Protein AF-0000000086684083 (afdb_homodimer)

Secondary structure (DSSP, 8-state):
---------HHHHHHHHHHHHHHHHHHHHHHHHHHHTTEETTEE-SHHHHHHHH-TTHHHHHHHHHHHHHHHHHHHHHHHHHHHHHHHT--TTHHHHHHHHHGGGGS-HHHHHHHHHHHHSTTSHHHHHHHHTTPPP--TT-TT-HHHHHHHHHHHHHHHHHHHHHHHHHHHHHTS-HHHHHHHHHTT--HHHHIIIIIHHHHHHHHHHHHHHHHHHHTT--HHHHHHTGGGS--HHHHHHHHHHTS--HHHHHHHHHHHHHHHHHHHHHHHHHHS---------/---------HHHHHHHHHHHHHHHHHHHHHHHHHHHTTEETTEE-SHHHHHHHH-TTHHHHHHHHHHHHHHHHHHHHHHHHHHHHHHHT--TTHHHHHHHHHGGGGS-HHHHHHHHHHHHSTTSHHHHHHHHTTPPP--TT-TT-HHHHHHHHHHHHHHHHHHHHHHHHHHHHHTS-HHHHHHHHHTT--HHHHIIIIIHHHHHHHHHHHHHHHHHHHTT--HHHHHHTGGGS--HHHHHHHHHHTS--HHHHHHHHHHHHHHHHHHHHHHHHHHS---------

pLDDT: mean 85.86, std 14.65, range [25.95, 97.94]

Structure (mmCIF, N/CA/C/O backbone):
data_AF-0000000086684083-model_v1
#
loop_
_entity.id
_entity.type
_entity.pdbx_description
1 polymer 'Sugar ABC transporter permease'
#
loop_
_atom_site.group_PDB
_atom_site.id
_atom_site.type_symbol
_atom_site.label_atom_id
_atom_site.label_alt_id
_atom_site.label_comp_id
_atom_site.label_asym_id
_atom_site.label_entity_id
_atom_site.label_seq_id
_atom_site.pdbx_PDB_ins_code
_atom_site.Cartn_x
_atom_site.Cartn_y
_atom_site.Cartn_z
_atom_site.occupancy
_atom_site.B_iso_or_equiv
_atom_site.auth_seq_id
_atom_site.auth_comp_id
_atom_site.auth_asym_id
_atom_site.auth_atom_id
_atom_site.pdbx_PDB_model_num
ATOM 1 N N . MET A 1 1 ? 36.375 44.656 -1.122 1 36 1 MET A N 1
ATOM 2 C CA . MET A 1 1 ? 35.219 44 -0.476 1 36 1 MET A CA 1
ATOM 3 C C . MET A 1 1 ? 35.062 42.562 -0.995 1 36 1 MET A C 1
ATOM 5 O O . MET A 1 1 ? 34.656 42.344 -2.141 1 36 1 MET A O 1
ATOM 9 N N . ALA A 1 2 ? 35.938 41.656 -0.588 1 40.41 2 ALA A N 1
ATOM 10 C CA . ALA A 1 2 ? 36.188 40.312 -1.109 1 40.41 2 ALA A CA 1
ATOM 11 C C . ALA A 1 2 ? 34.938 39.438 -1.075 1 40.41 2 ALA A C 1
ATOM 13 O O . ALA A 1 2 ? 34.25 39.375 -0.052 1 40.41 2 ALA A O 1
ATOM 14 N N . ARG A 1 3 ? 34.281 39.344 -2.137 1 38.94 3 ARG A N 1
ATOM 15 C CA . ARG A 1 3 ? 33.094 38.531 -2.334 1 38.94 3 ARG A CA 1
ATOM 16 C C . ARG A 1 3 ? 33.25 37.156 -1.682 1 38.94 3 ARG A C 1
ATOM 18 O O . ARG A 1 3 ? 34.094 36.344 -2.084 1 38.94 3 ARG A O 1
ATOM 25 N N . ARG A 1 4 ? 33.125 37.125 -0.327 1 39.16 4 ARG A N 1
ATOM 26 C CA . ARG A 1 4 ? 33.188 35.875 0.422 1 39.16 4 ARG A CA 1
ATOM 27 C C . ARG A 1 4 ? 32.5 34.719 -0.342 1 39.16 4 ARG A C 1
ATOM 29 O O . ARG A 1 4 ? 31.344 34.875 -0.767 1 39.16 4 ARG A O 1
ATOM 36 N N . ARG A 1 5 ? 33.188 34.062 -1.086 1 40.78 5 ARG A N 1
ATOM 37 C CA . ARG A 1 5 ? 32.75 32.875 -1.79 1 40.78 5 ARG A CA 1
ATOM 38 C C . ARG A 1 5 ? 31.75 32.062 -0.965 1 40.78 5 ARG A C 1
ATOM 40 O O . ARG A 1 5 ? 31.906 31.922 0.246 1 40.78 5 ARG A O 1
ATOM 47 N N . PRO A 1 6 ? 30.578 32.125 -1.355 1 43.84 6 PRO A N 1
ATOM 48 C CA . PRO A 1 6 ? 29.609 31.359 -0.551 1 43.84 6 PRO A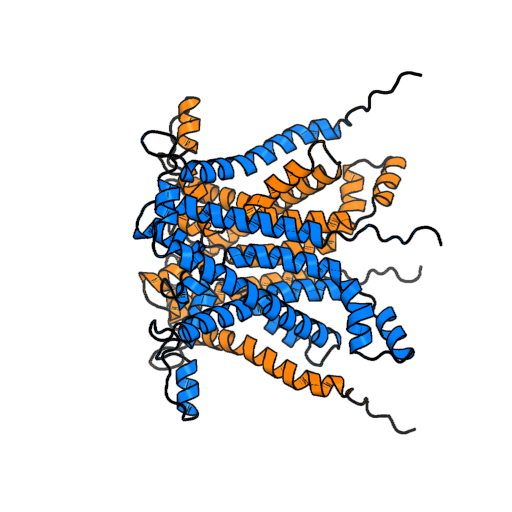 CA 1
ATOM 49 C C . PRO A 1 6 ? 30.172 30.016 -0.09 1 43.84 6 PRO A C 1
ATOM 51 O O . PRO A 1 6 ? 30.641 29.219 -0.911 1 43.84 6 PRO A O 1
ATOM 54 N N . ARG A 1 7 ? 31.078 29.938 0.909 1 41.53 7 ARG A N 1
ATOM 55 C CA . ARG A 1 7 ? 31.547 28.703 1.532 1 41.53 7 ARG A CA 1
ATOM 56 C C . ARG A 1 7 ? 30.469 27.625 1.49 1 41.53 7 ARG A C 1
ATOM 58 O O . ARG A 1 7 ? 29.359 27.844 1.959 1 41.53 7 ARG A O 1
ATOM 65 N N . LEU A 1 8 ? 30.406 26.938 0.487 1 44.34 8 LEU A N 1
ATOM 66 C CA . LEU A 1 8 ? 29.656 25.703 0.634 1 44.34 8 LEU A CA 1
ATOM 67 C C . LEU A 1 8 ? 29.75 25.172 2.061 1 44.34 8 LEU A C 1
ATOM 69 O O . LEU A 1 8 ? 30.844 24.953 2.576 1 44.34 8 LEU A O 1
ATOM 73 N N . SER A 1 9 ? 28.938 25.453 2.951 1 46.66 9 SER A N 1
ATOM 74 C CA . SER A 1 9 ? 29.016 25.078 4.355 1 46.66 9 SER A CA 1
ATOM 75 C C . SER A 1 9 ? 29.531 23.641 4.504 1 46.66 9 SER A C 1
ATOM 77 O O . SER A 1 9 ? 29.281 22.797 3.641 1 46.66 9 SER A O 1
ATOM 79 N N . PRO A 1 10 ? 30.625 23.312 5.086 1 49.97 10 PRO A N 1
ATOM 80 C CA . PRO A 1 10 ? 31.109 21.969 5.434 1 49.97 10 PRO A CA 1
ATOM 81 C C . PRO A 1 10 ? 29.969 20.953 5.543 1 49.97 10 PRO A C 1
ATOM 83 O O . PRO A 1 10 ? 30.156 19.781 5.238 1 49.97 10 PRO A O 1
ATOM 86 N N . ALA A 1 11 ? 28.875 21.391 5.91 1 51.22 11 ALA A N 1
ATOM 87 C CA . ALA A 1 11 ? 27.703 20.516 6.012 1 51.22 11 ALA A CA 1
ATOM 88 C C . ALA A 1 11 ? 27.297 19.969 4.645 1 51.22 11 ALA A C 1
ATOM 90 O O . ALA A 1 11 ? 26.906 18.812 4.523 1 51.22 11 ALA A O 1
ATOM 91 N N . LEU A 1 12 ? 27.547 20.844 3.678 1 53.66 12 LEU A N 1
ATOM 92 C CA . LEU A 1 12 ? 27.219 20.406 2.326 1 53.66 12 LEU A CA 1
ATOM 93 C C . LEU A 1 12 ? 28.188 19.328 1.85 1 53.66 12 LEU A C 1
ATOM 95 O O . LEU A 1 12 ? 27.781 18.406 1.149 1 53.66 12 LEU A O 1
ATOM 99 N N . LEU A 1 13 ? 29.422 19.547 2.105 1 54.28 13 LEU A N 1
ATOM 100 C CA . LEU A 1 13 ? 30.406 18.547 1.683 1 54.28 13 LEU A CA 1
ATOM 101 C C . LEU A 1 13 ? 30.094 17.188 2.301 1 54.28 13 LEU A C 1
ATOM 103 O O . LEU A 1 13 ? 30.312 16.156 1.674 1 54.28 13 LEU A O 1
ATOM 107 N N . LEU A 1 14 ? 29.672 17.234 3.537 1 56.12 14 LEU A N 1
ATOM 108 C CA . LEU A 1 14 ? 29.328 15.984 4.191 1 56.12 14 LEU A CA 1
ATOM 109 C C . LEU A 1 14 ? 28.016 15.43 3.637 1 56.12 14 LEU A C 1
ATOM 111 O O . LEU A 1 14 ? 27.812 14.211 3.602 1 56.12 14 LEU A O 1
ATOM 115 N N . ILE A 1 15 ? 27.328 16.375 2.986 1 65.12 15 ILE A N 1
ATOM 116 C CA . ILE A 1 15 ? 25.984 16 2.551 1 65.12 15 ILE A CA 1
ATOM 117 C C . ILE A 1 15 ? 26.031 15.5 1.111 1 65.12 15 ILE A C 1
ATOM 119 O O . ILE A 1 15 ? 25.297 14.586 0.746 1 65.12 15 ILE A O 1
ATOM 123 N N . ALA A 1 16 ? 27.094 15.906 0.345 1 71.06 16 ALA A N 1
ATOM 124 C CA . ALA A 1 16 ? 27.109 15.617 -1.086 1 71.06 16 ALA A CA 1
ATOM 125 C C . ALA A 1 16 ? 27.297 14.125 -1.342 1 71.06 16 ALA A C 1
ATOM 127 O O . ALA A 1 16 ? 26.547 13.516 -2.119 1 71.06 16 ALA A O 1
ATOM 128 N N . PRO A 1 17 ? 28.234 13.531 -0.652 1 70.06 17 PRO A N 1
ATOM 129 C CA . PRO A 1 17 ? 28.391 12.094 -0.888 1 70.06 17 PRO A CA 1
ATOM 130 C C . PRO A 1 17 ? 27.141 11.297 -0.525 1 70.06 17 PRO A C 1
ATOM 132 O O . PRO A 1 17 ? 26.797 10.336 -1.212 1 70.06 17 PRO A O 1
ATOM 135 N N . SER A 1 18 ? 26.578 11.828 0.453 1 72.62 18 SER A N 1
ATOM 136 C CA . SER A 1 18 ? 25.375 11.125 0.882 1 72.62 18 SER A CA 1
ATOM 137 C C . SER A 1 18 ? 24.25 11.297 -0.124 1 72.62 18 SER A C 1
ATOM 139 O O . SER A 1 18 ? 23.5 10.352 -0.405 1 72.62 18 SER A O 1
ATOM 141 N N . LEU A 1 19 ? 24.25 12.43 -0.7 1 78.31 19 LEU A N 1
ATOM 142 C CA . LEU A 1 19 ? 23.219 12.727 -1.695 1 78.31 19 LEU A CA 1
ATOM 143 C C . LEU A 1 19 ? 23.422 11.875 -2.947 1 78.31 19 LEU A C 1
ATOM 145 O O . LEU A 1 19 ? 22.469 11.273 -3.451 1 78.31 19 LEU A O 1
ATOM 149 N N . VAL A 1 20 ? 24.609 11.828 -3.361 1 78.12 20 VAL A N 1
ATOM 150 C CA . VAL A 1 20 ? 24.922 11.078 -4.574 1 78.12 20 VAL A CA 1
ATOM 151 C C . VAL A 1 20 ? 24.688 9.594 -4.336 1 78.12 20 VAL A C 1
ATOM 153 O O . VAL A 1 20 ? 24.094 8.906 -5.164 1 78.12 20 VAL A O 1
ATOM 156 N N . PHE A 1 21 ? 25.094 9.164 -3.25 1 76 21 PHE A N 1
ATOM 157 C CA . PHE A 1 21 ? 24.969 7.754 -2.916 1 76 21 PHE A CA 1
ATOM 158 C C . PHE A 1 21 ? 23.5 7.352 -2.805 1 76 21 PHE A C 1
ATOM 160 O O . PHE A 1 21 ? 23.078 6.359 -3.396 1 76 21 PHE A O 1
ATOM 167 N N . MET A 1 22 ? 22.844 8.227 -2.191 1 78.38 22 MET A N 1
ATOM 168 C CA . MET A 1 22 ? 21.438 7.918 -2.006 1 78.38 22 MET A CA 1
ATOM 169 C C . MET A 1 22 ? 20.688 7.965 -3.336 1 78.38 22 MET A C 1
ATOM 171 O O . MET A 1 22 ? 19.844 7.109 -3.611 1 78.38 22 MET A O 1
ATOM 175 N N . THR A 1 23 ? 21.078 8.875 -4.109 1 84.75 23 THR A N 1
ATOM 176 C CA . THR A 1 23 ? 20.422 9.016 -5.398 1 84.75 23 THR A CA 1
ATOM 177 C C . THR A 1 23 ? 20.75 7.844 -6.312 1 84.75 23 THR A C 1
ATOM 179 O O . THR A 1 23 ? 19.875 7.32 -7.004 1 84.75 23 THR A O 1
ATOM 182 N N . LEU A 1 24 ? 21.938 7.422 -6.234 1 83.19 24 LEU A N 1
ATOM 183 C CA . LEU A 1 24 ? 22.344 6.277 -7.055 1 83.19 24 LEU A CA 1
ATOM 184 C C . LEU A 1 24 ? 21.641 5.008 -6.582 1 83.19 24 LEU A C 1
ATOM 186 O O . LEU A 1 24 ? 21.203 4.199 -7.398 1 83.19 24 LEU A O 1
ATOM 190 N N . LEU A 1 25 ? 21.516 4.918 -5.375 1 82.81 25 LEU A N 1
ATOM 191 C CA . LEU A 1 25 ? 20.875 3.744 -4.789 1 82.81 25 LEU A CA 1
ATOM 192 C C . LEU A 1 25 ? 19.406 3.682 -5.18 1 82.81 25 LEU A C 1
ATOM 194 O O . LEU A 1 25 ? 18.859 2.596 -5.398 1 82.81 25 LEU A O 1
ATOM 198 N N . PHE A 1 26 ? 18.844 4.766 -5.375 1 89.12 26 PHE A N 1
ATOM 199 C CA . PHE A 1 26 ? 17.422 4.816 -5.715 1 89.12 26 PHE A CA 1
ATOM 200 C C . PHE A 1 26 ? 17.219 4.781 -7.223 1 89.12 26 PHE A C 1
ATOM 202 O O . PHE A 1 26 ? 16.234 4.219 -7.715 1 89.12 26 PHE A O 1
ATOM 209 N N . ALA A 1 27 ? 18.234 5.27 -7.902 1 90.69 27 ALA A N 1
ATOM 210 C CA . ALA A 1 27 ? 18.109 5.387 -9.352 1 90.69 27 ALA A CA 1
ATOM 211 C C . ALA A 1 27 ? 18.453 4.07 -10.039 1 90.69 27 ALA A C 1
ATOM 213 O O . ALA A 1 27 ? 17.859 3.73 -11.07 1 90.69 27 ALA A O 1
ATOM 214 N N . TRP A 1 28 ? 19.312 3.355 -9.477 1 90.88 28 TRP A N 1
ATOM 215 C CA . TRP A 1 28 ? 19.859 2.189 -10.156 1 90.88 28 TRP A CA 1
ATOM 216 C C . TRP A 1 28 ? 18.766 1.155 -10.43 1 90.88 28 TRP A C 1
ATOM 218 O O . TRP A 1 28 ? 18.609 0.703 -11.562 1 90.88 28 TRP A O 1
ATOM 228 N N . PRO A 1 29 ? 17.984 0.709 -9.453 1 92 29 PRO A N 1
ATOM 229 C CA . PRO A 1 29 ? 16.922 -0.269 -9.742 1 92 29 PRO A CA 1
ATOM 230 C C . PRO A 1 29 ? 15.93 0.232 -10.781 1 92 29 PRO A C 1
ATOM 232 O O . PRO A 1 29 ? 15.406 -0.558 -11.578 1 92 29 PRO A O 1
ATOM 235 N N . MET A 1 30 ? 15.742 1.449 -10.734 1 91.31 30 MET A N 1
ATOM 236 C CA . MET A 1 30 ? 14.836 2.037 -11.711 1 91.31 30 MET A CA 1
ATOM 237 C C . MET A 1 30 ? 15.375 1.877 -13.125 1 91.31 30 MET A C 1
ATOM 239 O O . MET A 1 30 ? 14.633 1.544 -14.047 1 91.31 30 MET A O 1
ATOM 243 N N . LEU A 1 31 ? 16.641 2.133 -13.25 1 92.31 31 LEU A N 1
ATOM 244 C CA . LEU A 1 31 ? 17.281 2.008 -14.555 1 92.31 31 LEU A CA 1
ATOM 245 C C . LEU A 1 31 ? 17.266 0.561 -15.031 1 92.31 31 LEU A C 1
ATOM 247 O O . LEU A 1 31 ? 17.094 0.3 -16.219 1 92.31 31 LEU A O 1
ATOM 251 N N . VAL A 1 32 ? 17.453 -0.318 -14.148 1 91.5 32 VAL A N 1
ATOM 252 C CA . VAL A 1 32 ? 17.375 -1.737 -14.477 1 91.5 32 VAL A CA 1
ATOM 253 C C . VAL A 1 32 ? 15.977 -2.09 -14.977 1 91.5 32 VAL A C 1
ATOM 255 O O . VAL A 1 32 ? 15.828 -2.752 -16 1 91.5 32 VAL A O 1
ATOM 258 N N . GLY A 1 33 ? 14.961 -1.662 -14.219 1 91.44 33 GLY A N 1
ATOM 259 C CA . GLY A 1 33 ? 13.586 -1.918 -14.617 1 91.44 33 GLY A CA 1
ATOM 260 C C . GLY A 1 33 ? 13.242 -1.343 -15.984 1 91.44 33 GLY A C 1
ATOM 261 O O . GLY A 1 33 ? 12.664 -2.031 -16.828 1 91.44 33 GLY A O 1
ATOM 262 N N . ILE A 1 34 ? 13.664 -0.137 -16.188 1 92.56 34 ILE A N 1
ATOM 263 C CA . ILE A 1 34 ? 13.414 0.528 -17.469 1 92.56 34 ILE A CA 1
ATOM 264 C C . ILE A 1 34 ? 14.18 -0.191 -18.578 1 92.56 34 ILE A C 1
ATOM 266 O O . ILE A 1 34 ? 13.633 -0.417 -19.656 1 92.56 34 ILE A O 1
ATOM 270 N N . GLY A 1 35 ? 15.375 -0.553 -18.312 1 92.44 35 GLY A N 1
ATOM 271 C CA . GLY A 1 35 ? 16.203 -1.251 -19.297 1 92.44 35 GLY A CA 1
ATOM 272 C C . GLY A 1 35 ? 15.617 -2.588 -19.719 1 92.44 35 GLY A C 1
ATOM 273 O O . GLY A 1 35 ? 15.734 -2.984 -20.875 1 92.44 35 GLY A O 1
ATOM 274 N N . GLN A 1 36 ? 14.992 -3.271 -18.812 1 92.25 36 GLN A N 1
ATOM 275 C CA . GLN A 1 36 ? 14.398 -4.57 -19.109 1 92.25 36 GLN A CA 1
ATOM 276 C C . GLN A 1 36 ? 13.328 -4.457 -20.203 1 92.25 36 GLN A C 1
ATOM 278 O O . GLN A 1 36 ? 13.141 -5.379 -21 1 92.25 36 GLN A O 1
ATOM 283 N N . ALA A 1 37 ? 12.641 -3.357 -20.203 1 94.94 37 ALA A N 1
ATOM 284 C CA . ALA A 1 37 ? 11.57 -3.158 -21.172 1 94.94 37 ALA A CA 1
ATOM 285 C C . ALA A 1 37 ? 12.125 -2.922 -22.562 1 94.94 37 ALA A C 1
ATOM 287 O O . ALA A 1 37 ? 11.406 -3.033 -23.562 1 94.94 37 ALA A O 1
ATOM 288 N N . PHE A 1 38 ? 13.461 -2.617 -22.609 1 96.12 38 PHE A N 1
ATOM 289 C CA . PHE A 1 38 ? 14.023 -2.205 -23.891 1 96.12 38 PHE A CA 1
ATOM 290 C C . PHE A 1 38 ? 15.219 -3.074 -24.266 1 96.12 38 PHE A C 1
ATOM 292 O O . PHE A 1 38 ? 15.914 -2.793 -25.25 1 96.12 38 PHE A O 1
ATOM 299 N N . SER A 1 39 ? 15.5 -4.098 -23.516 1 91.69 39 SER A N 1
ATOM 300 C CA . SER A 1 39 ? 16.688 -4.914 -23.781 1 91.69 39 SER A CA 1
ATOM 301 C C . SER A 1 39 ? 16.297 -6.344 -24.125 1 91.69 39 SER A C 1
ATOM 303 O O . SER A 1 39 ? 15.641 -7.027 -23.344 1 91.69 39 SER A O 1
ATOM 305 N N . GLY A 1 40 ? 16.703 -6.75 -25.266 1 90.06 40 GLY A N 1
ATOM 306 C CA . GLY A 1 40 ? 16.531 -8.133 -25.688 1 90.06 40 GLY A CA 1
ATOM 307 C C . GLY A 1 40 ? 17.828 -8.898 -25.812 1 90.06 40 GLY A C 1
ATOM 308 O O . GLY A 1 40 ? 18.875 -8.398 -25.406 1 90.06 40 GLY A O 1
ATOM 309 N N . ASP A 1 41 ? 17.781 -10.094 -26.203 1 86.62 41 ASP A N 1
ATOM 310 C CA . ASP A 1 41 ? 18.938 -10.961 -26.344 1 86.62 41 ASP A CA 1
ATOM 311 C C . ASP A 1 41 ? 19.969 -10.352 -27.297 1 86.62 41 ASP A C 1
ATOM 313 O O . ASP A 1 41 ? 21.172 -10.516 -27.109 1 86.62 41 ASP A O 1
ATOM 317 N N . ASP A 1 42 ? 19.531 -9.648 -28.312 1 90.75 42 ASP A N 1
ATOM 318 C CA . ASP A 1 42 ? 20.406 -9.117 -29.359 1 90.75 42 ASP A CA 1
ATOM 319 C C . ASP A 1 42 ? 20.719 -7.641 -29.125 1 90.75 42 ASP A C 1
ATOM 321 O O . ASP A 1 42 ? 21.266 -6.969 -30 1 90.75 42 ASP A O 1
ATOM 325 N N . GLY A 1 43 ? 20.297 -7.125 -27.969 1 91.06 43 GLY A N 1
ATOM 326 C CA . GLY A 1 43 ? 20.547 -5.719 -27.703 1 91.06 43 GLY A CA 1
ATOM 327 C C . GLY A 1 43 ? 19.281 -4.922 -27.469 1 91.06 43 GLY A C 1
ATOM 328 O O . GLY A 1 43 ? 18.219 -5.488 -27.172 1 91.06 43 GLY A O 1
ATOM 329 N N . PRO A 1 44 ? 19.438 -3.559 -27.625 1 94.44 44 PRO A N 1
ATOM 330 C CA . PRO A 1 44 ? 18.266 -2.701 -27.438 1 94.44 44 PRO A CA 1
ATOM 331 C C . PRO A 1 44 ? 17.188 -2.953 -28.469 1 94.44 44 PRO A C 1
ATOM 333 O O . PRO A 1 44 ? 17.484 -3.211 -29.641 1 94.44 44 PRO A O 1
ATOM 336 N N . THR A 1 45 ? 15.922 -2.984 -28.062 1 96.12 45 THR A N 1
ATOM 337 C CA . THR A 1 45 ? 14.797 -3.281 -28.953 1 96.12 45 THR A CA 1
ATOM 338 C C . THR A 1 45 ? 13.516 -2.643 -28.438 1 96.12 45 THR A C 1
ATOM 340 O O . THR A 1 45 ? 13.43 -2.277 -27.25 1 96.12 45 THR A O 1
ATOM 343 N N . VAL A 1 46 ? 12.562 -2.445 -29.312 1 96.06 46 VAL A N 1
ATOM 344 C CA . VAL A 1 46 ? 11.242 -1.952 -28.938 1 96.06 46 VAL A CA 1
ATOM 345 C C . VAL A 1 46 ? 10.203 -3.051 -29.141 1 96.06 46 VAL A C 1
ATOM 347 O O . VAL A 1 46 ? 9 -2.791 -29.078 1 96.06 46 VAL A O 1
ATOM 350 N N . GLU A 1 47 ? 10.672 -4.203 -29.297 1 96.38 47 GLU A N 1
ATOM 351 C CA . GLU A 1 47 ? 9.812 -5.348 -29.594 1 96.38 47 GLU A CA 1
ATOM 352 C C . GLU A 1 47 ? 8.844 -5.617 -28.438 1 96.38 47 GLU A C 1
ATOM 354 O O . GLU A 1 47 ? 7.68 -5.961 -28.672 1 96.38 47 GLU A O 1
ATOM 359 N N . TYR A 1 48 ? 9.273 -5.484 -27.25 1 97.12 48 TYR A N 1
ATOM 360 C CA . TYR A 1 48 ? 8.445 -5.797 -26.078 1 97.12 48 TYR A CA 1
ATOM 361 C C . TYR A 1 48 ? 7.336 -4.77 -25.922 1 97.12 48 TYR A C 1
ATOM 363 O O . TYR A 1 48 ? 6.234 -5.102 -25.484 1 97.12 48 TYR A O 1
ATOM 371 N N . LEU A 1 49 ? 7.66 -3.568 -26.328 1 97.06 49 LEU A N 1
ATOM 372 C CA . LEU A 1 49 ? 6.617 -2.549 -26.344 1 97.06 49 LEU A CA 1
ATOM 373 C C . LEU A 1 49 ? 5.566 -2.854 -27.406 1 97.06 49 LEU A C 1
ATOM 375 O O . LEU A 1 49 ? 4.371 -2.664 -27.188 1 97.06 49 LEU A O 1
ATOM 379 N N . ARG A 1 50 ? 6.043 -3.33 -28.484 1 97.19 50 ARG A N 1
ATOM 380 C CA . ARG A 1 50 ? 5.125 -3.693 -29.562 1 97.19 50 ARG A CA 1
ATOM 381 C C . ARG A 1 50 ? 4.25 -4.875 -29.156 1 97.19 50 ARG A C 1
ATOM 383 O O . ARG A 1 50 ? 3.039 -4.863 -29.391 1 97.19 50 ARG A O 1
ATOM 390 N N . ARG A 1 51 ? 4.824 -5.824 -28.547 1 97.25 51 ARG A N 1
ATOM 391 C CA . ARG A 1 51 ? 4.078 -6.988 -28.078 1 97.25 51 ARG A CA 1
ATOM 392 C C . ARG A 1 51 ? 3.047 -6.586 -27.031 1 97.25 51 ARG A C 1
ATOM 394 O O . ARG A 1 51 ? 1.94 -7.129 -27 1 97.25 51 ARG A O 1
ATOM 401 N N . MET A 1 52 ? 3.449 -5.688 -26.234 1 97.81 52 MET A N 1
ATOM 402 C CA . MET A 1 52 ? 2.543 -5.172 -25.203 1 97.81 52 MET A CA 1
ATOM 403 C C . MET A 1 52 ? 1.314 -4.531 -25.844 1 97.81 52 MET A C 1
ATOM 405 O O . MET A 1 52 ? 0.182 -4.879 -25.5 1 97.81 52 MET A O 1
ATOM 409 N N . VAL A 1 53 ? 1.561 -3.629 -26.812 1 97.81 53 VAL A N 1
ATOM 410 C CA . VAL A 1 53 ? 0.477 -2.85 -27.406 1 97.81 53 VAL A CA 1
ATOM 411 C C . VAL A 1 53 ? -0.404 -3.754 -28.266 1 97.81 53 VAL A C 1
ATOM 413 O O . VAL A 1 53 ? -1.604 -3.51 -28.406 1 97.81 53 VAL A O 1
ATOM 416 N N . ASP A 1 54 ? 0.179 -4.82 -28.766 1 97.38 54 ASP A N 1
ATOM 417 C CA . ASP A 1 54 ? -0.539 -5.723 -29.656 1 97.38 54 ASP A CA 1
ATOM 418 C C . ASP A 1 54 ? -1.313 -6.777 -28.859 1 97.38 54 ASP A C 1
ATOM 420 O O . ASP A 1 54 ? -2.156 -7.484 -29.422 1 97.38 54 ASP A O 1
ATOM 424 N N . ASP A 1 55 ? -1.055 -6.871 -27.578 1 97.38 55 ASP A N 1
ATOM 425 C CA . ASP A 1 55 ? -1.752 -7.844 -26.734 1 97.38 55 ASP A CA 1
ATOM 426 C C . ASP A 1 55 ? -3.223 -7.469 -26.578 1 97.38 55 ASP A C 1
ATOM 428 O O . ASP A 1 55 ? -3.543 -6.316 -26.266 1 97.38 55 ASP A O 1
ATOM 432 N N . PRO A 1 56 ? -4.062 -8.383 -26.781 1 96.81 56 PRO A N 1
ATOM 433 C CA . PRO A 1 56 ? -5.496 -8.109 -26.719 1 96.81 56 PRO A CA 1
ATOM 434 C C . PRO A 1 56 ? -5.961 -7.691 -25.328 1 96.81 56 PRO A C 1
ATOM 436 O O . PRO A 1 56 ? -7.035 -7.105 -25.188 1 96.81 56 PRO A O 1
ATOM 439 N N . TYR A 1 57 ? -5.188 -7.957 -24.344 1 97.06 57 TYR A N 1
ATOM 440 C CA . TYR A 1 57 ? -5.617 -7.664 -22.984 1 97.06 57 TYR A CA 1
ATOM 441 C C . TYR A 1 57 ? -5.031 -6.34 -22.5 1 97.06 57 TYR A C 1
ATOM 443 O O . TYR A 1 57 ? -5.434 -5.82 -21.453 1 97.06 57 TYR A O 1
ATOM 451 N N . PHE A 1 58 ? -4.105 -5.727 -23.297 1 97.88 58 PHE A N 1
ATOM 452 C CA . PHE A 1 58 ? -3.406 -4.535 -22.844 1 97.88 58 PHE A CA 1
ATOM 453 C C . PHE A 1 58 ? -4.352 -3.342 -22.766 1 97.88 58 PHE A C 1
ATOM 455 O O . PHE A 1 58 ? -4.484 -2.707 -21.719 1 97.88 58 PHE A O 1
ATOM 462 N N . TRP A 1 59 ? -5.027 -3.053 -23.797 1 97.62 59 TRP A N 1
ATOM 463 C CA . TRP A 1 59 ? -5.844 -1.845 -23.859 1 97.62 59 TRP A CA 1
ATOM 464 C C . TRP A 1 59 ? -7.066 -1.968 -22.953 1 97.62 59 TRP A C 1
ATOM 466 O O . TRP A 1 59 ? -7.438 -1.014 -22.266 1 97.62 59 TRP A O 1
ATOM 476 N N . PRO A 1 60 ? -7.711 -3.146 -22.922 1 96.88 60 PRO A N 1
ATOM 477 C CA . PRO A 1 60 ? -8.758 -3.314 -21.906 1 96.88 60 PRO A CA 1
ATOM 478 C C . PRO A 1 60 ? -8.234 -3.111 -20.484 1 96.88 60 PRO A C 1
ATOM 480 O O . PRO A 1 60 ? -8.938 -2.541 -19.641 1 96.88 60 PRO A O 1
ATOM 483 N N . ALA A 1 61 ? -7.02 -3.568 -20.188 1 97.62 61 ALA A N 1
ATOM 484 C CA . ALA A 1 61 ? -6.426 -3.373 -18.875 1 97.62 61 ALA A CA 1
ATOM 485 C C . ALA A 1 61 ? -6.227 -1.891 -18.578 1 97.62 61 ALA A C 1
ATOM 487 O O . ALA A 1 61 ? -6.449 -1.44 -17.438 1 97.62 61 ALA A O 1
ATOM 488 N N . VAL A 1 62 ? -5.824 -1.144 -19.625 1 97.31 62 VAL A N 1
ATOM 489 C CA . VAL A 1 62 ? -5.66 0.299 -19.484 1 97.31 62 VAL A CA 1
ATOM 490 C C . VAL A 1 62 ? -7.008 0.944 -19.172 1 97.31 62 VAL A C 1
ATOM 492 O O . VAL A 1 62 ? -7.129 1.705 -18.203 1 97.31 62 VAL A O 1
ATOM 495 N N . ARG A 1 63 ? -7.953 0.622 -19.891 1 96.5 63 ARG A N 1
ATOM 496 C CA . ARG A 1 63 ? -9.289 1.189 -19.734 1 96.5 63 ARG A CA 1
ATOM 497 C C . ARG A 1 63 ? -9.883 0.826 -18.375 1 96.5 63 ARG A C 1
ATOM 499 O O . ARG A 1 63 ? -10.445 1.681 -17.688 1 96.5 63 ARG A O 1
ATOM 506 N N . ASN A 1 64 ? -9.773 -0.439 -18.031 1 96.69 64 ASN A N 1
ATOM 507 C CA . ASN A 1 64 ? -10.312 -0.902 -16.75 1 96.69 64 ASN A CA 1
ATOM 508 C C . ASN A 1 64 ? -9.625 -0.228 -15.57 1 96.69 64 ASN A C 1
ATOM 510 O O . ASN A 1 64 ? -10.273 0.111 -14.578 1 96.69 64 ASN A O 1
ATOM 514 N N . THR A 1 65 ? -8.32 -0.051 -15.688 1 96.75 65 THR A N 1
ATOM 515 C CA . THR A 1 65 ? -7.574 0.608 -14.625 1 96.75 65 THR A CA 1
ATOM 516 C C . THR A 1 65 ? -8.031 2.055 -14.453 1 96.75 65 THR A C 1
ATOM 518 O O . THR A 1 65 ? -8.312 2.5 -13.344 1 96.75 65 THR A O 1
ATOM 521 N N . VAL A 1 66 ? -8.18 2.736 -15.547 1 95.12 66 VAL A N 1
ATOM 522 C CA . VAL A 1 66 ? -8.609 4.129 -15.516 1 95.12 66 VAL A CA 1
ATOM 523 C C . VAL A 1 66 ? -10.039 4.219 -14.992 1 95.12 66 VAL A C 1
ATOM 525 O O . VAL A 1 66 ? -10.352 5.059 -14.141 1 95.12 66 VAL A O 1
ATOM 528 N N . LEU A 1 67 ? -10.867 3.359 -15.461 1 95.69 67 LEU A N 1
ATOM 529 C CA . LEU A 1 67 ? -12.258 3.336 -15.031 1 95.69 67 LEU A CA 1
ATOM 530 C C . LEU A 1 67 ? -12.352 3.102 -13.523 1 95.69 67 LEU A C 1
ATOM 532 O O . LEU A 1 67 ? -13.102 3.791 -12.828 1 95.69 67 LEU A O 1
ATOM 536 N N . LEU A 1 68 ? -11.648 2.129 -13.086 1 95.88 68 LEU A N 1
ATOM 537 C CA . LEU A 1 68 ? -11.672 1.808 -11.664 1 95.88 68 LEU A CA 1
ATOM 538 C C . LEU A 1 68 ? -11.234 3.006 -10.836 1 95.88 68 LEU A C 1
ATOM 540 O O . LEU A 1 68 ? -11.898 3.371 -9.859 1 95.88 68 LEU A O 1
ATOM 544 N N . ILE A 1 69 ? -10.227 3.682 -11.242 1 94.81 69 ILE A N 1
ATOM 545 C CA . ILE A 1 69 ? -9.617 4.75 -10.453 1 94.81 69 ILE A CA 1
ATOM 546 C C . ILE A 1 69 ? -10.523 5.977 -10.469 1 94.81 69 ILE A C 1
ATOM 548 O O . ILE A 1 69 ? -10.727 6.621 -9.438 1 94.81 69 ILE A O 1
ATOM 552 N N . VAL A 1 70 ? -11.055 6.324 -11.594 1 94.75 70 VAL A N 1
ATOM 553 C CA . VAL A 1 70 ? -11.867 7.527 -11.758 1 94.75 70 VAL A CA 1
ATOM 554 C C . VAL A 1 70 ? -13.133 7.418 -10.906 1 94.75 70 VAL A C 1
ATOM 556 O O . VAL A 1 70 ? -13.602 8.422 -10.359 1 94.75 70 VAL A O 1
ATOM 559 N N . VAL A 1 71 ? -13.617 6.227 -10.758 1 96.38 71 VAL A N 1
ATOM 560 C CA . VAL A 1 71 ? -14.82 6.027 -9.953 1 96.38 71 VAL A CA 1
ATOM 561 C C . VAL A 1 71 ? -14.445 5.832 -8.492 1 96.38 71 VAL A C 1
ATOM 563 O O . VAL A 1 71 ? -15.094 6.379 -7.598 1 96.38 71 VAL A O 1
ATOM 566 N N . LEU A 1 72 ? -13.391 5.133 -8.266 1 96.5 72 LEU A N 1
ATOM 567 C CA . LEU A 1 72 ? -12.953 4.727 -6.938 1 96.5 72 LEU A CA 1
ATOM 568 C C . LEU A 1 72 ? -12.555 5.938 -6.105 1 96.5 72 LEU A C 1
ATOM 570 O O . LEU A 1 72 ? -12.961 6.062 -4.949 1 96.5 72 LEU A O 1
ATOM 574 N N . ILE A 1 73 ? -11.805 6.84 -6.648 1 94.94 73 ILE A N 1
ATOM 575 C CA . ILE A 1 73 ? -11.18 7.918 -5.887 1 94.94 73 ILE A CA 1
ATOM 576 C C . ILE A 1 73 ? -12.258 8.867 -5.363 1 94.94 73 ILE A C 1
ATOM 578 O O . ILE A 1 73 ? -12.32 9.133 -4.16 1 94.94 73 ILE A O 1
ATOM 582 N N . PRO A 1 74 ? -13.141 9.391 -6.223 1 95.12 74 PRO A N 1
ATOM 583 C CA . PRO A 1 74 ? -14.18 10.281 -5.691 1 95.12 74 PRO A CA 1
ATOM 584 C C . PRO A 1 74 ? -15.07 9.594 -4.66 1 95.12 74 PRO A C 1
ATOM 586 O O . PRO A 1 74 ? -15.469 10.211 -3.668 1 95.12 74 PRO A O 1
ATOM 589 N N . LEU A 1 75 ? -15.383 8.367 -4.898 1 94.38 75 LEU A N 1
ATOM 590 C CA . LEU A 1 75 ? -16.234 7.629 -3.973 1 94.38 75 LEU A CA 1
ATOM 591 C C . LEU A 1 75 ? -15.555 7.469 -2.617 1 94.38 75 LEU A C 1
ATOM 593 O O . LEU A 1 75 ? -16.172 7.695 -1.576 1 94.38 75 LEU A O 1
ATOM 597 N N . GLN A 1 76 ? -14.344 7.102 -2.609 1 94.56 76 GLN A N 1
ATOM 598 C CA . GLN A 1 76 ? -13.586 6.91 -1.377 1 94.56 76 GLN A CA 1
ATOM 599 C C . GLN A 1 76 ? -13.438 8.227 -0.613 1 94.56 76 GLN A C 1
ATOM 601 O O . GLN A 1 76 ? -13.531 8.242 0.616 1 94.56 76 GLN A O 1
ATOM 606 N N . PHE A 1 77 ? -13.172 9.258 -1.355 1 93.81 77 PHE A N 1
ATOM 607 C CA . PHE A 1 77 ? -13.008 10.555 -0.707 1 93.81 77 PHE A CA 1
ATOM 608 C C . PHE A 1 77 ? -14.328 11.023 -0.099 1 93.81 77 PHE A C 1
ATOM 610 O O . PHE A 1 77 ? -14.344 11.57 1.007 1 93.81 77 PHE A O 1
ATOM 617 N N . ALA A 1 78 ? -15.383 10.828 -0.845 1 92.38 78 ALA A N 1
ATOM 618 C CA . ALA A 1 78 ? -16.688 11.188 -0.317 1 92.38 78 ALA A CA 1
ATOM 619 C C . ALA A 1 78 ? -17 10.422 0.963 1 92.38 78 ALA A C 1
ATOM 621 O O . ALA A 1 78 ? -17.438 11 1.956 1 92.38 78 ALA A O 1
ATOM 622 N N . LEU A 1 79 ? -16.734 9.188 0.959 1 92.69 79 LEU A N 1
ATOM 623 C CA . LEU A 1 79 ? -17 8.344 2.121 1 92.69 79 LEU A CA 1
ATOM 624 C C . LEU A 1 79 ? -16.078 8.719 3.283 1 92.69 79 LEU A C 1
ATOM 626 O O . LEU A 1 79 ? -16.547 8.875 4.414 1 92.69 79 LEU A O 1
ATOM 630 N N . ALA A 1 80 ? -14.82 8.852 2.988 1 93.62 80 ALA A N 1
ATOM 631 C CA . ALA A 1 80 ? -13.844 9.188 4.023 1 93.62 80 ALA A CA 1
ATOM 632 C C . ALA A 1 80 ? -14.148 10.547 4.645 1 93.62 80 ALA A C 1
ATOM 634 O O . ALA A 1 80 ? -14.062 10.719 5.863 1 93.62 80 ALA A O 1
ATOM 635 N N . LEU A 1 81 ? -14.461 11.508 3.791 1 90.88 81 LEU A N 1
ATOM 636 C CA . LEU A 1 81 ? -14.805 12.836 4.289 1 90.88 81 LEU A CA 1
ATOM 637 C C . LEU A 1 81 ? -16.062 12.773 5.148 1 90.88 81 LEU A C 1
ATOM 639 O O . LEU A 1 81 ? -16.125 13.391 6.219 1 90.88 81 LEU A O 1
ATOM 643 N N . GLY A 1 82 ? -17.062 12.07 4.625 1 89.75 82 GLY A N 1
ATOM 644 C CA . GLY A 1 82 ? -18.266 11.891 5.418 1 89.75 82 GLY A CA 1
ATOM 645 C C . GLY A 1 82 ? -18 11.266 6.773 1 89.75 82 GLY A C 1
ATOM 646 O O . GLY A 1 82 ? -18.5 11.742 7.793 1 89.75 82 GLY A O 1
ATOM 647 N N . MET A 1 83 ? -17.219 10.242 6.812 1 90.5 83 MET A N 1
ATOM 648 C CA . MET A 1 83 ? -16.859 9.562 8.055 1 90.5 83 MET A CA 1
ATOM 649 C C . MET A 1 83 ? -16.094 10.492 8.984 1 90.5 83 MET A C 1
ATOM 651 O O . MET A 1 83 ? -16.375 10.539 10.188 1 90.5 83 MET A O 1
ATOM 655 N N . ALA A 1 84 ? -15.148 11.211 8.406 1 89.44 84 ALA A N 1
ATOM 656 C CA . ALA A 1 84 ? -14.344 12.125 9.211 1 89.44 84 ALA A CA 1
ATOM 657 C C . ALA A 1 84 ? -15.203 13.227 9.82 1 89.44 84 ALA A C 1
ATOM 659 O O . ALA A 1 84 ? -15.023 13.594 10.984 1 89.44 84 ALA A O 1
ATOM 660 N N . LEU A 1 85 ? -16.094 13.758 9.062 1 87 85 LEU A N 1
ATOM 661 C CA . LEU A 1 85 ? -16.969 14.82 9.539 1 87 85 LEU A CA 1
ATOM 662 C C . LEU A 1 85 ? -17.938 14.297 10.602 1 87 85 LEU A C 1
ATOM 664 O O . LEU A 1 85 ? -18.281 15.023 11.539 1 87 85 LEU A O 1
ATOM 668 N N . LEU A 1 86 ? -18.344 13.078 10.422 1 86 86 LEU A N 1
ATOM 669 C CA . LEU A 1 86 ? -19.188 12.469 11.438 1 86 86 LEU A CA 1
ATOM 670 C C . LEU A 1 86 ? -18.453 12.328 12.758 1 86 86 LEU A C 1
ATOM 672 O O . LEU A 1 86 ? -19.031 12.562 13.828 1 86 86 LEU A O 1
ATOM 676 N N . LEU A 1 87 ? -17.281 12.008 12.711 1 85.94 87 LEU A N 1
ATOM 677 C CA . LEU A 1 87 ? -16.484 11.852 13.93 1 85.94 87 LEU A CA 1
ATOM 678 C C . LEU A 1 87 ? -16.219 13.203 14.578 1 85.94 87 LEU A C 1
ATOM 680 O O . LEU A 1 87 ? -16.047 13.297 15.797 1 85.94 87 LEU A O 1
ATOM 684 N N . ARG A 1 88 ? -16.188 14.164 13.719 1 82.38 88 ARG A N 1
ATOM 685 C CA . ARG A 1 88 ? -15.93 15.508 14.219 1 82.38 88 ARG A CA 1
ATOM 686 C C . ARG A 1 88 ? -17.062 15.977 15.133 1 82.38 88 ARG A C 1
ATOM 688 O O . ARG A 1 88 ? -16.859 16.844 15.984 1 82.38 88 ARG A O 1
ATOM 695 N N . THR A 1 89 ? -18.219 15.438 14.969 1 79.75 89 THR A N 1
ATOM 696 C CA . THR A 1 89 ? -19.359 15.805 15.812 1 79.75 89 THR A CA 1
ATOM 697 C C . THR A 1 89 ? -19.234 15.172 17.188 1 79.75 89 THR A C 1
ATOM 699 O O . THR A 1 89 ? -20.031 15.453 18.094 1 79.75 89 THR A O 1
ATOM 702 N N . ARG A 1 90 ? -18.312 14.273 17.328 1 81.5 90 ARG A N 1
ATOM 703 C CA . ARG A 1 90 ? -18.031 13.602 18.594 1 81.5 90 ARG A CA 1
ATOM 704 C C . ARG A 1 90 ? -19.219 12.766 19.047 1 81.5 90 ARG A C 1
ATOM 706 O O . ARG A 1 90 ? -19.719 12.938 20.156 1 81.5 90 ARG A O 1
ATOM 713 N N . PRO A 1 91 ? -19.609 11.875 18.219 1 81.69 91 PRO A N 1
ATOM 714 C CA . PRO A 1 91 ? -20.719 11 18.625 1 81.69 91 PRO A CA 1
ATOM 715 C C . PRO A 1 91 ? -20.344 10.094 19.797 1 81.69 91 PRO A C 1
ATOM 717 O O . PRO A 1 91 ? -19.172 9.977 20.156 1 81.69 91 PRO A O 1
ATOM 720 N N . ARG A 1 92 ? -21.5 9.539 20.297 1 82.75 92 ARG A N 1
ATOM 721 C CA . ARG A 1 92 ? -21.25 8.523 21.328 1 82.75 92 ARG A CA 1
ATOM 722 C C . ARG A 1 92 ? -20.484 7.344 20.734 1 82.75 92 ARG A C 1
ATOM 724 O O . ARG A 1 92 ? -20.734 6.922 19.609 1 82.75 92 ARG A O 1
ATOM 731 N N . PHE A 1 93 ? -19.484 6.812 21.312 1 85.25 93 PHE A N 1
ATOM 732 C CA . PHE A 1 93 ? -18.672 5.664 20.922 1 85.25 93 PHE A CA 1
ATOM 733 C C . PHE A 1 93 ? -17.75 6.027 19.781 1 85.25 93 PHE A C 1
ATOM 735 O O . PHE A 1 93 ? -17.531 5.219 18.859 1 85.25 93 PHE A O 1
ATOM 742 N N . GLN A 1 94 ? -17.391 7.246 19.688 1 83.94 94 GLN A N 1
ATOM 743 C CA . GLN A 1 94 ? -16.531 7.742 18.609 1 83.94 94 GLN A CA 1
ATOM 744 C C . GLN A 1 94 ? -15.289 6.871 18.453 1 83.94 94 GLN A C 1
ATOM 746 O O . GLN A 1 94 ? -14.82 6.652 17.328 1 83.94 94 GLN A O 1
ATOM 751 N N . GLY A 1 95 ? -14.836 6.363 19.516 1 84.81 95 GLY A N 1
ATOM 752 C CA . GLY A 1 95 ? -13.695 5.461 19.438 1 84.81 95 GLY A CA 1
ATOM 753 C C . GLY A 1 95 ? -13.984 4.191 18.672 1 84.81 95 GLY A C 1
ATOM 754 O O . GLY A 1 95 ? -13.172 3.764 17.844 1 84.81 95 GLY A O 1
ATOM 755 N N . LEU A 1 96 ? -15.094 3.672 18.906 1 85.75 96 LEU A N 1
ATOM 756 C CA . LEU A 1 96 ? -15.484 2.436 18.234 1 85.75 96 LEU A CA 1
ATOM 757 C C . LEU A 1 96 ? -15.633 2.656 16.734 1 85.75 96 LEU A C 1
ATOM 759 O O . LEU A 1 96 ? -15.188 1.833 15.938 1 85.75 96 LEU A O 1
ATOM 763 N N . TYR A 1 97 ? -16.297 3.76 16.406 1 87.06 97 TYR A N 1
ATOM 764 C CA . TYR A 1 97 ? -16.453 4.074 14.984 1 87.06 97 TYR A CA 1
ATOM 765 C C . TYR A 1 97 ? -15.102 4.238 14.312 1 87.06 97 TYR A C 1
ATOM 767 O O . TYR A 1 97 ? -14.859 3.674 13.242 1 87.06 97 TYR A O 1
ATOM 775 N N . PHE A 1 98 ? -14.242 4.918 14.961 1 85.88 98 PHE A N 1
ATOM 776 C CA . PHE A 1 98 ? -12.922 5.168 14.414 1 85.88 98 PHE A CA 1
ATOM 777 C C . PHE A 1 98 ? -12.172 3.861 14.164 1 85.88 98 PHE A C 1
ATOM 779 O O . PHE A 1 98 ? -11.633 3.643 13.078 1 85.88 98 PHE A O 1
ATOM 786 N N . TYR A 1 99 ? -12.25 2.967 15.07 1 85 99 TYR A N 1
ATOM 787 C CA . TYR A 1 99 ? -11.508 1.715 14.961 1 85 99 TYR A CA 1
ATOM 788 C C . TYR A 1 99 ? -12.078 0.841 13.852 1 85 99 TYR A C 1
ATOM 790 O O . TYR A 1 99 ? -11.336 0.267 13.055 1 85 99 TYR A O 1
ATOM 798 N N . ILE A 1 100 ? -13.336 0.78 13.773 1 90.06 100 ILE A N 1
ATOM 799 C CA . ILE A 1 100 ? -13.984 -0.042 12.758 1 90.06 100 ILE A CA 1
ATOM 800 C C . ILE A 1 100 ? -13.617 0.475 11.367 1 90.06 100 ILE A C 1
ATOM 802 O O . ILE A 1 100 ? -13.359 -0.313 10.453 1 90.06 100 ILE A O 1
ATOM 806 N N . TRP A 1 101 ? -13.555 1.794 11.258 1 91.81 101 TRP A N 1
ATOM 807 C CA . TRP A 1 101 ? -13.32 2.4 9.953 1 91.81 101 TRP A CA 1
ATOM 808 C C . TRP A 1 101 ? -11.836 2.359 9.602 1 91.81 101 TRP A C 1
ATOM 810 O O . TRP A 1 101 ? -11.469 2.461 8.422 1 91.81 101 TRP A O 1
ATOM 820 N N . VAL A 1 102 ? -10.977 2.086 10.602 1 88.44 102 VAL A N 1
ATOM 821 C CA . VAL A 1 102 ? -9.531 2.068 10.375 1 88.44 102 VAL A CA 1
ATOM 822 C C . VAL A 1 102 ? -9.07 0.633 10.141 1 88.44 102 VAL A C 1
ATOM 824 O O . VAL A 1 102 ? -8.047 0.406 9.492 1 88.44 102 VAL A O 1
ATOM 827 N N . ILE A 1 103 ? -9.766 -0.357 10.461 1 90 103 ILE A N 1
ATOM 828 C CA . ILE A 1 103 ? -9.367 -1.76 10.5 1 90 103 ILE A CA 1
ATOM 829 C C . ILE A 1 103 ? -9.008 -2.229 9.094 1 90 103 ILE A C 1
ATOM 831 O O . ILE A 1 103 ? -8.055 -2.988 8.906 1 90 103 ILE A O 1
ATOM 835 N N . PRO A 1 104 ? -9.719 -1.862 8.07 1 91.69 104 PRO A N 1
ATOM 836 C CA . PRO A 1 104 ? -9.359 -2.33 6.727 1 91.69 104 PRO A CA 1
ATOM 837 C C . PRO A 1 104 ? -7.922 -1.987 6.348 1 91.69 104 PRO A C 1
ATOM 839 O O . PRO A 1 104 ? -7.293 -2.713 5.574 1 91.69 104 PRO A O 1
ATOM 842 N N . LEU A 1 105 ? -7.434 -0.942 6.965 1 88.88 105 LEU A N 1
ATOM 843 C CA . LEU A 1 105 ? -6.055 -0.539 6.707 1 88.88 105 LEU A CA 1
ATOM 844 C C . LEU A 1 105 ? -5.078 -1.579 7.238 1 88.88 105 LEU A C 1
ATOM 846 O O . LEU A 1 105 ? -3.947 -1.68 6.75 1 88.88 105 LEU A O 1
ATOM 850 N N . ALA A 1 106 ? -5.523 -2.334 8.188 1 89.25 106 ALA A N 1
ATOM 851 C CA . ALA A 1 106 ? -4.672 -3.316 8.852 1 89.25 106 ALA A CA 1
ATOM 852 C C . ALA A 1 106 ? -4.773 -4.68 8.172 1 89.25 106 ALA A C 1
ATOM 854 O O . ALA A 1 106 ? -4.102 -5.633 8.578 1 89.25 106 ALA A O 1
ATOM 855 N N . ILE A 1 107 ? -5.57 -4.742 7.203 1 90.75 107 ILE A N 1
ATOM 856 C CA . ILE A 1 107 ? -5.727 -5.969 6.43 1 90.75 107 ILE A CA 1
ATOM 857 C C . ILE A 1 107 ? -4.898 -5.883 5.148 1 90.75 107 ILE A C 1
ATOM 859 O O . ILE A 1 107 ? -4.938 -4.871 4.445 1 90.75 107 ILE A O 1
ATOM 863 N N . SER A 1 108 ? -4.105 -6.941 4.938 1 89.69 108 SER A N 1
ATOM 864 C CA . SER A 1 108 ? -3.314 -6.949 3.713 1 89.69 108 SER A CA 1
ATOM 865 C C . SER A 1 108 ? -4.207 -6.98 2.477 1 89.69 108 SER A C 1
ATOM 867 O O . SER A 1 108 ? -5.359 -7.414 2.547 1 89.69 108 SER A O 1
ATOM 869 N N . ASP A 1 109 ? -3.648 -6.473 1.397 1 88.88 109 ASP A N 1
ATOM 870 C CA . ASP A 1 109 ? -4.391 -6.488 0.142 1 88.88 109 ASP A CA 1
ATOM 871 C C . ASP A 1 109 ? -4.828 -7.91 -0.218 1 88.88 109 ASP A C 1
ATOM 873 O O . ASP A 1 109 ? -5.945 -8.117 -0.696 1 88.88 109 ASP A O 1
ATOM 877 N N . LEU A 1 110 ? -3.934 -8.828 -0.002 1 89 110 LEU A N 1
ATOM 878 C CA . LEU A 1 110 ? -4.246 -10.219 -0.292 1 89 110 LEU A CA 1
ATOM 879 C C . LEU A 1 110 ? -5.402 -10.711 0.573 1 89 110 LEU A C 1
ATOM 881 O O . LEU A 1 110 ? -6.355 -11.312 0.065 1 89 110 LEU A O 1
ATOM 885 N N . ALA A 1 111 ? -5.289 -10.461 1.839 1 92.06 111 ALA A N 1
ATOM 886 C CA . ALA A 1 111 ? -6.332 -10.898 2.762 1 92.06 111 ALA A CA 1
ATOM 887 C C . ALA A 1 111 ? -7.672 -10.25 2.422 1 92.06 111 ALA A C 1
ATOM 889 O O . ALA A 1 111 ? -8.719 -10.891 2.506 1 92.06 111 ALA A O 1
ATOM 890 N N . ALA A 1 112 ? -7.617 -9.023 2.082 1 93.62 112 ALA A N 1
ATOM 891 C CA . ALA A 1 112 ? -8.836 -8.328 1.675 1 93.62 112 ALA A CA 1
ATOM 892 C C . ALA A 1 112 ? -9.469 -9.008 0.459 1 93.62 112 ALA A C 1
ATOM 894 O O . ALA A 1 112 ? -10.68 -9.211 0.415 1 93.62 112 ALA A O 1
ATOM 895 N N . GLY A 1 113 ? -8.648 -9.336 -0.477 1 93.56 113 GLY A N 1
ATOM 896 C CA . GLY A 1 113 ? -9.141 -10.055 -1.641 1 93.56 113 GLY A CA 1
ATOM 897 C C . GLY A 1 113 ? -9.805 -11.375 -1.291 1 93.56 113 GLY A C 1
ATOM 898 O O . GLY A 1 113 ? -10.867 -11.703 -1.825 1 93.56 113 GLY A O 1
ATOM 899 N N . LEU A 1 114 ? -9.258 -12.055 -0.413 1 92.12 114 LEU A N 1
ATOM 900 C CA . LEU A 1 114 ? -9.773 -13.359 -0.017 1 92.12 114 LEU A CA 1
ATOM 901 C C . LEU A 1 114 ? -11.102 -13.219 0.727 1 92.12 114 LEU A C 1
ATOM 903 O O . LEU A 1 114 ? -12.016 -14.023 0.537 1 92.12 114 LEU A O 1
ATOM 907 N N . VAL A 1 115 ? -11.141 -12.234 1.56 1 93.81 115 VAL A N 1
ATOM 908 C CA . VAL A 1 115 ? -12.375 -11.984 2.307 1 93.81 115 VAL A CA 1
ATOM 909 C C . VAL A 1 115 ? -13.516 -11.688 1.338 1 93.81 115 VAL A C 1
ATOM 911 O O . VAL A 1 115 ? -14.594 -12.273 1.439 1 93.81 115 VAL A O 1
ATOM 914 N N . TRP A 1 116 ? -13.281 -10.867 0.435 1 95.69 116 TRP A N 1
ATOM 915 C CA . TRP A 1 116 ? -14.344 -10.469 -0.483 1 95.69 116 TRP A CA 1
ATOM 916 C C . TRP A 1 116 ? -14.641 -11.578 -1.487 1 95.69 116 TRP A C 1
ATOM 918 O O . TRP A 1 116 ? -15.758 -11.68 -1.996 1 95.69 116 TRP A O 1
ATOM 928 N N . LEU A 1 117 ? -13.625 -12.383 -1.786 1 94.56 117 LEU A N 1
ATOM 929 C CA . LEU A 1 117 ? -13.898 -13.578 -2.576 1 94.56 117 LEU A CA 1
ATOM 930 C C . LEU A 1 117 ? -14.891 -14.492 -1.862 1 94.56 117 LEU A C 1
ATOM 932 O O . LEU A 1 117 ? -15.828 -14.992 -2.479 1 94.56 117 LEU A O 1
ATOM 936 N N . ALA A 1 118 ? -14.688 -14.656 -0.598 1 92.81 118 ALA A N 1
ATOM 937 C CA . ALA A 1 118 ? -15.586 -15.484 0.204 1 92.81 118 ALA A CA 1
ATOM 938 C C . ALA A 1 118 ? -17 -14.898 0.227 1 92.81 118 ALA A C 1
ATOM 940 O O . ALA A 1 118 ? -17.984 -15.633 0.348 1 92.81 118 ALA A O 1
ATOM 941 N N . ILE A 1 119 ? -17.078 -13.68 0.067 1 94.81 119 ILE A N 1
ATOM 942 C CA . ILE A 1 119 ? -18.375 -13 0.108 1 94.81 119 ILE A CA 1
ATOM 943 C C . ILE A 1 119 ? -19.062 -13.133 -1.243 1 94.81 119 ILE A C 1
ATOM 945 O O . ILE A 1 119 ? -20.266 -13.438 -1.306 1 94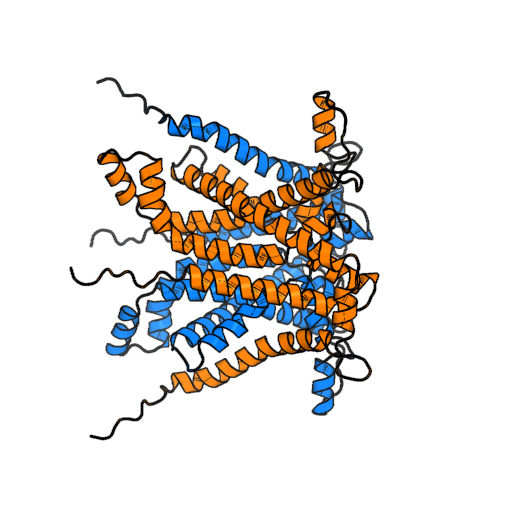.81 119 ILE A O 1
ATOM 949 N N . PHE A 1 120 ? -18.344 -13.07 -2.346 1 96 120 PHE A N 1
ATOM 950 C CA . PHE A 1 120 ? -18.969 -12.867 -3.646 1 96 120 PHE A CA 1
ATOM 951 C C . PHE A 1 120 ? -19.047 -14.188 -4.414 1 96 120 PHE A C 1
ATOM 953 O O . PHE A 1 120 ? -19.75 -14.273 -5.426 1 96 120 PHE A O 1
ATOM 960 N N . THR A 1 121 ? -18.312 -15.188 -4.012 1 93.94 121 THR A N 1
ATOM 961 C CA . THR A 1 121 ? -18.391 -16.469 -4.715 1 93.94 121 THR A CA 1
ATOM 962 C C . THR A 1 121 ? -19.812 -17 -4.688 1 93.94 121 THR A C 1
ATOM 964 O O . THR A 1 121 ? -20.656 -16.531 -3.91 1 93.94 121 THR A O 1
ATOM 967 N N . ASP A 1 122 ? -20.094 -17.906 -5.582 1 92.88 122 ASP A N 1
ATOM 968 C CA . ASP A 1 122 ? -21.453 -18.406 -5.762 1 92.88 122 ASP A CA 1
ATOM 969 C C . ASP A 1 122 ? -22 -19 -4.461 1 92.88 122 ASP A C 1
ATOM 971 O O . ASP A 1 122 ? -23.188 -18.828 -4.145 1 92.88 122 ASP A O 1
ATOM 975 N N . ARG A 1 123 ? -21.266 -19.672 -3.725 1 89.38 123 ARG A N 1
ATOM 976 C CA . ARG A 1 123 ? -21.672 -20.219 -2.432 1 89.38 123 ARG A CA 1
ATOM 977 C C . ARG A 1 123 ? -21.188 -19.328 -1.291 1 89.38 123 ARG A C 1
ATOM 979 O O . ARG A 1 123 ? -20.906 -19.828 -0.195 1 89.38 123 ARG A O 1
ATOM 986 N N . GLY A 1 124 ? -21.078 -18.062 -1.586 1 92.25 124 GLY A N 1
ATOM 987 C CA . GLY A 1 124 ? -20.484 -17.141 -0.626 1 92.25 124 GLY A CA 1
ATOM 988 C C . GLY A 1 124 ? -21.516 -16.562 0.331 1 92.25 124 GLY A C 1
ATOM 989 O O . GLY A 1 124 ? -22.688 -16.891 0.271 1 92.25 124 GLY A O 1
ATOM 990 N N . TYR A 1 125 ? -21.047 -15.703 1.201 1 90.81 125 TYR A N 1
ATOM 991 C CA . TYR A 1 125 ? -21.828 -15.172 2.305 1 90.81 125 TYR A CA 1
ATOM 992 C C . TYR A 1 125 ? -22.922 -14.242 1.791 1 90.81 125 TYR A C 1
ATOM 994 O O . TYR A 1 125 ? -24.016 -14.172 2.369 1 90.81 125 TYR A O 1
ATOM 1002 N N . LEU A 1 126 ? -22.641 -13.555 0.707 1 92.56 126 LEU A N 1
ATOM 1003 C CA . LEU A 1 126 ? -23.641 -12.641 0.175 1 92.56 126 LEU A CA 1
ATOM 1004 C C . LEU A 1 126 ? -24.844 -13.406 -0.367 1 92.56 126 LEU A C 1
ATOM 1006 O O . LEU A 1 126 ? -26 -13.062 -0.068 1 92.56 126 LEU A O 1
ATOM 1010 N N . ASN A 1 127 ? -24.562 -14.398 -1.155 1 93.88 127 ASN A N 1
ATOM 1011 C CA . ASN A 1 127 ? -25.641 -15.219 -1.679 1 93.88 127 ASN A CA 1
ATOM 1012 C C . ASN A 1 127 ? -26.391 -15.945 -0.56 1 93.88 127 ASN A C 1
ATOM 1014 O O . ASN A 1 127 ? -27.609 -16.156 -0.648 1 93.88 127 ASN A O 1
ATOM 1018 N N . SER A 1 128 ? -25.734 -16.312 0.482 1 90.44 128 SER A N 1
ATOM 1019 C CA . SER A 1 128 ? -26.375 -16.938 1.631 1 90.44 128 SER A CA 1
ATOM 1020 C C . SER A 1 128 ? -27.375 -15.984 2.279 1 90.44 128 SER A C 1
ATOM 1022 O O . SER A 1 128 ? -28.484 -16.391 2.631 1 90.44 128 SER A O 1
ATOM 1024 N N . VAL A 1 129 ? -26.969 -14.766 2.449 1 90.31 129 VAL A N 1
ATOM 1025 C CA . VAL A 1 129 ? -27.859 -13.758 3.027 1 90.31 129 VAL A CA 1
ATOM 1026 C C . VAL A 1 129 ? -29.047 -13.516 2.1 1 90.31 129 VAL A C 1
ATOM 1028 O O . VAL A 1 129 ? -30.172 -13.398 2.557 1 90.31 129 VAL A O 1
ATOM 1031 N N . LEU A 1 130 ? -28.75 -13.406 0.832 1 92.25 130 LEU A N 1
ATOM 1032 C CA . LEU A 1 130 ? -29.812 -13.18 -0.142 1 92.25 130 LEU A CA 1
ATOM 1033 C C . LEU A 1 130 ? -30.812 -14.32 -0.13 1 92.25 130 LEU A C 1
ATOM 1035 O O . LEU A 1 130 ? -32.031 -14.094 -0.232 1 92.25 130 LEU A O 1
ATOM 1039 N N . GLU A 1 131 ? -30.359 -15.5 -0.082 1 92.25 131 GLU A N 1
ATOM 1040 C CA . GLU A 1 131 ? -31.234 -16.672 -0.021 1 92.25 131 GLU A CA 1
ATOM 1041 C C . GLU A 1 131 ? -32.125 -16.625 1.223 1 92.25 131 GLU A C 1
ATOM 1043 O O . GLU A 1 131 ? -33.281 -17.016 1.171 1 92.25 131 GLU A O 1
ATOM 1048 N N . THR A 1 132 ? -31.578 -16.203 2.314 1 90.94 132 THR A N 1
ATOM 1049 C CA . THR A 1 132 ? -32.344 -16.141 3.564 1 90.94 132 THR A CA 1
ATOM 1050 C C . THR A 1 132 ? -33.5 -15.156 3.457 1 90.94 132 THR A C 1
ATOM 1052 O O . THR A 1 132 ? -34.531 -15.344 4.09 1 90.94 132 THR A O 1
ATOM 1055 N N . VAL A 1 133 ? -33.281 -14.156 2.633 1 92.12 133 VAL A N 1
ATOM 1056 C CA . VAL A 1 133 ? -34.344 -13.156 2.52 1 92.12 133 VAL A CA 1
ATOM 1057 C C . VAL A 1 133 ? -35.219 -13.453 1.295 1 92.12 133 VAL A C 1
ATOM 1059 O O . VAL A 1 133 ? -36.062 -12.641 0.917 1 92.12 133 VAL A O 1
ATOM 1062 N N . GLY A 1 134 ? -34.938 -14.484 0.624 1 91.31 134 GLY A N 1
ATOM 1063 C CA . GLY A 1 134 ? -35.812 -14.961 -0.439 1 91.31 134 GLY A CA 1
ATOM 1064 C C . GLY A 1 134 ? -35.344 -14.523 -1.82 1 91.31 134 GLY A C 1
ATOM 1065 O O . GLY A 1 134 ? -36.094 -14.688 -2.797 1 91.31 134 GLY A O 1
ATOM 1066 N N . VAL A 1 135 ? -34.25 -13.914 -1.842 1 89 135 VAL A N 1
ATOM 1067 C CA . VAL A 1 135 ? -33.688 -13.5 -3.129 1 89 135 VAL A CA 1
ATOM 1068 C C . VAL A 1 135 ? -32.719 -14.562 -3.652 1 89 135 VAL A C 1
ATOM 1070 O O . VAL A 1 135 ? -31.953 -15.125 -2.887 1 89 135 VAL A O 1
ATOM 1073 N N . GLY A 1 136 ? -32.875 -15.188 -4.773 1 87.44 136 GLY A N 1
ATOM 1074 C CA . GLY A 1 136 ? -32 -16.203 -5.348 1 87.44 136 GLY A CA 1
ATOM 1075 C C . GLY A 1 136 ? -30.562 -15.734 -5.461 1 87.44 136 GLY A C 1
ATOM 1076 O O . GLY A 1 136 ? -30.297 -14.531 -5.441 1 87.44 136 GLY A O 1
ATOM 1077 N N . GLY A 1 137 ? -29.688 -16.719 -5.461 1 87 137 GLY A N 1
ATOM 1078 C CA . GLY A 1 137 ? -28.266 -16.438 -5.617 1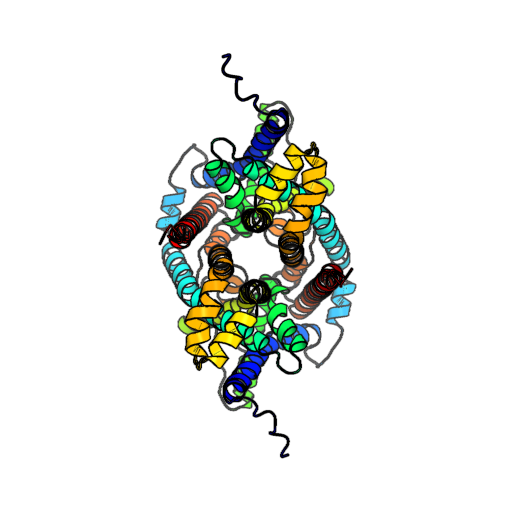 87 137 GLY A CA 1
ATOM 1079 C C . GLY A 1 137 ? -27.938 -15.805 -6.949 1 87 137 GLY A C 1
ATOM 1080 O O . GLY A 1 137 ? -28.734 -15.867 -7.895 1 87 137 GLY A O 1
ATOM 1081 N N . TYR A 1 138 ? -26.922 -15.039 -6.941 1 91.06 138 TYR A N 1
ATOM 1082 C CA . TYR A 1 138 ? -26.406 -14.391 -8.133 1 91.06 138 TYR A CA 1
ATOM 1083 C C . TYR A 1 138 ? -24.922 -14.711 -8.328 1 91.06 138 TYR A C 1
ATOM 1085 O O . TYR A 1 138 ? -24.203 -14.938 -7.363 1 91.06 138 TYR A O 1
ATOM 1093 N N . SER A 1 139 ? -24.547 -14.93 -9.602 1 94.06 139 SER A N 1
ATOM 1094 C CA . SER A 1 139 ? -23.125 -15.156 -9.891 1 94.06 139 SER A CA 1
ATOM 1095 C C . SER A 1 139 ? -22.375 -13.836 -10.031 1 94.06 139 SER A C 1
ATOM 1097 O O . SER A 1 139 ? -22.078 -13.398 -11.141 1 94.06 139 SER A O 1
ATOM 1099 N N . TRP A 1 140 ? -21.922 -13.344 -8.961 1 94 140 TRP A N 1
ATOM 1100 C CA . TRP A 1 140 ? -21.375 -11.992 -8.852 1 94 140 TRP A CA 1
ATOM 1101 C C . TRP A 1 140 ? -20.047 -11.891 -9.594 1 94 140 TRP A C 1
ATOM 1103 O O . TRP A 1 140 ? -19.672 -10.812 -10.047 1 94 140 TRP A O 1
ATOM 1113 N N . LEU A 1 141 ? -19.344 -13.031 -9.719 1 95 141 LEU A N 1
ATOM 1114 C CA . LEU A 1 141 ? -17.984 -12.992 -10.266 1 95 141 LEU A CA 1
ATOM 1115 C C . LEU A 1 141 ? -17.922 -13.727 -11.602 1 95 141 LEU A C 1
ATOM 1117 O O . LEU A 1 141 ? -16.844 -14.117 -12.047 1 95 141 LEU A O 1
ATOM 1121 N N . SER A 1 142 ? -19.078 -13.867 -12.195 1 92.81 142 SER A N 1
ATOM 1122 C CA . SER A 1 142 ? -19.141 -14.578 -13.469 1 92.81 142 SER A CA 1
ATOM 1123 C C . SER A 1 142 ? -18.703 -13.68 -14.617 1 92.81 142 SER A C 1
ATOM 1125 O O . SER A 1 142 ? -19.062 -12.5 -14.672 1 92.81 142 SER A O 1
ATOM 1127 N N . TYR A 1 143 ? -17.922 -14.258 -15.484 1 88.75 143 TYR A N 1
ATOM 1128 C CA . TYR A 1 143 ? -17.469 -13.531 -16.672 1 88.75 143 TYR A CA 1
ATOM 1129 C C . TYR A 1 143 ? -18.672 -13.094 -17.516 1 88.75 143 TYR A C 1
ATOM 1131 O O . TYR A 1 143 ? -18.547 -12.18 -18.328 1 88.75 143 TYR A O 1
ATOM 1139 N N . GLU A 1 144 ? -19.734 -13.766 -17.328 1 90.88 144 GLU A N 1
ATOM 1140 C CA . GLU A 1 144 ? -20.953 -13.438 -18.062 1 90.88 144 GLU A CA 1
ATOM 1141 C C . GLU A 1 144 ? -21.562 -12.125 -17.578 1 90.88 144 GLU A C 1
ATOM 1143 O O . GLU A 1 144 ? -22.391 -11.531 -18.266 1 90.88 144 GLU A O 1
ATOM 1148 N N . ASN A 1 145 ? -21.156 -11.688 -16.422 1 91.75 145 ASN A N 1
ATOM 1149 C CA . ASN A 1 145 ? -21.656 -10.445 -15.844 1 91.75 145 ASN A CA 1
ATOM 1150 C C . ASN A 1 145 ? -20.516 -9.469 -15.539 1 91.75 145 ASN A C 1
ATOM 1152 O O . ASN A 1 145 ? -20.219 -9.203 -14.375 1 91.75 145 ASN A O 1
ATOM 1156 N N . PRO A 1 146 ? -20 -8.875 -16.578 1 92.06 146 PRO A N 1
ATOM 1157 C CA . PRO A 1 146 ? -18.812 -8.023 -16.391 1 92.06 146 PRO A CA 1
ATOM 1158 C C . PRO A 1 146 ? -19.094 -6.832 -15.477 1 92.06 146 PRO A C 1
ATOM 1160 O O . PRO A 1 146 ? -18.188 -6.387 -14.758 1 92.06 146 PRO A O 1
ATOM 1163 N N . THR A 1 147 ? -20.312 -6.387 -15.484 1 94.56 147 THR A N 1
ATOM 1164 C CA . THR A 1 147 ? -20.656 -5.242 -14.648 1 94.56 147 THR A CA 1
ATOM 1165 C C . THR A 1 147 ? -20.562 -5.609 -13.164 1 94.56 147 THR A C 1
ATOM 1167 O O . THR A 1 147 ? -20.062 -4.828 -12.359 1 94.56 147 THR A O 1
ATOM 1170 N N . THR A 1 148 ? -21.016 -6.785 -12.836 1 95 148 THR A N 1
ATOM 1171 C CA . THR A 1 148 ? -20.984 -7.176 -11.438 1 95 148 THR A CA 1
ATOM 1172 C C . THR A 1 148 ? -19.562 -7.5 -10.992 1 95 148 THR A C 1
ATOM 1174 O O . THR A 1 148 ? -19.203 -7.285 -9.828 1 95 148 THR A O 1
ATOM 1177 N N . VAL A 1 149 ? -18.766 -8.016 -11.938 1 96 149 VAL A N 1
ATOM 1178 C CA . VAL A 1 149 ? -17.359 -8.25 -11.625 1 96 149 VAL A CA 1
ATOM 1179 C C . VAL A 1 149 ? -16.672 -6.93 -11.297 1 96 149 VAL A C 1
ATOM 1181 O O . VAL A 1 149 ? -15.977 -6.824 -10.281 1 96 149 VAL A O 1
ATOM 1184 N N . TYR A 1 150 ? -16.953 -5.941 -12.109 1 96.44 150 TYR A N 1
ATOM 1185 C CA . TYR A 1 150 ? -16.406 -4.605 -11.883 1 96.44 150 TYR A CA 1
ATOM 1186 C C . TYR A 1 150 ? -16.875 -4.059 -10.531 1 96.44 150 TYR A C 1
ATOM 1188 O O . TYR A 1 150 ? -16.078 -3.531 -9.758 1 96.44 150 TYR A O 1
ATOM 1196 N N . LEU A 1 151 ? -18.094 -4.215 -10.227 1 96.44 151 LEU A N 1
ATOM 1197 C CA . LEU A 1 151 ? -18.672 -3.68 -8.992 1 96.44 151 LEU A CA 1
ATOM 1198 C C . LEU A 1 151 ? -18.094 -4.391 -7.773 1 96.44 151 LEU A C 1
ATOM 1200 O O . LEU A 1 151 ? -17.875 -3.77 -6.727 1 96.44 151 LEU A O 1
ATOM 1204 N N . ALA A 1 152 ? -17.891 -5.684 -7.91 1 96.5 152 ALA A N 1
ATOM 1205 C CA . ALA A 1 152 ? -17.281 -6.445 -6.816 1 96.5 152 ALA A CA 1
ATOM 1206 C C . ALA A 1 152 ? -15.891 -5.926 -6.488 1 96.5 152 ALA A C 1
ATOM 1208 O O . ALA A 1 152 ? -15.555 -5.711 -5.32 1 96.5 152 ALA A O 1
ATOM 1209 N N . VAL A 1 153 ? -15.125 -5.688 -7.566 1 96.44 153 VAL A N 1
ATOM 1210 C CA . VAL A 1 153 ? -13.773 -5.168 -7.387 1 96.44 153 VAL A CA 1
ATOM 1211 C C . VAL A 1 153 ? -13.828 -3.76 -6.797 1 96.44 153 VAL A C 1
ATOM 1213 O O . VAL A 1 153 ? -13.094 -3.438 -5.863 1 96.44 153 VAL A O 1
ATOM 1216 N N . LEU A 1 154 ? -14.75 -2.969 -7.285 1 96.88 154 LEU A N 1
ATOM 1217 C CA . LEU A 1 154 ? -14.906 -1.588 -6.84 1 96.88 154 LEU A CA 1
ATOM 1218 C C . LEU A 1 154 ? -15.266 -1.531 -5.359 1 96.88 154 LEU A C 1
ATOM 1220 O O . LEU A 1 154 ? -14.625 -0.804 -4.59 1 96.88 154 LEU A O 1
ATOM 1224 N N . VAL A 1 155 ? -16.188 -2.309 -4.965 1 95.75 155 VAL A N 1
ATOM 1225 C CA . VAL A 1 155 ? -16.672 -2.307 -3.584 1 95.75 155 VAL A CA 1
ATOM 1226 C C . VAL A 1 155 ? -15.547 -2.754 -2.65 1 95.75 155 VAL A C 1
ATOM 1228 O O . VAL A 1 155 ? -15.344 -2.166 -1.584 1 95.75 155 VAL A O 1
ATOM 1231 N N . ALA A 1 156 ? -14.859 -3.785 -3.055 1 95.06 156 ALA A N 1
ATOM 1232 C CA . ALA A 1 156 ? -13.758 -4.305 -2.238 1 95.06 156 ALA A CA 1
ATOM 1233 C C . ALA A 1 156 ? -12.656 -3.266 -2.082 1 95.06 156 ALA A C 1
ATOM 1235 O O . ALA A 1 156 ? -12.133 -3.068 -0.984 1 95.06 156 ALA A O 1
ATOM 1236 N N . GLU A 1 157 ? -12.344 -2.598 -3.162 1 94.94 157 GLU A N 1
ATOM 1237 C CA . GLU A 1 157 ? -11.297 -1.577 -3.131 1 94.94 157 GLU A CA 1
ATOM 1238 C C . GLU A 1 157 ? -11.734 -0.365 -2.312 1 94.94 157 GLU A C 1
ATOM 1240 O O . GLU A 1 157 ? -10.93 0.232 -1.598 1 94.94 157 GLU A O 1
ATOM 1245 N N . VAL A 1 158 ? -12.961 -0 -2.459 1 94.88 158 VAL A N 1
ATOM 1246 C CA . VAL A 1 158 ? -13.492 1.107 -1.67 1 94.88 158 VAL A CA 1
ATOM 1247 C C . VAL A 1 158 ? -13.391 0.777 -0.182 1 94.88 158 VAL A C 1
ATOM 1249 O O . VAL A 1 158 ? -12.938 1.603 0.613 1 94.88 158 VAL A O 1
ATOM 1252 N N . TRP A 1 159 ? -13.789 -0.372 0.133 1 94.12 159 TRP A N 1
ATOM 1253 C CA . TRP A 1 159 ? -13.75 -0.818 1.522 1 94.12 159 TRP A CA 1
ATOM 1254 C C . TRP A 1 159 ? -12.336 -0.767 2.074 1 94.12 159 TRP A C 1
ATOM 1256 O O . TRP A 1 159 ? -12.094 -0.189 3.139 1 94.12 159 TRP A O 1
ATOM 1266 N N . ARG A 1 160 ? -11.469 -1.275 1.391 1 90.88 160 ARG A N 1
ATOM 1267 C CA . ARG A 1 160 ? -10.102 -1.438 1.883 1 90.88 160 ARG A CA 1
ATOM 1268 C C . ARG A 1 160 ? -9.375 -0.1 1.92 1 90.88 160 ARG A C 1
ATOM 1270 O O . ARG A 1 160 ? -8.758 0.248 2.93 1 90.88 160 ARG A O 1
ATOM 1277 N N . ALA A 1 161 ? -9.5 0.671 0.917 1 92.25 161 ALA A N 1
ATOM 1278 C CA . ALA A 1 161 ? -8.594 1.8 0.716 1 92.25 161 ALA A CA 1
ATOM 1279 C C . ALA A 1 161 ? -9.18 3.084 1.296 1 92.25 161 ALA A C 1
ATOM 1281 O O . ALA A 1 161 ? -8.469 4.074 1.469 1 92.25 161 ALA A O 1
ATOM 1282 N N . THR A 1 162 ? -10.469 3.088 1.601 1 94.19 162 THR A N 1
ATOM 1283 C CA . THR A 1 162 ? -11.094 4.27 2.197 1 94.19 162 THR A CA 1
ATOM 1284 C C . THR A 1 162 ? -10.445 4.594 3.543 1 94.19 162 THR A C 1
ATOM 1286 O O . THR A 1 162 ? -10.352 5.762 3.924 1 94.19 162 THR A O 1
ATOM 1289 N N . SER A 1 163 ? -9.977 3.598 4.191 1 91.75 163 SER A N 1
ATOM 1290 C CA . SER A 1 163 ? -9.414 3.754 5.527 1 91.75 163 SER A CA 1
ATOM 1291 C C . SER A 1 163 ? -8.18 4.641 5.508 1 91.75 163 SER A C 1
ATOM 1293 O O . SER A 1 163 ? -7.961 5.438 6.422 1 91.75 163 SER A O 1
ATOM 1295 N N . LEU A 1 164 ? -7.379 4.531 4.508 1 90 164 LEU A N 1
ATOM 1296 C CA . LEU A 1 164 ? -6.188 5.363 4.387 1 90 164 LEU A CA 1
ATOM 1297 C C . LEU A 1 164 ? -6.559 6.836 4.25 1 90 164 LEU A C 1
ATOM 1299 O O . LEU A 1 164 ? -6.016 7.684 4.961 1 90 164 LEU A O 1
ATOM 1303 N N . VAL A 1 165 ? -7.461 7.117 3.369 1 92.25 165 VAL A N 1
ATOM 1304 C CA . VAL A 1 165 ? -7.918 8.484 3.152 1 92.25 165 VAL A CA 1
ATOM 1305 C C . VAL A 1 165 ? -8.562 9.023 4.43 1 92.25 165 VAL A C 1
ATOM 1307 O O . VAL A 1 165 ? -8.328 10.172 4.812 1 92.25 165 VAL A O 1
ATOM 1310 N N . PHE A 1 166 ? -9.258 8.18 5.062 1 92.38 166 PHE A N 1
ATOM 1311 C CA . PHE A 1 166 ? -9.961 8.523 6.297 1 92.38 166 PHE A CA 1
ATOM 1312 C C . PHE A 1 166 ? -8.977 8.953 7.379 1 92.38 166 PHE A C 1
ATOM 1314 O O . PHE A 1 166 ? -9.156 10 8.008 1 92.38 166 PHE A O 1
ATOM 1321 N N . VAL A 1 167 ? -7.926 8.188 7.555 1 86.5 167 VAL A N 1
ATOM 1322 C CA . VAL A 1 167 ? -6.941 8.469 8.594 1 86.5 167 VAL A CA 1
ATOM 1323 C C . VAL A 1 167 ? -6.238 9.789 8.297 1 86.5 167 VAL A C 1
ATOM 1325 O O . VAL A 1 167 ? -6.016 10.594 9.203 1 86.5 167 VAL A O 1
ATOM 1328 N N . ILE A 1 168 ? -5.934 10.078 7.062 1 84.62 168 ILE A N 1
ATOM 1329 C CA . ILE A 1 168 ? -5.254 11.305 6.672 1 84.62 168 ILE A CA 1
ATOM 1330 C C . ILE A 1 168 ? -6.168 12.5 6.922 1 84.62 168 ILE A C 1
ATOM 1332 O O . ILE A 1 168 ? -5.738 13.523 7.465 1 84.62 168 ILE A O 1
ATOM 1336 N N . LEU A 1 169 ? -7.434 12.383 6.609 1 89.06 169 LEU A N 1
ATOM 1337 C CA . LEU A 1 169 ? -8.375 13.484 6.766 1 89.06 169 LEU A CA 1
ATOM 1338 C C . LEU A 1 169 ? -8.664 13.75 8.242 1 89.06 169 LEU A C 1
ATOM 1340 O O . LEU A 1 169 ? -8.797 14.906 8.648 1 89.06 169 LEU A O 1
ATOM 1344 N N . VAL A 1 170 ? -8.781 12.695 9 1 86.88 170 VAL A N 1
ATOM 1345 C CA . VAL A 1 170 ? -9 12.859 10.43 1 86.88 170 VAL A CA 1
ATOM 1346 C C . VAL A 1 170 ? -7.812 13.586 11.055 1 86.88 170 VAL A C 1
ATOM 1348 O O . VAL A 1 170 ? -7.996 14.5 11.867 1 86.88 170 VAL A O 1
ATOM 1351 N N . ALA A 1 171 ? -6.641 13.156 10.672 1 79.81 171 ALA A N 1
ATOM 1352 C CA . ALA A 1 171 ? -5.445 13.836 11.164 1 79.81 171 ALA A CA 1
ATOM 1353 C C . ALA A 1 171 ? -5.438 15.305 10.758 1 79.81 171 ALA A C 1
ATOM 1355 O O . ALA A 1 171 ? -5.055 16.172 11.547 1 79.81 171 ALA A O 1
ATOM 1356 N N . GLY A 1 172 ? -5.852 15.625 9.594 1 82.06 172 GLY A N 1
ATOM 1357 C CA . GLY A 1 172 ? -5.953 17 9.125 1 82.06 172 GLY A CA 1
ATOM 1358 C C . GLY A 1 172 ? -6.988 17.812 9.891 1 82.06 172 GLY A C 1
ATOM 1359 O O . GLY A 1 172 ? -6.766 18.984 10.188 1 82.06 172 GLY A O 1
ATOM 1360 N N . LEU A 1 173 ? -8.07 17.266 10.211 1 83.81 173 LEU A N 1
ATOM 1361 C CA . LEU A 1 173 ? -9.156 17.938 10.914 1 83.81 173 LEU A CA 1
ATOM 1362 C C . LEU A 1 173 ? -8.758 18.25 12.352 1 83.81 173 LEU A C 1
ATOM 1364 O O . LEU A 1 173 ? -9.234 19.234 12.93 1 83.81 173 LEU A O 1
ATOM 1368 N N . GLN A 1 174 ? -7.977 17.359 12.836 1 77 174 GLN A N 1
ATOM 1369 C CA . GLN A 1 174 ? -7.531 17.578 14.211 1 77 174 GLN A CA 1
ATOM 1370 C C . GLN A 1 174 ? -6.703 18.859 14.32 1 77 174 GLN A C 1
ATOM 1372 O O . GLN A 1 174 ? -6.648 19.484 15.391 1 77 174 GLN A O 1
ATOM 1377 N N . GLY A 1 175 ? -6.188 19.312 13.266 1 74.81 175 GLY A N 1
ATOM 1378 C CA . GLY A 1 175 ? -5.383 20.516 13.273 1 74.81 175 GLY A CA 1
ATOM 1379 C C . GLY A 1 175 ? -6.195 21.781 13.039 1 74.81 175 GLY A C 1
ATOM 1380 O O . GLY A 1 175 ? -5.68 22.891 13.164 1 74.81 175 GLY A O 1
ATOM 1381 N N . ILE A 1 176 ? -7.441 21.578 12.812 1 78.69 176 ILE A N 1
ATOM 1382 C CA . ILE A 1 176 ? -8.289 22.734 12.523 1 78.69 176 ILE A CA 1
ATOM 1383 C C . ILE A 1 176 ? -9.023 23.156 13.789 1 78.69 176 ILE A C 1
ATOM 1385 O O . ILE A 1 176 ? -9.844 22.422 14.328 1 78.69 176 ILE A O 1
ATOM 1389 N N . PRO A 1 177 ? -8.648 24.391 14.195 1 80 177 PRO A N 1
ATOM 1390 C CA . PRO A 1 177 ? -9.352 24.875 15.383 1 80 177 PRO A CA 1
ATOM 1391 C C . PRO A 1 177 ? -10.867 24.953 15.172 1 80 177 PRO A C 1
ATOM 1393 O O . PRO A 1 177 ? -11.328 25.297 14.086 1 80 177 PRO A O 1
ATOM 1396 N N . LYS A 1 178 ? -11.547 24.641 16.219 1 79.69 178 LYS A N 1
ATOM 1397 C CA . LYS A 1 178 ? -13 24.625 16.156 1 79.69 178 LYS A CA 1
ATOM 1398 C C . LYS A 1 178 ? -13.578 26.031 16.25 1 79.69 178 LYS A C 1
ATOM 1400 O O . LYS A 1 178 ? -14.742 26.25 15.93 1 79.69 178 LYS A O 1
ATOM 1405 N N . ASP A 1 179 ? -12.711 26.875 16.609 1 80.38 179 ASP A N 1
ATOM 1406 C CA . ASP A 1 179 ? -13.156 28.25 16.875 1 80.38 179 ASP A CA 1
ATOM 1407 C C . ASP A 1 179 ? -13.773 28.875 15.641 1 80.38 179 ASP A C 1
ATOM 1409 O O . ASP A 1 179 ? -14.82 29.531 15.719 1 80.38 179 ASP A O 1
ATOM 1413 N N . TYR A 1 180 ? -13.172 28.656 14.539 1 75.88 180 TYR A N 1
ATOM 1414 C CA . TYR A 1 180 ? -13.672 29.266 13.32 1 75.88 180 TYR A CA 1
ATOM 1415 C C . TYR A 1 180 ? -15.031 28.688 12.93 1 75.88 180 TYR A C 1
ATOM 1417 O O . TYR A 1 180 ? -15.914 29.422 12.477 1 75.88 180 TYR A O 1
ATOM 1425 N N . ASP A 1 181 ? -15.109 27.484 13.18 1 76.19 181 ASP A N 1
ATOM 1426 C CA . ASP A 1 181 ? -16.359 26.797 12.867 1 76.19 181 ASP A CA 1
ATOM 1427 C C . ASP A 1 181 ? -17.484 27.234 13.805 1 76.19 181 ASP A C 1
ATOM 1429 O O . ASP A 1 181 ? -18.609 27.484 13.359 1 76.19 181 ASP A O 1
ATOM 1433 N N . GLU A 1 182 ? -17.203 27.422 14.953 1 80.44 182 GLU A N 1
ATOM 1434 C CA . GLU A 1 182 ? -18.172 27.875 15.953 1 80.44 182 GLU A CA 1
ATOM 1435 C C . GLU A 1 182 ? -18.578 29.312 15.711 1 80.44 182 GLU A C 1
ATOM 1437 O O . GLU A 1 182 ? -19.75 29.672 15.852 1 80.44 182 GLU A O 1
ATOM 1442 N N . ALA A 1 183 ? -17.594 30.047 15.383 1 82.5 183 ALA A N 1
ATOM 1443 C CA . ALA A 1 183 ? -17.875 31.453 15.094 1 82.5 183 ALA A CA 1
ATOM 1444 C C . AL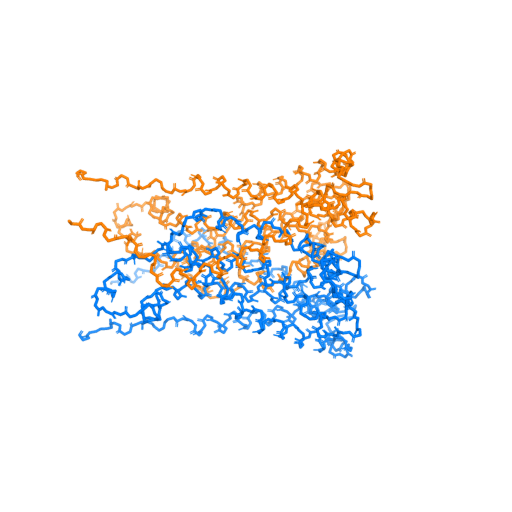A A 1 183 ? -18.828 31.594 13.906 1 82.5 183 ALA A C 1
ATOM 1446 O O . ALA A 1 183 ? -19.766 32.375 13.953 1 82.5 183 ALA A O 1
ATOM 1447 N N . ALA A 1 184 ? -18.594 30.844 12.953 1 82 184 ALA A N 1
ATOM 1448 C CA . ALA A 1 184 ? -19.438 30.891 11.766 1 82 184 ALA A CA 1
ATOM 1449 C C . ALA A 1 184 ? -20.859 30.438 12.102 1 82 184 ALA A C 1
ATOM 1451 O O . ALA A 1 184 ? -21.828 30.969 11.547 1 82 184 ALA A O 1
ATOM 1452 N N . GLU A 1 185 ? -20.922 29.562 13.016 1 80.81 185 GLU A N 1
ATOM 1453 C CA . GLU A 1 185 ? -22.219 29.094 13.461 1 80.81 185 GLU A CA 1
ATOM 1454 C C . GLU A 1 185 ? -23 30.172 14.203 1 80.81 185 GLU A C 1
ATOM 1456 O O . GLU A 1 185 ? -24.203 30.328 14.023 1 80.81 185 GLU A O 1
ATOM 1461 N N . VAL A 1 186 ? -22.281 30.891 14.891 1 84.25 186 VAL A N 1
ATOM 1462 C CA . VAL A 1 186 ? -22.891 31.969 15.664 1 84.25 186 VAL A CA 1
ATOM 1463 C C . VAL A 1 186 ? -23.422 33.031 14.727 1 84.25 186 VAL A C 1
ATOM 1465 O O . VAL A 1 186 ? -24.453 33.656 14.992 1 84.25 186 VAL A O 1
ATOM 1468 N N . PHE A 1 187 ? -22.766 33.188 13.602 1 88.12 187 PHE A N 1
ATOM 1469 C CA . PHE A 1 187 ? -23.172 34.188 12.625 1 88.12 187 PHE A CA 1
ATOM 1470 C C . PHE A 1 187 ? -24.25 33.625 11.695 1 88.12 187 PHE A C 1
ATOM 1472 O O . PHE A 1 187 ? -24.609 34.281 10.719 1 88.12 187 PHE A O 1
ATOM 1479 N N . GLY A 1 188 ? -24.656 32.531 11.953 1 82.88 188 GLY A N 1
ATOM 1480 C CA . GLY A 1 188 ? -25.828 31.984 11.266 1 82.88 188 GLY A CA 1
ATOM 1481 C C . GLY A 1 188 ? -25.469 31.172 10.039 1 82.88 188 GLY A C 1
ATOM 1482 O O . GLY A 1 188 ? -26.328 30.844 9.227 1 82.88 188 GLY A O 1
ATOM 1483 N N . ALA A 1 189 ? -24.281 30.922 9.867 1 85.5 189 ALA A N 1
ATOM 1484 C CA . ALA A 1 189 ? -23.891 30.109 8.719 1 85.5 189 ALA A CA 1
ATOM 1485 C C . ALA A 1 189 ? -24.391 28.672 8.859 1 85.5 189 ALA A C 1
ATOM 1487 O O . ALA A 1 189 ? -24.312 28.094 9.945 1 85.5 189 ALA A O 1
ATOM 1488 N N . SER A 1 190 ? -24.969 28.219 7.746 1 87.31 190 SER A N 1
ATOM 1489 C CA . SER A 1 190 ? -25.406 26.828 7.734 1 87.31 190 SER A CA 1
ATOM 1490 C C . SER A 1 190 ? -24.234 25.859 7.77 1 87.31 190 SER A C 1
ATOM 1492 O O . SER A 1 190 ? -23.094 26.266 7.559 1 87.31 190 SER A O 1
ATOM 1494 N N . TYR A 1 191 ? -24.516 24.641 8.039 1 82.81 191 TYR A N 1
ATOM 1495 C CA . TYR A 1 191 ? -23.484 23.625 8.125 1 82.81 191 TYR A CA 1
ATOM 1496 C C . TYR A 1 191 ? -22.75 23.5 6.793 1 82.81 191 TYR A C 1
ATOM 1498 O O . TYR A 1 191 ? -21.516 23.406 6.762 1 82.81 191 TYR A O 1
ATOM 1506 N N . TRP A 1 192 ? -23.516 23.516 5.77 1 85.5 192 TRP A N 1
ATOM 1507 C CA . TRP A 1 192 ? -22.922 23.328 4.445 1 85.5 192 TRP A CA 1
ATOM 1508 C C . TRP A 1 192 ? -22.047 24.516 4.07 1 85.5 192 TRP A C 1
ATOM 1510 O O . TRP A 1 192 ? -21.016 24.359 3.416 1 85.5 192 TRP A O 1
ATOM 1520 N N . LYS A 1 193 ? -22.469 25.672 4.5 1 87.25 193 LYS A N 1
ATOM 1521 C CA . LYS A 1 193 ? -21.656 26.859 4.262 1 87.25 193 LYS A CA 1
ATOM 1522 C C . LYS A 1 193 ? -20.359 26.812 5.062 1 87.25 193 LYS A C 1
ATOM 1524 O O . LYS A 1 193 ? -19.297 27.141 4.543 1 87.25 193 LYS A O 1
ATOM 1529 N N . ARG A 1 194 ? -20.5 26.344 6.305 1 88.38 194 ARG A N 1
ATOM 1530 C CA . ARG A 1 194 ? -19.312 26.234 7.148 1 88.38 194 ARG A CA 1
ATOM 1531 C C . ARG A 1 194 ? -18.344 25.188 6.602 1 88.38 194 ARG A C 1
ATOM 1533 O O . ARG A 1 194 ? -17.141 25.406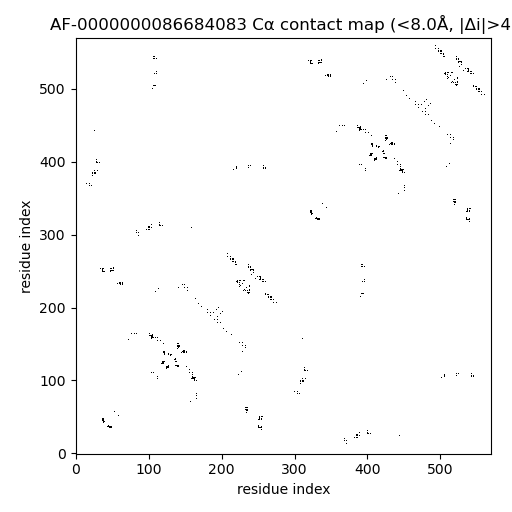 6.598 1 88.38 194 ARG A O 1
ATOM 1540 N N . LEU A 1 195 ? -18.953 24.125 6.121 1 87.94 195 LEU A N 1
ATOM 1541 C CA . LEU A 1 195 ? -18.141 23.062 5.547 1 87.94 195 LEU A CA 1
ATOM 1542 C C . LEU A 1 195 ? -17.406 23.547 4.305 1 87.94 195 LEU A C 1
ATOM 1544 O O . LEU A 1 195 ? -16.188 23.359 4.184 1 87.94 195 LEU A O 1
ATOM 1548 N N . ARG A 1 196 ? -18.078 24.172 3.477 1 88.06 196 ARG A N 1
ATOM 1549 C CA . ARG A 1 196 ? -17.547 24.562 2.174 1 88.06 196 ARG A CA 1
ATOM 1550 C C . ARG A 1 196 ? -16.578 25.719 2.303 1 88.06 196 ARG A C 1
ATOM 1552 O O . ARG A 1 196 ? -15.562 25.781 1.599 1 88.06 196 ARG A O 1
ATOM 1559 N N . TYR A 1 197 ? -16.781 26.656 3.285 1 89.06 197 TYR A N 1
ATOM 1560 C CA . TYR A 1 197 ? -16.016 27.906 3.281 1 89.06 197 TYR A CA 1
ATOM 1561 C C . TYR A 1 197 ? -15.062 27.969 4.461 1 89.06 197 TYR A C 1
ATOM 1563 O O . TYR A 1 197 ? -14.148 28.797 4.488 1 89.06 197 TYR A O 1
ATOM 1571 N N . VAL A 1 198 ? -15.227 27.094 5.387 1 87.31 198 VAL A N 1
ATOM 1572 C CA . VAL A 1 198 ? -14.375 27.188 6.566 1 87.31 198 VAL A CA 1
ATOM 1573 C C . VAL A 1 198 ? -13.555 25.906 6.719 1 87.31 198 VAL A C 1
ATOM 1575 O O . VAL A 1 198 ? -12.32 25.938 6.641 1 87.31 198 VAL A O 1
ATOM 1578 N N . ILE A 1 199 ? -14.18 24.797 6.711 1 88.12 199 ILE A N 1
ATOM 1579 C CA . ILE A 1 199 ? -13.516 23.531 7.059 1 88.12 199 ILE A CA 1
ATOM 1580 C C . ILE A 1 199 ? -12.742 23.016 5.852 1 88.12 199 ILE A C 1
ATOM 1582 O O . ILE A 1 199 ? -11.539 22.75 5.945 1 88.12 199 ILE A O 1
ATOM 1586 N N . LEU A 1 200 ? -13.367 22.953 4.707 1 89.69 200 LEU A N 1
ATOM 1587 C CA . LEU A 1 200 ? -12.773 22.328 3.533 1 89.69 200 LEU A CA 1
ATOM 1588 C C . LEU A 1 200 ? -11.555 23.094 3.057 1 89.69 200 LEU A C 1
ATOM 1590 O O . LEU A 1 200 ? -10.531 22.5 2.709 1 89.69 200 LEU A O 1
ATOM 1594 N N . PRO A 1 201 ? -11.641 24.406 3.084 1 87.88 201 PRO A N 1
ATOM 1595 C CA . PRO A 1 201 ? -10.445 25.156 2.695 1 87.88 201 PRO A CA 1
ATOM 1596 C C . PRO A 1 201 ? -9.258 24.906 3.623 1 87.88 201 PRO A C 1
ATOM 1598 O O . PRO A 1 201 ? -8.117 24.844 3.168 1 87.88 201 PRO A O 1
ATOM 1601 N N . GLN A 1 202 ? -9.547 24.766 4.859 1 86.12 202 GLN A N 1
ATOM 1602 C CA . GLN A 1 202 ? -8.484 24.5 5.82 1 86.12 202 GLN A CA 1
ATOM 1603 C C . GLN A 1 202 ? -7.977 23.062 5.707 1 86.12 202 GLN A C 1
ATOM 1605 O O . GLN A 1 202 ? -6.859 22.766 6.133 1 86.12 202 GLN A O 1
ATOM 1610 N N . LEU A 1 203 ? -8.742 22.234 5.105 1 87.94 203 LEU A N 1
ATOM 1611 C CA . LEU A 1 203 ? -8.406 20.812 4.961 1 87.94 203 LEU A CA 1
ATOM 1612 C C . LEU A 1 203 ? -7.703 20.562 3.631 1 87.94 203 LEU A C 1
ATOM 1614 O O . LEU A 1 203 ? -7.281 19.438 3.354 1 87.94 203 LEU A O 1
ATOM 1618 N N . ARG A 1 204 ? -7.465 21.516 2.861 1 86.19 204 ARG A N 1
ATOM 1619 C CA . ARG A 1 204 ? -6.957 21.391 1.498 1 86.19 204 ARG A CA 1
ATOM 1620 C C . ARG A 1 204 ? -5.602 20.703 1.475 1 86.19 204 ARG A C 1
ATOM 1622 O O . ARG A 1 204 ? -5.371 19.812 0.659 1 86.19 204 ARG A O 1
ATOM 1629 N N . PRO A 1 205 ? -4.676 21.047 2.336 1 80.31 205 PRO A N 1
ATOM 1630 C CA . PRO A 1 205 ? -3.377 20.359 2.297 1 80.31 205 PRO A CA 1
ATOM 1631 C C . PRO A 1 205 ? -3.49 18.859 2.557 1 80.31 205 PRO A C 1
ATOM 1633 O O . PRO A 1 205 ? -2.832 18.062 1.883 1 80.31 205 PRO A O 1
ATOM 1636 N N . SER A 1 206 ? -4.312 18.547 3.52 1 83.75 206 SER A N 1
ATOM 1637 C CA . SER A 1 206 ? -4.512 17.141 3.822 1 83.75 206 SER A CA 1
ATOM 1638 C C . SER A 1 206 ? -5.203 16.422 2.668 1 83.75 206 SER A C 1
ATOM 1640 O O . SER A 1 206 ? -4.867 15.281 2.354 1 83.75 206 SER A O 1
ATOM 1642 N N . ILE A 1 207 ? -6.152 17.094 2.057 1 87.81 207 ILE A N 1
ATOM 1643 C CA . ILE A 1 207 ? -6.859 16.531 0.915 1 87.81 207 ILE A CA 1
ATOM 1644 C C . ILE A 1 207 ? -5.887 16.312 -0.243 1 87.81 207 ILE A C 1
ATOM 1646 O O . ILE A 1 207 ? -5.922 15.281 -0.912 1 87.81 207 ILE A O 1
ATOM 1650 N N . GLN A 1 208 ? -5.012 17.234 -0.453 1 83.75 208 GLN A N 1
ATOM 1651 C CA . GLN A 1 208 ? -4.035 17.141 -1.531 1 83.75 208 GLN A CA 1
ATOM 1652 C C . GLN A 1 208 ? -3.113 15.945 -1.334 1 83.75 208 GLN A C 1
ATOM 1654 O O . GLN A 1 208 ? -2.887 15.164 -2.266 1 83.75 208 GLN A O 1
ATOM 1659 N N . VAL A 1 209 ? -2.656 15.82 -0.154 1 80.69 209 VAL A N 1
ATOM 1660 C CA . VAL A 1 209 ? -1.773 14.695 0.159 1 80.69 209 VAL A CA 1
ATOM 1661 C C . VAL A 1 209 ? -2.523 13.383 -0.025 1 80.69 209 VAL A C 1
ATOM 1663 O O . VAL A 1 209 ? -2 12.438 -0.629 1 80.69 209 VAL A O 1
ATOM 1666 N N . ALA A 1 210 ? -3.734 13.352 0.455 1 87.81 210 ALA A N 1
ATOM 1667 C CA . ALA A 1 210 ? -4.543 12.133 0.382 1 87.81 210 ALA A CA 1
ATOM 1668 C C . ALA A 1 210 ? -4.824 11.75 -1.067 1 87.81 210 ALA A C 1
ATOM 1670 O O . ALA A 1 210 ? -4.711 10.578 -1.438 1 87.81 210 ALA A O 1
ATOM 1671 N N . VAL A 1 211 ? -5.16 12.75 -1.856 1 88.94 211 VAL A N 1
ATOM 1672 C CA . VAL A 1 211 ? -5.543 12.469 -3.236 1 88.94 211 VAL A CA 1
ATOM 1673 C C . VAL A 1 211 ? -4.324 11.992 -4.027 1 88.94 211 VAL A C 1
ATOM 1675 O O . VAL A 1 211 ? -4.422 11.062 -4.828 1 88.94 211 VAL A O 1
ATOM 1678 N N . ILE A 1 212 ? -3.205 12.586 -3.852 1 85.5 212 ILE A N 1
ATOM 1679 C CA . ILE A 1 212 ? -1.994 12.227 -4.578 1 85.5 212 ILE A CA 1
ATOM 1680 C C . ILE A 1 212 ? -1.553 10.82 -4.18 1 85.5 212 ILE A C 1
ATOM 1682 O O . ILE A 1 212 ? -1.354 9.961 -5.039 1 85.5 212 ILE A O 1
ATOM 1686 N N . LEU A 1 213 ? -1.457 10.641 -2.908 1 84.25 213 LEU A N 1
ATOM 1687 C CA . LEU A 1 213 ? -0.993 9.352 -2.408 1 84.25 213 LEU A CA 1
ATOM 1688 C C . LEU A 1 213 ? -1.95 8.242 -2.812 1 84.25 213 LEU A C 1
ATOM 1690 O O . LEU A 1 213 ? -1.516 7.18 -3.275 1 84.25 213 LEU A O 1
ATOM 1694 N N . ARG A 1 214 ? -3.186 8.469 -2.641 1 90.25 214 ARG A N 1
ATOM 1695 C CA . ARG A 1 214 ? -4.172 7.434 -2.939 1 90.25 214 ARG A CA 1
ATOM 1696 C C . ARG A 1 214 ? -4.219 7.137 -4.434 1 90.25 214 ARG A C 1
ATOM 1698 O O . ARG A 1 214 ? -4.395 5.984 -4.836 1 90.25 214 ARG A O 1
ATOM 1705 N N . THR A 1 215 ? -4.133 8.172 -5.219 1 90.88 215 THR A N 1
ATOM 1706 C CA . THR A 1 215 ? -4.156 7.957 -6.664 1 90.88 215 THR A CA 1
ATOM 1707 C C . THR A 1 215 ? -2.961 7.117 -7.102 1 90.88 215 THR A C 1
ATOM 1709 O O . THR A 1 215 ? -3.111 6.168 -7.875 1 90.88 215 THR A O 1
ATOM 1712 N N . ILE A 1 216 ? -1.833 7.418 -6.598 1 88.44 216 ILE A N 1
ATOM 1713 C CA . ILE A 1 216 ? -0.625 6.668 -6.934 1 88.44 216 ILE A CA 1
ATOM 1714 C C . ILE A 1 216 ? -0.786 5.211 -6.512 1 88.44 216 ILE A C 1
ATOM 1716 O O . ILE A 1 216 ? -0.509 4.297 -7.293 1 88.44 216 ILE A O 1
ATOM 1720 N N . LEU A 1 217 ? -1.314 5.012 -5.395 1 88.69 217 LEU A N 1
ATOM 1721 C CA . LEU A 1 217 ? -1.469 3.654 -4.875 1 88.69 217 LEU A CA 1
ATOM 1722 C C . LEU A 1 217 ? -2.574 2.912 -5.621 1 88.69 217 LEU A C 1
ATOM 1724 O O . LEU A 1 217 ? -2.486 1.698 -5.82 1 88.69 217 LEU A O 1
ATOM 1728 N N . ALA A 1 218 ? -3.578 3.643 -6.012 1 93.62 218 ALA A N 1
ATOM 1729 C CA . ALA A 1 218 ? -4.695 3.029 -6.727 1 93.62 218 ALA A CA 1
ATOM 1730 C C . ALA A 1 218 ? -4.262 2.529 -8.102 1 93.62 218 ALA A C 1
ATOM 1732 O O . ALA A 1 218 ? -4.758 1.511 -8.586 1 93.62 218 ALA A O 1
ATOM 1733 N N . LEU A 1 219 ? -3.375 3.225 -8.703 1 93.81 219 LEU A N 1
ATOM 1734 C CA . LEU A 1 219 ? -2.861 2.822 -10.008 1 93.81 219 LEU A CA 1
ATOM 1735 C C . LEU A 1 219 ? -2.088 1.513 -9.914 1 93.81 219 LEU A C 1
ATOM 1737 O O . LEU A 1 219 ? -1.848 0.85 -10.922 1 93.81 219 LEU A O 1
ATOM 1741 N N . GLN A 1 220 ? -1.789 1.146 -8.695 1 91.81 220 GLN A N 1
ATOM 1742 C CA . GLN A 1 220 ? -1.005 -0.062 -8.453 1 91.81 220 GLN A CA 1
ATOM 1743 C C . GLN A 1 220 ? -1.874 -1.178 -7.883 1 91.81 220 GLN A C 1
ATOM 1745 O O . GLN A 1 220 ? -1.357 -2.186 -7.395 1 91.81 220 GLN A O 1
ATOM 1750 N N . ALA A 1 221 ? -3.135 -1.004 -7.914 1 90 221 ALA A N 1
ATOM 1751 C CA . ALA A 1 221 ? -4.062 -2.016 -7.41 1 90 221 ALA A CA 1
ATOM 1752 C C . ALA A 1 221 ? -3.854 -3.35 -8.117 1 90 221 ALA A C 1
ATOM 1754 O O . ALA A 1 221 ? -3.758 -3.396 -9.352 1 90 221 ALA A O 1
ATOM 1755 N N . PHE A 1 222 ? -3.83 -4.438 -7.355 1 89.44 222 PHE A N 1
ATOM 1756 C CA . PHE A 1 222 ? -3.516 -5.73 -7.953 1 89.44 222 PHE A CA 1
ATOM 1757 C C . PHE A 1 222 ? -4.211 -6.859 -7.203 1 89.44 222 PHE A C 1
ATOM 1759 O O . PHE A 1 222 ? -5.164 -7.453 -7.711 1 89.44 222 PHE A O 1
ATOM 1766 N N . ALA A 1 223 ? -3.92 -7.082 -5.906 1 86.12 223 ALA A N 1
ATOM 1767 C CA . ALA A 1 223 ? -4.211 -8.328 -5.203 1 86.12 223 ALA A CA 1
ATOM 1768 C C . ALA A 1 223 ? -5.715 -8.555 -5.09 1 86.12 223 ALA A C 1
ATOM 1770 O O . ALA A 1 223 ? -6.203 -9.656 -5.344 1 86.12 223 ALA A O 1
ATOM 1771 N N . VAL A 1 224 ? -6.391 -7.512 -4.809 1 91.62 224 VAL A N 1
ATOM 1772 C CA . VAL A 1 224 ? -7.836 -7.629 -4.641 1 91.62 224 VAL A CA 1
ATOM 1773 C C . VAL A 1 224 ? -8.492 -7.961 -5.98 1 91.62 224 VAL A C 1
ATOM 1775 O O . VAL A 1 224 ? -9.273 -8.906 -6.078 1 91.62 224 VAL A O 1
ATOM 1778 N N . ALA A 1 225 ? -8.117 -7.219 -6.984 1 93.81 225 ALA A N 1
ATOM 1779 C CA . ALA A 1 225 ? -8.695 -7.438 -8.312 1 93.81 225 ALA A CA 1
ATOM 1780 C C . ALA A 1 225 ? -8.305 -8.812 -8.859 1 93.81 225 ALA A C 1
ATOM 1782 O O . ALA A 1 225 ? -9.117 -9.484 -9.492 1 93.81 225 ALA A O 1
ATOM 1783 N N . GLN A 1 226 ? -7.113 -9.156 -8.562 1 90.88 226 GLN A N 1
ATOM 1784 C CA . GLN A 1 226 ? -6.648 -10.461 -9.031 1 90.88 226 GLN A CA 1
ATOM 1785 C C . GLN A 1 226 ? -7.418 -11.586 -8.352 1 90.88 226 GLN A C 1
ATOM 1787 O O . GLN A 1 226 ? -7.773 -12.578 -8.992 1 90.88 226 GLN A O 1
ATOM 1792 N N . ALA A 1 227 ? -7.672 -11.453 -7.121 1 90.38 227 ALA A N 1
ATOM 1793 C CA . ALA A 1 227 ? -8.383 -12.477 -6.359 1 90.38 227 ALA A CA 1
ATOM 1794 C C . ALA A 1 227 ? -9.836 -12.586 -6.805 1 90.38 227 ALA A C 1
ATOM 1796 O O . ALA A 1 227 ? -10.383 -13.688 -6.898 1 90.38 227 ALA A O 1
ATOM 1797 N N . LEU A 1 228 ? -10.438 -11.523 -7.145 1 94.12 228 LEU A N 1
ATOM 1798 C CA . LEU A 1 228 ? -11.875 -11.5 -7.398 1 94.12 228 LEU A CA 1
ATOM 1799 C C . LEU A 1 228 ? -12.172 -11.75 -8.875 1 94.12 228 LEU A C 1
ATOM 1801 O O . LEU A 1 228 ? -13.133 -12.445 -9.211 1 94.12 228 LEU A O 1
ATOM 1805 N N . ALA A 1 229 ? -11.336 -11.18 -9.734 1 94 229 ALA A N 1
ATOM 1806 C CA . ALA A 1 229 ? -11.742 -11.141 -11.141 1 94 229 ALA A CA 1
ATOM 1807 C C . ALA A 1 229 ? -10.68 -11.773 -12.031 1 94 229 ALA A C 1
ATOM 1809 O O . ALA A 1 229 ? -10.984 -12.25 -13.133 1 94 229 ALA A O 1
ATOM 1810 N N . GLY A 1 230 ? -9.516 -11.797 -11.562 1 91.38 230 GLY A N 1
ATOM 1811 C CA . GLY A 1 230 ? -8.453 -12.258 -12.445 1 91.38 230 GLY A CA 1
ATOM 1812 C C . GLY A 1 230 ? -8.422 -11.516 -13.773 1 91.38 230 GLY A C 1
ATOM 1813 O O . GLY A 1 230 ? -8.43 -10.281 -13.805 1 91.38 230 GLY A O 1
ATOM 1814 N N . ARG A 1 231 ? -8.43 -12.266 -14.828 1 92.69 231 ARG A N 1
ATOM 1815 C CA . ARG A 1 231 ? -8.289 -11.641 -16.141 1 92.69 231 ARG A CA 1
ATOM 1816 C C . ARG A 1 231 ? -9.656 -11.352 -16.75 1 92.69 231 ARG A C 1
ATOM 1818 O O . ARG A 1 231 ? -9.742 -10.883 -17.891 1 92.69 231 ARG A O 1
ATOM 1825 N N . ASP A 1 232 ? -10.781 -11.633 -16.016 1 94.31 232 ASP A N 1
ATOM 1826 C CA . ASP A 1 232 ? -12.109 -11.227 -16.453 1 94.31 232 ASP A CA 1
ATOM 1827 C C . ASP A 1 232 ? -12.289 -9.711 -16.344 1 94.31 232 ASP A C 1
ATOM 1829 O O . ASP A 1 232 ? -13.148 -9.133 -17.016 1 94.31 232 ASP A O 1
ATOM 1833 N N . PHE A 1 233 ? -11.57 -9.133 -15.523 1 94.88 233 PHE A N 1
ATOM 1834 C CA . PHE A 1 233 ? -11.406 -7.688 -15.391 1 94.88 233 PHE A CA 1
ATOM 1835 C C . PHE A 1 233 ? -9.938 -7.316 -15.281 1 94.88 233 PHE A C 1
ATOM 1837 O O . PHE A 1 233 ? -9.453 -6.977 -14.195 1 94.88 233 PHE A O 1
ATOM 1844 N N . PRO A 1 234 ? -9.32 -7.344 -16.406 1 95.75 234 PRO A N 1
ATOM 1845 C CA . PRO A 1 234 ? -7.871 -7.16 -16.375 1 95.75 234 PRO A CA 1
ATOM 1846 C C . PRO A 1 234 ? -7.461 -5.742 -15.977 1 95.75 234 PRO A C 1
ATOM 1848 O O . PRO A 1 234 ? -8.055 -4.773 -16.453 1 95.75 234 PRO A O 1
ATOM 1851 N N . LEU A 1 235 ? -6.531 -5.66 -15.07 1 96.94 235 LEU A N 1
ATOM 1852 C CA . LEU A 1 235 ? -5.855 -4.422 -14.695 1 96.94 235 LEU A CA 1
ATOM 1853 C C . LEU A 1 235 ? -4.398 -4.441 -15.141 1 96.94 235 LEU A C 1
ATOM 1855 O O . LEU A 1 235 ? -3.84 -5.508 -15.406 1 96.94 235 LEU A O 1
ATOM 1859 N N . LEU A 1 236 ? -3.781 -3.293 -15.219 1 97.31 236 LEU A N 1
ATOM 1860 C CA . LEU A 1 236 ? -2.418 -3.184 -15.727 1 97.31 236 LEU A CA 1
ATOM 1861 C C . LEU A 1 236 ? -1.452 -3.998 -14.867 1 97.31 236 LEU A C 1
ATOM 1863 O O . LEU A 1 236 ? -0.635 -4.754 -15.398 1 97.31 236 LEU A O 1
ATOM 1867 N N . VAL A 1 237 ? -1.555 -3.91 -13.594 1 95.44 237 VAL A N 1
ATOM 1868 C CA . VAL A 1 237 ? -0.627 -4.633 -12.727 1 95.44 237 VAL A CA 1
ATOM 1869 C C . VAL A 1 237 ? -0.919 -6.129 -12.789 1 95.44 237 VAL A C 1
ATOM 1871 O O . VAL A 1 237 ? -0.004 -6.949 -12.695 1 95.44 237 VAL A O 1
ATOM 1874 N N . GLY A 1 238 ? -2.195 -6.465 -12.961 1 95.25 238 GLY A N 1
ATOM 1875 C CA . GLY A 1 238 ? -2.545 -7.859 -13.188 1 95.25 238 GLY A CA 1
ATOM 1876 C C . GLY A 1 238 ? -1.93 -8.438 -14.445 1 95.25 238 GLY A C 1
ATOM 1877 O O . GLY A 1 238 ? -1.476 -9.578 -14.453 1 95.25 238 GLY A O 1
ATOM 1878 N N . GLU A 1 239 ? -1.934 -7.629 -15.438 1 96.38 239 GLU A N 1
ATOM 1879 C CA . GLU A 1 239 ? -1.321 -8.078 -16.688 1 96.38 239 GLU A CA 1
ATOM 1880 C C . GLU A 1 239 ? 0.195 -8.188 -16.547 1 96.38 239 GLU A C 1
ATOM 1882 O O . GLU A 1 239 ? 0.821 -9.055 -17.156 1 96.38 239 GLU A O 1
ATOM 1887 N N . THR A 1 240 ? 0.783 -7.301 -15.789 1 95.31 240 THR A N 1
ATOM 1888 C CA . THR A 1 240 ? 2.199 -7.445 -15.469 1 95.31 240 THR A CA 1
ATOM 1889 C C . THR A 1 240 ? 2.477 -8.805 -14.836 1 95.31 240 THR A C 1
ATOM 1891 O O . THR A 1 240 ? 3.416 -9.5 -15.234 1 95.31 240 THR A O 1
ATOM 1894 N N . TYR A 1 241 ? 1.62 -9.102 -13.945 1 92.5 241 TYR A N 1
ATOM 1895 C CA . TYR A 1 241 ? 1.743 -10.375 -13.242 1 92.5 241 TYR A CA 1
ATOM 1896 C C . TYR A 1 241 ? 1.583 -11.547 -14.195 1 92.5 241 TYR A C 1
ATOM 1898 O O . TYR A 1 241 ? 2.354 -12.508 -14.148 1 92.5 241 TYR A O 1
ATOM 1906 N N . HIS A 1 242 ? 0.635 -11.492 -15.039 1 94.25 242 HIS A N 1
ATOM 1907 C CA . HIS A 1 242 ? 0.351 -12.57 -15.984 1 94.25 242 HIS A CA 1
ATOM 1908 C C . HIS A 1 242 ? 1.518 -12.781 -16.938 1 94.25 242 HIS A C 1
ATOM 1910 O O . HIS A 1 242 ? 1.946 -13.922 -17.156 1 94.25 242 HIS A O 1
ATOM 1916 N N . TRP A 1 243 ? 2.006 -11.742 -17.484 1 95.69 243 TRP A N 1
ATOM 1917 C CA . TRP A 1 243 ? 3.113 -11.828 -18.438 1 95.69 243 TRP A CA 1
ATOM 1918 C C . TRP A 1 243 ? 4.363 -12.391 -17.766 1 95.69 243 TRP A C 1
ATOM 1920 O O . TRP A 1 243 ? 5.137 -13.117 -18.391 1 95.69 243 TRP A O 1
ATOM 1930 N N . TYR A 1 244 ? 4.492 -12.078 -16.531 1 92.06 244 TYR A N 1
ATOM 1931 C CA . TYR A 1 244 ? 5.68 -12.547 -15.828 1 92.06 244 TYR A CA 1
ATOM 1932 C C . TYR A 1 244 ? 5.531 -14.008 -15.422 1 92.06 244 TYR A C 1
ATOM 1934 O O . TYR A 1 244 ? 6.422 -14.82 -15.664 1 92.06 244 TYR A O 1
ATOM 1942 N N . THR A 1 245 ? 4.445 -14.414 -14.867 1 88.12 245 THR A N 1
ATOM 1943 C CA . THR A 1 245 ? 4.316 -15.727 -14.227 1 88.12 245 THR A CA 1
ATOM 1944 C C . THR A 1 245 ? 3.814 -16.766 -15.227 1 88.12 245 THR A C 1
ATOM 1946 O O . THR A 1 245 ? 4.289 -17.906 -15.234 1 88.12 245 THR A O 1
ATOM 1949 N N . THR A 1 246 ? 2.842 -16.359 -15.992 1 91.12 246 THR A N 1
ATOM 1950 C CA . THR A 1 246 ? 2.211 -17.328 -16.891 1 91.12 246 THR A CA 1
ATOM 1951 C C . THR A 1 246 ? 2.941 -17.375 -18.234 1 91.12 246 THR A C 1
ATOM 1953 O O . THR A 1 246 ? 3.33 -18.453 -18.688 1 91.12 246 THR A O 1
ATOM 1956 N N . LEU A 1 247 ? 3.17 -16.234 -18.766 1 94.69 247 LEU A N 1
ATOM 1957 C CA . LEU A 1 247 ? 3.785 -16.188 -20.094 1 94.69 247 LEU A CA 1
ATOM 1958 C C . LEU A 1 247 ? 5.305 -16.156 -19.984 1 94.69 247 LEU A C 1
ATOM 1960 O O . LEU A 1 247 ? 6.008 -16.297 -20.984 1 94.69 247 LEU A O 1
ATOM 1964 N N . GLN A 1 248 ? 5.809 -15.938 -18.844 1 94 248 GLN A N 1
ATOM 1965 C CA . GLN A 1 248 ? 7.234 -15.977 -18.516 1 94 248 GLN A CA 1
ATOM 1966 C C . GLN A 1 248 ? 8.031 -15.047 -19.422 1 94 248 GLN A C 1
ATOM 1968 O O . GLN A 1 248 ? 9.062 -15.438 -19.969 1 94 248 GLN A O 1
ATOM 1973 N N . ASN A 1 249 ? 7.527 -13.953 -19.703 1 95.88 249 ASN A N 1
ATOM 1974 C CA . ASN A 1 249 ? 8.195 -12.898 -20.453 1 95.88 249 ASN A CA 1
ATOM 1975 C C . ASN A 1 249 ? 8.383 -11.641 -19.609 1 95.88 249 ASN A C 1
ATOM 1977 O O . ASN A 1 249 ? 7.57 -10.719 -19.672 1 95.88 249 ASN A O 1
ATOM 1981 N N . PRO A 1 250 ? 9.477 -11.633 -18.922 1 93.62 250 PRO A N 1
ATOM 1982 C CA . PRO A 1 250 ? 9.711 -10.516 -18 1 93.62 250 PRO A CA 1
ATOM 1983 C C . PRO A 1 250 ? 9.898 -9.18 -18.734 1 93.62 250 PRO A C 1
ATOM 1985 O O . PRO A 1 250 ? 9.656 -8.125 -18.141 1 93.62 250 PRO A O 1
ATOM 1988 N N . ASN A 1 251 ? 10.289 -9.25 -19.969 1 96.19 251 ASN A N 1
ATOM 1989 C CA . ASN A 1 251 ? 10.508 -8.008 -20.719 1 96.19 251 ASN A CA 1
ATOM 1990 C C . ASN A 1 251 ? 9.195 -7.312 -21.047 1 96.19 251 ASN A C 1
ATOM 1992 O O . ASN A 1 251 ? 9.062 -6.102 -20.875 1 96.19 251 ASN A O 1
ATOM 1996 N N . VAL A 1 252 ? 8.227 -8.109 -21.438 1 97.19 252 VAL A N 1
ATOM 1997 C CA . VAL A 1 252 ? 6.918 -7.527 -21.703 1 97.19 252 VAL A CA 1
ATOM 1998 C C . VAL A 1 252 ? 6.273 -7.082 -20.391 1 97.19 252 VAL A C 1
ATOM 2000 O O . VAL A 1 252 ? 5.625 -6.035 -20.344 1 97.19 252 VAL A O 1
ATOM 2003 N N . ALA A 1 253 ? 6.469 -7.867 -19.328 1 96.69 253 ALA A N 1
ATOM 2004 C CA . ALA A 1 253 ? 5.984 -7.477 -18.016 1 96.69 253 ALA A CA 1
ATOM 2005 C C . ALA A 1 253 ? 6.566 -6.129 -17.594 1 96.69 253 ALA A C 1
ATOM 2007 O O . ALA A 1 253 ? 5.852 -5.273 -17.062 1 96.69 253 ALA A O 1
ATOM 2008 N N . ALA A 1 254 ? 7.832 -5.965 -17.859 1 96.25 254 ALA A N 1
ATOM 2009 C CA . ALA A 1 254 ? 8.5 -4.711 -17.516 1 96.25 254 ALA A CA 1
ATOM 2010 C C . ALA A 1 254 ? 7.93 -3.553 -18.328 1 96.25 254 ALA A C 1
ATOM 2012 O O . ALA A 1 254 ? 7.801 -2.438 -17.828 1 96.25 254 ALA A O 1
ATOM 2013 N N . ALA A 1 255 ? 7.637 -3.805 -19.531 1 97.25 255 ALA A N 1
ATOM 2014 C CA . ALA A 1 255 ? 7.035 -2.779 -20.391 1 97.25 255 ALA A CA 1
ATOM 2015 C C . ALA A 1 255 ? 5.703 -2.307 -19.812 1 97.25 255 ALA A C 1
ATOM 2017 O O . ALA A 1 255 ? 5.434 -1.104 -19.766 1 97.25 255 ALA A O 1
ATOM 2018 N N . ILE A 1 256 ? 4.879 -3.23 -19.406 1 97.44 256 ILE A N 1
ATOM 2019 C CA . ILE A 1 256 ? 3.586 -2.875 -18.828 1 97.44 256 ILE A CA 1
ATOM 2020 C C . ILE A 1 256 ? 3.797 -2.117 -17.531 1 97.44 256 ILE A C 1
ATOM 2022 O O . ILE A 1 256 ? 3.117 -1.123 -17.266 1 97.44 256 ILE A O 1
ATOM 2026 N N . ALA A 1 257 ? 4.766 -2.564 -16.703 1 96.19 257 ALA A N 1
ATOM 2027 C CA . ALA A 1 257 ? 5.086 -1.894 -15.453 1 96.19 257 ALA A CA 1
ATOM 2028 C C . ALA A 1 257 ? 5.523 -0.451 -15.703 1 96.19 257 ALA A C 1
ATOM 2030 O O . ALA A 1 257 ? 5.242 0.434 -14.891 1 96.19 257 ALA A O 1
ATOM 2031 N N . LEU A 1 258 ? 6.152 -0.235 -16.766 1 95.38 258 LEU A N 1
ATOM 2032 C CA . LEU A 1 258 ? 6.594 1.109 -17.125 1 95.38 258 LEU A CA 1
ATOM 2033 C C . LEU A 1 258 ? 5.402 2.014 -17.422 1 95.38 258 LEU A C 1
ATOM 2035 O O . LEU A 1 258 ? 5.441 3.213 -17.141 1 95.38 258 LEU A O 1
ATOM 2039 N N . VAL A 1 259 ? 4.445 1.462 -18.031 1 96.44 259 VAL A N 1
ATOM 2040 C CA . VAL A 1 259 ? 3.234 2.234 -18.281 1 96.44 259 VAL A CA 1
ATOM 2041 C C . VAL A 1 259 ? 2.602 2.666 -16.969 1 96.44 259 VAL A C 1
ATOM 2043 O O . VAL A 1 259 ? 2.221 3.828 -16.812 1 96.44 259 VAL A O 1
ATOM 2046 N N . VAL A 1 260 ? 2.529 1.737 -16.031 1 94.81 260 VAL A N 1
ATOM 2047 C CA . VAL A 1 260 ? 1.965 2.035 -14.727 1 94.81 260 VAL A CA 1
ATOM 2048 C C . VAL A 1 260 ? 2.787 3.127 -14.047 1 94.81 260 VAL A C 1
ATOM 2050 O O . VAL A 1 260 ? 2.23 4.074 -13.484 1 94.81 260 VAL A O 1
ATOM 2053 N N . LEU A 1 261 ? 4.043 3.006 -14.141 1 92.81 261 LEU A N 1
ATOM 2054 C CA . LEU A 1 261 ? 4.949 3.99 -13.562 1 92.81 261 LEU A CA 1
ATOM 2055 C C . LEU A 1 261 ? 4.746 5.359 -14.195 1 92.81 261 LEU A C 1
ATOM 2057 O O . LEU A 1 261 ? 4.633 6.367 -13.492 1 92.81 261 LEU A O 1
ATOM 2061 N N . THR A 1 262 ? 4.688 5.395 -15.477 1 93.5 262 THR A N 1
ATOM 2062 C CA . THR A 1 262 ? 4.566 6.648 -16.219 1 93.5 262 THR A CA 1
ATOM 2063 C C . THR A 1 262 ? 3.246 7.34 -15.891 1 93.5 262 THR A C 1
ATOM 2065 O O . THR A 1 262 ? 3.221 8.539 -15.609 1 93.5 262 THR A O 1
ATOM 2068 N N . VAL A 1 263 ? 2.195 6.574 -15.867 1 93.56 263 VAL A N 1
ATOM 2069 C CA . VAL A 1 263 ? 0.888 7.152 -15.57 1 93.56 263 VAL A CA 1
ATOM 2070 C C . VAL A 1 263 ? 0.863 7.66 -14.125 1 93.56 263 VAL A C 1
ATOM 2072 O O . VAL A 1 263 ? 0.312 8.727 -13.852 1 93.56 263 VAL A O 1
ATOM 2075 N N . SER A 1 264 ? 1.459 6.906 -13.258 1 90.5 264 SER A N 1
ATOM 2076 C CA . SER A 1 264 ? 1.533 7.312 -11.859 1 90.5 264 SER A CA 1
ATOM 2077 C C . SER A 1 264 ? 2.314 8.617 -11.703 1 90.5 264 SER A C 1
ATOM 2079 O O . SER A 1 264 ? 1.891 9.516 -10.977 1 90.5 264 SER A O 1
ATOM 2081 N N . MET A 1 265 ? 3.377 8.766 -12.391 1 87.25 265 MET A N 1
ATOM 2082 C CA . MET A 1 265 ? 4.219 9.953 -12.312 1 87.25 265 MET A CA 1
ATOM 2083 C C . MET A 1 265 ? 3.518 11.164 -12.922 1 87.25 265 MET A C 1
ATOM 2085 O O . MET A 1 265 ? 3.549 12.258 -12.359 1 87.25 265 MET A O 1
ATOM 2089 N N . VAL A 1 266 ? 2.945 10.977 -14.031 1 89.5 266 VAL A N 1
ATOM 2090 C CA . VAL A 1 266 ? 2.262 12.07 -14.719 1 89.5 266 VAL A CA 1
ATOM 2091 C C . VAL A 1 266 ? 1.108 12.578 -13.859 1 89.5 266 VAL A C 1
ATOM 2093 O O . VAL A 1 266 ? 0.927 13.789 -13.711 1 89.5 266 VAL A O 1
ATOM 2096 N N . THR A 1 267 ? 0.393 11.656 -13.312 1 85.44 267 THR A N 1
ATOM 2097 C CA . THR A 1 267 ? -0.728 12.047 -12.461 1 85.44 267 THR A CA 1
ATOM 2098 C C . THR A 1 267 ? -0.236 12.781 -11.219 1 85.44 267 THR A C 1
ATOM 2100 O O . THR A 1 267 ? -0.833 13.773 -10.805 1 85.44 267 THR A O 1
ATOM 2103 N N . SER A 1 268 ? 0.819 12.32 -10.633 1 77.25 268 SER A N 1
ATOM 2104 C CA . SER A 1 268 ? 1.394 12.961 -9.453 1 77.25 268 SER A CA 1
ATOM 2105 C C . SER A 1 268 ? 1.821 14.391 -9.758 1 77.25 268 SER A C 1
ATOM 2107 O O . SER A 1 268 ? 1.53 15.305 -8.984 1 77.25 268 SER A O 1
ATOM 2109 N N . VAL A 1 269 ? 2.443 14.617 -10.852 1 79.12 269 VAL A N 1
ATOM 2110 C CA . VAL A 1 269 ? 2.912 15.945 -11.25 1 79.12 269 VAL A CA 1
ATOM 2111 C C . VAL A 1 269 ? 1.716 16.844 -11.547 1 79.12 269 VAL A C 1
ATOM 2113 O O . VAL A 1 269 ? 1.717 18.031 -11.18 1 79.12 269 VAL A O 1
ATOM 2116 N N . ALA A 1 270 ? 0.786 16.234 -12.133 1 83.19 270 ALA A N 1
ATOM 2117 C CA . ALA A 1 270 ? -0.421 17 -12.43 1 83.19 270 ALA A CA 1
ATOM 2118 C C . ALA A 1 270 ? -1.093 17.5 -11.148 1 83.19 270 ALA A C 1
ATOM 2120 O O . ALA A 1 270 ? -1.493 18.656 -11.062 1 83.19 270 ALA A O 1
ATOM 2121 N N . TYR A 1 271 ? -1.189 16.625 -10.172 1 77.44 271 TYR A N 1
ATOM 2122 C CA . TYR A 1 271 ? -1.802 17 -8.906 1 77.44 271 TYR A CA 1
ATOM 2123 C C . TYR A 1 271 ? -0.972 18.062 -8.195 1 77.44 271 TYR A C 1
ATOM 2125 O O . TYR A 1 271 ? -1.521 19 -7.605 1 77.44 271 TYR A O 1
ATOM 2133 N N . LEU A 1 272 ? 0.333 17.969 -8.234 1 71.06 272 LEU A N 1
ATOM 2134 C CA . LEU A 1 272 ? 1.211 18.938 -7.578 1 71.06 272 LEU A CA 1
ATOM 2135 C C . LEU A 1 272 ? 1.077 20.312 -8.219 1 71.06 272 LEU A C 1
ATOM 2137 O O . LEU A 1 272 ? 1.089 21.328 -7.52 1 71.06 272 LEU A O 1
ATOM 2141 N N . ARG A 1 273 ? 0.936 20.328 -9.438 1 73.94 273 ARG A N 1
ATOM 2142 C CA . ARG A 1 273 ? 0.804 21.594 -10.148 1 73.94 273 ARG A CA 1
ATOM 2143 C C . ARG A 1 273 ? -0.568 22.219 -9.906 1 73.94 273 ARG A C 1
ATOM 2145 O O . ARG A 1 273 ? -0.69 23.438 -9.781 1 73.94 273 ARG A O 1
ATOM 2152 N N . LEU A 1 274 ? -1.521 21.344 -9.844 1 68.75 274 LEU A N 1
ATOM 2153 C CA . LEU A 1 274 ? -2.893 21.812 -9.711 1 68.75 274 LEU A CA 1
ATOM 2154 C C . LEU A 1 274 ? -3.174 22.25 -8.273 1 68.75 274 LEU A C 1
ATOM 2156 O O . LEU A 1 274 ? -3.982 23.156 -8.047 1 68.75 274 LEU A O 1
ATOM 2160 N N . LEU A 1 275 ? -2.5 21.562 -7.395 1 60.59 275 LEU A N 1
ATOM 2161 C CA . LEU A 1 275 ? -2.811 21.828 -5.992 1 60.59 275 LEU A CA 1
ATOM 2162 C C . LEU A 1 275 ? -1.81 22.812 -5.391 1 60.59 275 LEU A C 1
ATOM 2164 O O . LEU A 1 275 ? -1.933 23.188 -4.223 1 60.59 275 LEU A O 1
ATOM 2168 N N . ARG A 1 276 ? -0.747 23.078 -5.949 1 57.22 276 ARG A N 1
ATOM 2169 C CA . ARG A 1 276 ? 0.177 24.125 -5.508 1 57.22 276 ARG A CA 1
ATOM 2170 C C . ARG A 1 276 ? -0.543 25.453 -5.32 1 57.22 276 ARG A C 1
ATOM 2172 O O . ARG A 1 276 ? -1.284 25.891 -6.203 1 57.22 276 ARG A O 1
ATOM 2179 N N . ASP A 1 277 ? -0.992 25.594 -4.062 1 53.59 277 ASP A N 1
ATOM 2180 C CA . ASP A 1 277 ? -1.553 26.875 -3.686 1 53.59 277 ASP A CA 1
ATOM 2181 C C . ASP A 1 277 ? -0.769 28.031 -4.324 1 53.59 277 ASP A C 1
ATOM 2183 O O . ASP A 1 277 ? 0.461 27.984 -4.398 1 53.59 277 ASP A O 1
ATOM 2187 N N . LYS A 1 278 ? -1.256 28.734 -5.254 1 46.41 278 LYS A N 1
ATOM 2188 C CA . LYS A 1 278 ? -0.758 30.078 -5.52 1 46.41 278 LYS A CA 1
ATOM 2189 C C . LYS A 1 278 ? -0.394 30.797 -4.223 1 46.41 278 LYS A C 1
ATOM 2191 O O . LYS A 1 278 ? -1.054 30.609 -3.197 1 46.41 278 LYS A O 1
ATOM 2196 N N . PRO A 1 279 ? 0.83 31.125 -3.955 1 40.59 279 PRO A N 1
ATOM 2197 C CA . PRO A 1 279 ? 1.005 32.094 -2.873 1 40.59 279 PRO A CA 1
ATOM 2198 C C . PRO A 1 279 ? -0.229 32.969 -2.658 1 40.59 279 PRO A C 1
ATOM 2200 O O . PRO A 1 279 ? -0.832 33.438 -3.627 1 40.59 279 PRO A O 1
ATOM 2203 N N . GLY A 1 280 ? -1.206 32.625 -1.846 1 36.41 280 GLY A N 1
ATOM 2204 C CA . GLY A 1 280 ? -2.158 33.688 -1.524 1 36.41 280 GLY A CA 1
ATOM 2205 C C . GLY A 1 280 ? -1.569 35.094 -1.64 1 36.41 280 GLY A C 1
ATOM 2206 O O . GLY A 1 280 ? -0.393 35.281 -1.337 1 36.41 280 GLY A O 1
ATOM 2207 N N . THR A 1 281 ? -2.088 35.875 -2.576 1 34.09 281 THR A N 1
ATOM 2208 C CA . THR A 1 281 ? -2.195 37.312 -2.607 1 34.09 281 THR A CA 1
ATOM 2209 C C . THR A 1 281 ? -2.527 37.875 -1.223 1 34.09 281 THR A C 1
ATOM 2211 O O . THR A 1 281 ? -3.643 38.344 -0.986 1 34.09 281 THR A O 1
ATOM 2214 N N . THR A 1 282 ? -2.432 37.156 -0.131 1 34.81 282 THR A N 1
ATOM 2215 C CA . THR A 1 282 ? -2.59 38.031 1.017 1 34.81 282 THR A CA 1
ATOM 2216 C C . THR A 1 282 ? -1.594 39.188 0.951 1 34.81 282 THR A C 1
ATOM 2218 O O . THR A 1 282 ? -0.469 39.094 1.441 1 34.81 282 THR A O 1
ATOM 2221 N N . GLY A 1 283 ? -0.973 39.562 -0.217 1 29.94 283 GLY A N 1
ATOM 2222 C CA . GLY A 1 283 ? -0.379 40.906 -0.163 1 29.94 283 GLY A CA 1
ATOM 2223 C C . GLY A 1 283 ? -1.215 41.906 0.617 1 29.94 283 GLY A C 1
ATOM 2224 O O . GLY A 1 283 ? -2.346 41.594 1.007 1 29.94 283 GLY A O 1
ATOM 2225 N N . ALA A 1 284 ? -0.92 43.281 0.425 1 34.09 284 ALA A N 1
ATOM 2226 C CA . ALA A 1 284 ? -0.947 44.688 0.804 1 34.09 284 ALA A CA 1
ATOM 2227 C C . ALA A 1 284 ? -2.369 45.25 0.764 1 34.09 284 ALA A C 1
ATOM 2229 O O . ALA A 1 284 ? -2.592 46.406 1.046 1 34.09 284 ALA A O 1
ATOM 2230 N N . ARG A 1 285 ? -3.641 44.688 0.542 1 25.95 285 ARG A N 1
ATOM 2231 C CA . ARG A 1 285 ? -4.383 45.906 0.897 1 25.95 285 ARG A CA 1
ATOM 2232 C C . ARG A 1 285 ? -4.641 45.969 2.398 1 25.95 285 ARG A C 1
ATOM 2234 O O . ARG A 1 285 ? -4.863 44.938 3.039 1 25.95 285 ARG A O 1
ATOM 2241 N N . MET B 1 1 ? -36.906 26.734 34.594 1 35.81 1 MET B N 1
ATOM 2242 C CA . MET B 1 1 ? -35.812 26.875 33.656 1 35.81 1 MET B CA 1
ATOM 2243 C C . MET B 1 1 ? -35.594 25.562 32.875 1 35.81 1 MET B C 1
ATOM 2245 O O . MET B 1 1 ? -35.156 24.578 33.438 1 35.81 1 MET B O 1
ATOM 2249 N N . ALA B 1 2 ? -36.438 25.266 31.922 1 40.06 2 ALA B N 1
ATOM 2250 C CA . ALA B 1 2 ? -36.656 24 31.219 1 40.06 2 ALA B CA 1
ATOM 2251 C C . ALA B 1 2 ? -35.375 23.531 30.531 1 40.06 2 ALA B C 1
ATOM 2253 O O . ALA B 1 2 ? -34.719 24.297 29.812 1 40.06 2 ALA B O 1
ATOM 2254 N N . ARG B 1 3 ? -34.656 22.703 31.125 1 38.78 3 ARG B N 1
ATOM 2255 C CA . ARG B 1 3 ? -33.438 22.094 30.641 1 38.78 3 ARG B CA 1
ATOM 2256 C C . ARG B 1 3 ? -33.562 21.688 29.172 1 38.78 3 ARG B C 1
ATOM 2258 O O . ARG B 1 3 ? -34.375 20.812 28.828 1 38.78 3 ARG B O 1
ATOM 2265 N N . ARG B 1 4 ? -33.531 22.719 28.266 1 39.34 4 ARG B N 1
ATOM 2266 C CA . ARG B 1 4 ? -33.594 22.453 26.828 1 39.34 4 ARG B CA 1
ATOM 2267 C C . ARG B 1 4 ? -32.844 21.188 26.453 1 39.34 4 ARG B C 1
ATOM 2269 O O . ARG B 1 4 ? -31.688 21.016 26.828 1 39.34 4 ARG B O 1
ATOM 2276 N N . ARG B 1 5 ? -33.469 20.156 26.438 1 41 5 ARG B N 1
ATOM 2277 C CA . ARG B 1 5 ? -33 18.859 25.984 1 41 5 ARG B CA 1
ATOM 2278 C C . ARG B 1 5 ? -31.984 19.016 24.844 1 41 5 ARG B C 1
ATOM 2280 O O . ARG B 1 5 ? -32.188 19.828 23.938 1 41 5 ARG B O 1
ATOM 2287 N N . PRO B 1 6 ? -30.797 18.812 25.141 1 43.69 6 PRO B N 1
ATOM 2288 C CA . PRO B 1 6 ? -29.844 18.969 24.047 1 43.69 6 PRO B CA 1
ATOM 2289 C C . PRO B 1 6 ? -30.375 18.438 22.719 1 43.69 6 PRO B C 1
ATOM 2291 O O . PRO B 1 6 ? -30.812 17.297 22.641 1 43.69 6 PRO B O 1
ATOM 2294 N N . ARG B 1 7 ? -31.312 19.125 22.016 1 41.56 7 ARG B N 1
ATOM 2295 C CA . ARG B 1 7 ? -31.766 18.812 20.672 1 41.56 7 ARG B CA 1
ATOM 2296 C C . ARG B 1 7 ? -30.672 18.109 19.859 1 41.56 7 ARG B C 1
ATOM 2298 O O . ARG B 1 7 ? -29.562 18.641 19.719 1 41.56 7 ARG B O 1
ATOM 2305 N N . LEU B 1 8 ? -30.562 16.906 19.969 1 44.5 8 LEU B N 1
ATOM 2306 C CA . LEU B 1 8 ? -29.797 16.219 18.938 1 44.5 8 LEU B CA 1
ATOM 2307 C C . LEU B 1 8 ? -29.906 16.953 17.609 1 44.5 8 LEU B C 1
ATOM 2309 O O . LEU B 1 8 ? -31.016 17.188 17.109 1 44.5 8 LEU B O 1
ATOM 2313 N N . SER B 1 9 ? -29.125 17.859 17.266 1 46.53 9 SER B N 1
ATOM 2314 C CA . SER B 1 9 ? -29.234 18.688 16.078 1 46.53 9 SER B CA 1
ATOM 2315 C C . SER B 1 9 ? -29.719 17.859 14.883 1 46.53 9 SER B C 1
ATOM 2317 O O . SER B 1 9 ? -29.469 16.656 14.805 1 46.53 9 SER B O 1
ATOM 2319 N N . PRO B 1 10 ? -30.828 18.062 14.258 1 49.78 10 PRO B N 1
ATOM 2320 C CA . PRO B 1 10 ? -31.281 17.453 13.008 1 49.78 10 PRO B CA 1
ATOM 2321 C C . PRO B 1 10 ? -30.141 16.906 12.164 1 49.78 10 PRO B C 1
ATOM 2323 O O . PRO B 1 10 ? -30.312 15.914 11.461 1 49.78 10 PRO B O 1
ATOM 2326 N N . ALA B 1 11 ? -29.031 17.5 12.258 1 50.72 11 ALA B N 1
ATOM 2327 C CA . ALA B 1 11 ? -27.844 17.031 11.539 1 50.72 11 ALA B CA 1
ATOM 2328 C C . ALA B 1 11 ? -27.422 15.648 12.008 1 50.72 11 ALA B C 1
ATOM 2330 O O . ALA B 1 11 ? -26.984 14.82 11.211 1 50.72 11 ALA B O 1
ATOM 2331 N N . LEU B 1 12 ? -27.672 15.469 13.305 1 53.34 12 LEU B N 1
ATOM 2332 C CA . LEU B 1 12 ? -27.312 14.164 13.844 1 53.34 12 LEU B CA 1
ATOM 2333 C C . LEU B 1 12 ? -28.25 13.086 13.32 1 53.34 12 LEU B C 1
ATOM 2335 O O . LEU B 1 12 ? -27.828 11.961 13.055 1 53.34 12 LEU B O 1
ATOM 2339 N N . LEU B 1 13 ? -29.5 13.391 13.336 1 53.94 13 LEU B N 1
ATOM 2340 C CA . LEU B 1 13 ? -30.453 12.398 12.836 1 53.94 13 LEU B CA 1
ATOM 2341 C C . LEU B 1 13 ? -30.109 12.016 11.398 1 53.94 13 LEU B C 1
ATOM 2343 O O . LEU B 1 13 ? -30.328 10.867 10.992 1 53.94 13 LEU B O 1
ATOM 2347 N N . LEU B 1 14 ? -29.703 13 10.648 1 55.91 14 LEU B N 1
ATOM 2348 C CA . LEU B 1 14 ? -29.312 12.719 9.266 1 55.91 14 LEU B CA 1
ATOM 2349 C C . LEU B 1 14 ? -28 11.961 9.219 1 55.91 14 LEU B C 1
ATOM 2351 O O . LEU B 1 14 ? -27.766 11.172 8.305 1 55.91 14 LEU B O 1
ATOM 2355 N N . ILE B 1 15 ? -27.328 12.086 10.367 1 64.62 15 ILE B N 1
ATOM 2356 C CA . ILE B 1 15 ? -25.984 11.539 10.398 1 64.62 15 ILE B CA 1
ATOM 2357 C C . ILE B 1 15 ? -26.016 10.102 10.914 1 64.62 15 ILE B C 1
ATOM 2359 O O . ILE B 1 15 ? -25.25 9.25 10.445 1 64.62 15 ILE B O 1
ATOM 2363 N N . ALA B 1 16 ? -27.078 9.758 11.711 1 70.88 16 ALA B N 1
ATOM 2364 C CA . ALA B 1 16 ? -27.062 8.469 12.391 1 70.88 16 ALA B CA 1
ATOM 2365 C C . ALA B 1 16 ? -27.234 7.324 11.391 1 70.88 16 ALA B C 1
ATOM 2367 O O . ALA B 1 16 ? -26.469 6.355 11.414 1 70.88 16 ALA B O 1
ATOM 2368 N N . PRO B 1 17 ? -28.172 7.465 10.5 1 70.25 17 PRO B N 1
ATOM 2369 C CA . PRO B 1 17 ? -28.281 6.375 9.531 1 70.25 17 PRO B CA 1
ATOM 2370 C C . PRO B 1 17 ? -27.016 6.184 8.695 1 70.25 17 PRO B C 1
ATOM 2372 O O . PRO B 1 17 ? -26.656 5.047 8.383 1 70.25 17 PRO B O 1
ATOM 2375 N N . SER B 1 18 ? -26.469 7.281 8.5 1 72.94 18 SER B N 1
ATOM 2376 C CA . SER B 1 18 ? -25.25 7.195 7.699 1 72.94 18 SER B CA 1
ATOM 2377 C C . SER B 1 18 ? -24.109 6.547 8.484 1 72.94 18 SER B C 1
ATOM 2379 O O . SER B 1 18 ? -23.344 5.75 7.934 1 72.94 18 SER B O 1
ATOM 2381 N N . LEU B 1 19 ? -24.141 6.812 9.727 1 77.94 19 LEU B N 1
ATOM 2382 C CA . LEU B 1 19 ? -23.109 6.242 10.594 1 77.94 19 LEU B CA 1
ATOM 2383 C C . LEU B 1 19 ? -23.281 4.734 10.719 1 77.94 19 LEU B C 1
ATOM 2385 O O . LEU B 1 19 ? -22.312 3.98 10.578 1 77.94 19 LEU B O 1
ATOM 2389 N N . VAL B 1 20 ? -24.469 4.367 10.938 1 78.56 20 VAL B N 1
ATOM 2390 C CA . VAL B 1 20 ? -24.75 2.949 11.117 1 78.56 20 VAL B CA 1
ATOM 2391 C C . VAL B 1 20 ? -24.5 2.201 9.812 1 78.56 20 VAL B C 1
ATOM 2393 O O . VAL B 1 20 ? -23.875 1.137 9.805 1 78.56 20 VAL B O 1
ATOM 2396 N N . PHE B 1 21 ? -24.906 2.768 8.789 1 76.38 21 PHE B N 1
ATOM 2397 C CA . PHE B 1 21 ? -24.75 2.141 7.48 1 76.38 21 PHE B CA 1
ATOM 2398 C C . PHE B 1 21 ? -23.281 2.002 7.117 1 76.38 21 PHE B C 1
ATOM 2400 O O . PHE B 1 21 ? -22.828 0.923 6.723 1 76.38 21 PHE B O 1
ATOM 2407 N N . MET B 1 22 ? -22.656 3.039 7.414 1 78.44 22 MET B N 1
ATOM 2408 C CA . MET B 1 22 ? -21.234 3.012 7.07 1 78.44 22 MET B CA 1
ATOM 2409 C C . MET B 1 22 ? -20.469 2.021 7.953 1 78.44 22 MET B C 1
ATOM 2411 O O . MET B 1 22 ? -19.609 1.283 7.465 1 78.44 22 MET B O 1
ATOM 2415 N N . THR B 1 23 ? -20.875 1.977 9.133 1 84.69 23 THR B N 1
ATOM 2416 C CA . THR B 1 23 ? -20.203 1.077 10.062 1 84.69 23 THR B CA 1
ATOM 2417 C C . THR B 1 23 ? -20.5 -0.379 9.719 1 84.69 23 THR B C 1
ATOM 2419 O O . THR B 1 23 ? -19.609 -1.228 9.75 1 84.69 23 THR B O 1
ATOM 2422 N N . LEU B 1 24 ? -21.672 -0.615 9.344 1 83.75 24 LEU B N 1
ATOM 2423 C CA . LEU B 1 24 ? -22.047 -1.976 8.969 1 83.75 24 LEU B CA 1
ATOM 2424 C C . LEU B 1 24 ? -21.328 -2.4 7.688 1 83.75 24 LEU B C 1
ATOM 2426 O O . LEU B 1 24 ? -20.859 -3.533 7.578 1 83.75 24 LEU B O 1
ATOM 2430 N N . LEU B 1 25 ? -21.219 -1.512 6.848 1 82.75 25 LEU B N 1
ATOM 2431 C CA . LEU B 1 25 ? -20.562 -1.788 5.574 1 82.75 25 LEU B CA 1
ATOM 2432 C C . LEU B 1 25 ? -19.094 -2.102 5.781 1 82.75 25 LEU B C 1
ATOM 2434 O O . LEU B 1 25 ? -18.531 -2.951 5.086 1 82.75 25 LEU B O 1
ATOM 2438 N N . PHE B 1 26 ? -18.531 -1.547 6.738 1 89.19 26 PHE B N 1
ATOM 2439 C CA . PHE B 1 26 ? -17.109 -1.746 6.992 1 89.19 26 PHE B CA 1
ATOM 2440 C C . PHE B 1 26 ? -16.891 -2.93 7.93 1 89.19 26 PHE B C 1
ATOM 2442 O O . PHE B 1 26 ? -15.883 -3.633 7.82 1 89.19 26 PHE B O 1
ATOM 2449 N N . ALA B 1 27 ? -17.891 -3.174 8.727 1 90.69 27 ALA B N 1
ATOM 2450 C CA . ALA B 1 27 ? -17.75 -4.219 9.734 1 90.69 27 ALA B CA 1
ATOM 2451 C C . ALA B 1 27 ? -18.062 -5.594 9.148 1 90.69 27 ALA B C 1
ATOM 2453 O O . ALA B 1 27 ? -17.453 -6.594 9.539 1 90.69 27 ALA B O 1
ATOM 2454 N N . TRP B 1 28 ? -18.906 -5.641 8.234 1 90.94 28 TRP B N 1
ATOM 2455 C CA . TRP B 1 28 ? -19.422 -6.922 7.762 1 90.94 28 TRP B CA 1
ATOM 2456 C C . TRP B 1 28 ? -18.297 -7.758 7.145 1 90.94 28 TRP B C 1
ATOM 2458 O O . TRP B 1 28 ? -18.109 -8.922 7.512 1 90.94 28 TRP B O 1
ATOM 2468 N N . PRO B 1 29 ? -17.5 -7.25 6.168 1 91.88 29 PRO B N 1
ATOM 2469 C CA . PRO B 1 29 ? -16.422 -8.062 5.605 1 91.88 29 PRO B CA 1
ATOM 2470 C C . PRO B 1 29 ? -15.422 -8.531 6.664 1 91.88 29 PRO B C 1
ATOM 2472 O O . PRO B 1 29 ? -14.875 -9.625 6.559 1 91.88 29 PRO B O 1
ATOM 2475 N N . MET B 1 30 ? -15.273 -7.727 7.582 1 91.19 30 MET B N 1
ATOM 2476 C CA . MET B 1 30 ? -14.367 -8.086 8.664 1 91.19 30 MET B CA 1
ATOM 2477 C C . MET B 1 30 ? -14.891 -9.305 9.43 1 91.19 30 MET B C 1
ATOM 2479 O O . MET B 1 30 ? -14.117 -10.203 9.766 1 91.19 30 MET B O 1
ATOM 2483 N N . LEU B 1 31 ? -16.156 -9.266 9.695 1 92.38 31 LEU B N 1
ATOM 2484 C CA . LEU B 1 31 ? -16.781 -10.367 10.414 1 92.38 31 LEU B CA 1
ATOM 2485 C C . LEU B 1 31 ? -16.703 -11.656 9.594 1 92.38 31 LEU B C 1
ATOM 2487 O O . LEU B 1 31 ? -16.516 -12.742 10.148 1 92.38 31 LEU B O 1
ATOM 2491 N N . VAL B 1 32 ? -16.891 -11.531 8.352 1 91.5 32 VAL B N 1
ATOM 2492 C CA . VAL B 1 32 ? -16.781 -12.68 7.465 1 91.5 32 VAL B CA 1
ATOM 2493 C C . VAL B 1 32 ? -15.359 -13.25 7.52 1 91.5 32 VAL B C 1
ATOM 2495 O O . VAL B 1 32 ? -15.18 -14.461 7.66 1 91.5 32 VAL B O 1
ATOM 2498 N N . GLY B 1 33 ? -14.359 -12.367 7.383 1 91.44 33 GLY B N 1
ATOM 2499 C CA . GLY B 1 33 ? -12.977 -12.805 7.449 1 91.44 33 GLY B CA 1
ATOM 2500 C C . GLY B 1 33 ? -12.625 -13.484 8.758 1 91.44 33 GLY B C 1
ATOM 2501 O O . GLY B 1 33 ? -12.016 -14.562 8.766 1 91.44 33 GLY B O 1
ATOM 2502 N N . ILE B 1 34 ? -13.07 -12.898 9.82 1 92.56 34 ILE B N 1
ATOM 2503 C CA . ILE B 1 34 ? -12.82 -13.461 11.148 1 92.56 34 ILE B CA 1
ATOM 2504 C C . ILE B 1 34 ? -13.555 -14.797 11.281 1 92.56 34 ILE B C 1
ATOM 2506 O O . ILE B 1 34 ? -12.992 -15.766 11.797 1 92.56 34 ILE B O 1
ATOM 2510 N N . GLY B 1 35 ? -14.75 -14.852 10.836 1 92.56 35 GLY B N 1
ATOM 2511 C CA . GLY B 1 35 ? -15.547 -16.062 10.898 1 92.56 35 GLY B CA 1
ATOM 2512 C C . GLY B 1 35 ? -14.922 -17.219 10.133 1 92.56 35 GLY B C 1
ATOM 2513 O O . GLY B 1 35 ? -15.016 -18.375 10.562 1 92.56 35 GLY B O 1
ATOM 2514 N N . GLN B 1 36 ? -14.289 -16.953 9.047 1 92.31 36 GLN B N 1
ATOM 2515 C CA . GLN B 1 36 ? -13.664 -17.984 8.234 1 92.31 36 GLN B CA 1
ATOM 2516 C C . GLN B 1 36 ? -12.586 -18.734 9.016 1 92.31 36 GLN B C 1
ATOM 2518 O O . GLN B 1 36 ? -12.367 -19.922 8.805 1 92.31 36 GLN B O 1
ATOM 2523 N N . ALA B 1 37 ? -11.922 -18.031 9.883 1 94.94 37 ALA B N 1
ATOM 2524 C CA . ALA B 1 37 ? -10.844 -18.625 10.664 1 94.94 37 ALA B CA 1
ATOM 2525 C C . ALA B 1 37 ? -11.391 -19.578 11.719 1 94.94 37 ALA B C 1
ATOM 2527 O O . ALA B 1 37 ? -10.656 -20.406 12.273 1 94.94 37 ALA B O 1
ATOM 2528 N N . PHE B 1 38 ? -12.727 -19.453 11.969 1 96.12 38 PHE B N 1
ATOM 2529 C CA . PHE B 1 38 ? -13.281 -20.203 13.086 1 96.12 38 PHE B CA 1
ATOM 2530 C C . PHE B 1 38 ? -14.453 -21.062 12.633 1 96.12 38 PHE B C 1
ATOM 2532 O O . PHE B 1 38 ? -15.148 -21.656 13.461 1 96.12 38 PHE B O 1
ATOM 2539 N N . SER B 1 39 ? -14.719 -21.141 11.367 1 91.75 39 SER B N 1
ATOM 2540 C CA . SER B 1 39 ? -15.875 -21.891 10.891 1 91.75 39 SER B CA 1
ATOM 2541 C C . SER B 1 39 ? -15.453 -23.047 10 1 91.75 39 SER B C 1
ATOM 2543 O O . SER B 1 39 ? -14.789 -22.859 8.984 1 91.75 39 SER B O 1
ATOM 2545 N N . GLY B 1 40 ? -15.828 -24.219 10.398 1 90.19 40 GLY B N 1
ATOM 2546 C CA . GLY B 1 40 ? -15.609 -25.406 9.594 1 90.19 40 GLY B CA 1
ATOM 2547 C C . GLY B 1 40 ? -16.891 -26 9.055 1 90.19 40 GLY B C 1
ATOM 2548 O O . GLY B 1 40 ? -17.969 -25.406 9.172 1 90.19 40 GLY B O 1
ATOM 2549 N N . ASP B 1 41 ? -16.812 -27.078 8.391 1 86.75 41 ASP B N 1
ATOM 2550 C CA . ASP B 1 41 ? -17.953 -27.766 7.789 1 86.75 41 ASP B CA 1
ATOM 2551 C C . ASP B 1 41 ? -18.984 -28.141 8.852 1 86.75 41 ASP B C 1
ATOM 2553 O O . ASP B 1 41 ? -20.188 -28.141 8.586 1 86.75 41 ASP B O 1
ATOM 2557 N N . ASP B 1 42 ? -18.547 -28.469 10.047 1 90.75 42 ASP B N 1
ATOM 2558 C CA . ASP B 1 42 ? -19.406 -28.969 11.102 1 90.75 42 ASP B CA 1
ATOM 2559 C C . ASP B 1 42 ? -19.766 -27.875 12.094 1 90.75 42 ASP B C 1
ATOM 2561 O O . ASP B 1 42 ? -20.312 -28.141 13.164 1 90.75 42 ASP B O 1
ATOM 2565 N N . GLY B 1 43 ? -19.375 -26.641 11.773 1 91.12 43 GLY B N 1
ATOM 2566 C CA . GLY B 1 43 ? -19.656 -25.547 12.688 1 91.12 43 GLY B CA 1
ATOM 2567 C C . GLY B 1 43 ? -18.422 -24.828 13.188 1 91.12 43 GLY B C 1
ATOM 2568 O O . GLY B 1 43 ? -17.359 -24.922 12.562 1 91.12 43 GLY B O 1
ATOM 2569 N N . PRO B 1 44 ? -18.625 -24.094 14.328 1 94.5 44 PRO B N 1
ATOM 2570 C CA . PRO B 1 44 ? -17.484 -23.359 14.883 1 94.5 44 PRO B CA 1
ATOM 2571 C C . PRO B 1 44 ? -16.375 -24.297 15.359 1 94.5 44 PRO B C 1
ATOM 2573 O O . PRO B 1 44 ? -16.656 -25.375 15.898 1 94.5 44 PRO B O 1
ATOM 2576 N N . THR B 1 45 ? -15.117 -23.969 15.102 1 96.19 45 THR B N 1
ATOM 2577 C CA . THR B 1 45 ? -13.984 -24.812 15.445 1 96.19 45 THR B CA 1
ATOM 2578 C C . THR B 1 45 ? -12.719 -23.969 15.633 1 96.19 45 THR B C 1
ATOM 2580 O O . THR B 1 45 ? -12.656 -22.828 15.18 1 96.19 45 THR B O 1
ATOM 2583 N N . VAL B 1 46 ? -11.766 -24.5 16.344 1 96 46 VAL B N 1
ATOM 2584 C CA . VAL B 1 46 ? -10.461 -23.875 16.5 1 96 46 VAL B CA 1
ATOM 2585 C C . VAL B 1 46 ? -9.391 -24.688 15.797 1 96 46 VAL B C 1
ATOM 2587 O O . VAL B 1 46 ? -8.195 -24.453 15.984 1 96 46 VAL B O 1
ATOM 2590 N N . GLU B 1 47 ? -9.812 -25.562 15.008 1 96.44 47 GLU B N 1
ATOM 2591 C CA . GLU B 1 47 ? -8.922 -26.484 14.312 1 96.44 47 GLU B CA 1
ATOM 2592 C C . GLU B 1 47 ? -7.961 -25.75 13.391 1 96.44 47 GLU B C 1
ATOM 2594 O O . GLU B 1 47 ? -6.789 -26.109 13.281 1 96.44 47 GLU B O 1
ATOM 2599 N N . TYR B 1 48 ? -8.422 -24.75 12.734 1 97.12 48 TYR B N 1
ATOM 2600 C CA . TYR B 1 48 ? -7.598 -24.016 11.773 1 97.12 48 TYR B CA 1
ATOM 2601 C C . TYR B 1 48 ? -6.512 -23.219 12.477 1 97.12 48 TYR B C 1
ATOM 2603 O O . TYR B 1 48 ? -5.406 -23.062 11.953 1 97.12 48 TYR B O 1
ATOM 2611 N N . LEU B 1 49 ? -6.859 -22.781 13.656 1 97.06 49 LEU B N 1
ATOM 2612 C CA . LEU B 1 49 ? -5.84 -22.125 14.469 1 97.06 49 LEU B CA 1
ATOM 2613 C C . LEU B 1 49 ? -4.77 -23.109 14.914 1 97.06 49 LEU B C 1
ATOM 2615 O O . LEU B 1 49 ? -3.582 -22.781 14.93 1 97.06 49 LEU B O 1
ATOM 2619 N N . ARG B 1 50 ? -5.219 -24.25 15.227 1 97.19 50 ARG B N 1
ATOM 2620 C CA . ARG B 1 50 ? -4.281 -25.297 15.641 1 97.19 50 ARG B CA 1
ATOM 2621 C C . ARG B 1 50 ? -3.377 -25.703 14.484 1 97.19 50 ARG B C 1
ATOM 2623 O O . ARG B 1 50 ? -2.166 -25.859 14.656 1 97.19 50 ARG B O 1
ATOM 2630 N N . ARG B 1 51 ? -3.934 -25.859 13.352 1 97.25 51 ARG B N 1
ATOM 2631 C CA . ARG B 1 51 ? -3.164 -26.219 12.156 1 97.25 51 ARG B CA 1
ATOM 2632 C C . ARG B 1 51 ? -2.156 -25.125 11.82 1 97.25 51 ARG B C 1
ATOM 2634 O O . ARG B 1 51 ? -1.036 -25.406 11.398 1 97.25 51 ARG B O 1
ATOM 2641 N N . MET B 1 52 ? -2.592 -23.953 12.008 1 97.88 52 MET B N 1
ATOM 2642 C CA . MET B 1 52 ? -1.712 -22.797 11.773 1 97.88 52 MET B CA 1
ATOM 2643 C C . MET B 1 52 ? -0.493 -22.859 12.688 1 97.88 52 MET B C 1
ATOM 2645 O O . MET B 1 52 ? 0.645 -22.781 12.219 1 97.88 52 MET B O 1
ATOM 2649 N N . VAL B 1 53 ? -0.751 -23.047 14.008 1 97.88 53 VAL B N 1
ATOM 2650 C CA . VAL B 1 53 ? 0.317 -22.984 15 1 97.88 53 VAL B CA 1
ATOM 2651 C C . VAL B 1 53 ? 1.233 -24.188 14.852 1 97.88 53 VAL B C 1
ATOM 2653 O O . VAL B 1 53 ? 2.43 -24.109 15.141 1 97.88 53 VAL B O 1
ATOM 2656 N N . ASP B 1 54 ? 0.689 -25.266 14.328 1 97.38 54 ASP B N 1
ATOM 2657 C CA . ASP B 1 54 ? 1.441 -26.516 14.203 1 97.38 54 ASP B CA 1
ATOM 2658 C C . ASP B 1 54 ? 2.232 -26.547 12.898 1 97.38 54 ASP B C 1
ATOM 2660 O O . ASP B 1 54 ? 3.102 -27.406 12.711 1 97.38 54 ASP B O 1
ATOM 2664 N N . ASP B 1 55 ? 1.956 -25.609 12 1 97.38 55 ASP B N 1
ATOM 2665 C CA . ASP B 1 55 ? 2.664 -25.562 10.719 1 97.38 55 ASP B CA 1
ATOM 2666 C C . ASP B 1 55 ? 4.121 -25.156 10.922 1 97.38 55 ASP B C 1
ATOM 2668 O O . ASP B 1 55 ? 4.414 -24.188 11.625 1 97.38 55 ASP B O 1
ATOM 2672 N N . PRO B 1 56 ? 4.98 -25.875 10.352 1 96.81 56 PRO B N 1
ATOM 2673 C CA . PRO B 1 56 ? 6.41 -25.625 10.539 1 96.81 56 PRO B CA 1
ATOM 2674 C C . PRO B 1 56 ? 6.844 -24.266 9.984 1 96.81 56 PRO B C 1
ATOM 2676 O O . PRO B 1 56 ? 7.898 -23.75 10.359 1 96.81 56 PRO B O 1
ATOM 2679 N N . TYR B 1 57 ? 6.074 -23.688 9.141 1 97.12 57 TYR B N 1
ATOM 2680 C CA . TYR B 1 57 ? 6.477 -22.422 8.516 1 97.12 57 TYR B CA 1
ATOM 2681 C C . TYR B 1 57 ? 5.852 -21.234 9.234 1 97.12 57 TYR B C 1
ATOM 2683 O O . TYR B 1 57 ? 6.227 -20.094 8.992 1 97.12 57 TYR B O 1
ATOM 2691 N N . PHE B 1 58 ? 4.922 -21.5 10.211 1 97.94 58 PHE B N 1
ATOM 2692 C CA . PHE B 1 58 ? 4.184 -20.406 10.836 1 97.94 58 PHE B CA 1
ATOM 2693 C C . PHE B 1 58 ? 5.098 -19.578 11.734 1 97.94 58 PHE B C 1
ATOM 2695 O O . PHE B 1 58 ? 5.203 -18.359 11.562 1 97.94 58 PHE B O 1
ATOM 2702 N N . TRP B 1 59 ? 5.777 -20.172 12.602 1 97.69 59 TRP B N 1
ATOM 2703 C CA . TRP B 1 59 ? 6.562 -19.438 13.594 1 97.69 59 TRP B CA 1
ATOM 2704 C C . TRP B 1 59 ? 7.781 -18.781 12.945 1 97.69 59 TRP B C 1
ATOM 2706 O O . TRP B 1 59 ? 8.117 -17.641 13.258 1 97.69 59 TRP B O 1
ATOM 2716 N N . PRO B 1 60 ? 8.453 -19.469 12.008 1 96.88 60 PRO B N 1
ATOM 2717 C CA . PRO B 1 60 ? 9.492 -18.766 11.25 1 96.88 60 PRO B CA 1
ATOM 2718 C C . PRO B 1 60 ? 8.953 -17.547 10.508 1 96.88 60 PRO B C 1
ATOM 2720 O O . PRO B 1 60 ? 9.625 -16.531 10.422 1 96.88 60 PRO B O 1
ATOM 2723 N N . ALA B 1 61 ? 7.738 -17.641 9.953 1 97.62 61 ALA B N 1
ATOM 2724 C CA . ALA B 1 61 ? 7.121 -16.516 9.258 1 97.62 61 ALA B CA 1
ATOM 2725 C C . ALA B 1 61 ? 6.879 -15.352 10.219 1 97.62 61 ALA B C 1
ATOM 2727 O O . ALA B 1 61 ? 7.078 -14.188 9.859 1 97.62 61 ALA B O 1
ATOM 2728 N N . VAL B 1 62 ? 6.477 -15.711 11.469 1 97.38 62 VAL B N 1
ATOM 2729 C CA . VAL B 1 62 ? 6.27 -14.688 12.484 1 97.38 62 VAL B CA 1
ATOM 2730 C C . VAL B 1 62 ? 7.598 -14 12.805 1 97.38 62 VAL B C 1
ATOM 2732 O O . VAL B 1 62 ? 7.688 -12.773 12.781 1 97.38 62 VAL B O 1
ATOM 2735 N N . ARG B 1 63 ? 8.562 -14.734 13.023 1 96.5 63 ARG B N 1
ATOM 2736 C CA . ARG B 1 63 ? 9.883 -14.219 13.375 1 96.5 63 ARG B CA 1
ATOM 2737 C C . ARG B 1 63 ? 10.461 -13.383 12.242 1 96.5 63 ARG B C 1
ATOM 2739 O O . ARG B 1 63 ? 11 -12.297 12.477 1 96.5 63 ARG B O 1
ATOM 2746 N N . ASN B 1 64 ? 10.383 -13.914 11.039 1 96.75 64 ASN B N 1
ATOM 2747 C CA . ASN B 1 64 ? 10.922 -13.211 9.875 1 96.75 64 ASN B CA 1
ATOM 2748 C C . ASN B 1 64 ? 10.195 -11.891 9.641 1 96.75 64 ASN B C 1
ATOM 2750 O O . ASN B 1 64 ? 10.82 -10.891 9.281 1 96.75 64 ASN B O 1
ATOM 2754 N N . THR B 1 65 ? 8.891 -11.898 9.844 1 96.81 65 THR B N 1
ATOM 2755 C CA . THR B 1 65 ? 8.117 -10.68 9.672 1 96.81 65 THR B CA 1
ATOM 2756 C C . THR B 1 65 ? 8.531 -9.617 10.688 1 96.81 65 THR B C 1
ATOM 2758 O O . THR B 1 65 ? 8.789 -8.469 10.328 1 96.81 65 THR B O 1
ATOM 2761 N N . VAL B 1 66 ? 8.672 -10.023 11.906 1 95.12 66 VAL B N 1
ATOM 2762 C CA . VAL B 1 66 ? 9.07 -9.102 12.969 1 95.12 66 VAL B CA 1
ATOM 2763 C C . VAL B 1 66 ? 10.492 -8.609 12.719 1 95.12 66 VAL B C 1
ATOM 2765 O O . VAL B 1 66 ? 10.766 -7.414 12.836 1 95.12 66 VAL B O 1
ATOM 2768 N N . LEU B 1 67 ? 11.344 -9.5 12.359 1 95.69 67 LEU B N 1
ATOM 2769 C CA . LEU B 1 67 ? 12.734 -9.141 12.086 1 95.69 67 LEU B CA 1
ATOM 2770 C C . LEU B 1 67 ? 12.812 -8.125 10.953 1 95.69 67 LEU B C 1
ATOM 2772 O O . LEU B 1 67 ? 13.539 -7.137 11.055 1 95.69 67 LEU B O 1
ATOM 2776 N N . LEU B 1 68 ? 12.133 -8.422 9.922 1 95.94 68 LEU B N 1
ATOM 2777 C CA . LEU B 1 68 ? 12.148 -7.523 8.773 1 95.94 68 LEU B CA 1
ATOM 2778 C C . LEU B 1 68 ? 11.672 -6.129 9.164 1 95.94 68 LEU B C 1
ATOM 2780 O O . LEU B 1 68 ? 12.32 -5.133 8.836 1 95.94 68 LEU B O 1
ATOM 2784 N N . ILE B 1 69 ? 10.656 -6.047 9.938 1 94.81 69 ILE B N 1
ATOM 2785 C CA . ILE B 1 69 ? 10.016 -4.773 10.258 1 94.81 69 ILE B CA 1
ATOM 2786 C C . ILE B 1 69 ? 10.891 -3.984 11.234 1 94.81 69 ILE B C 1
ATOM 2788 O O . ILE B 1 69 ? 11.062 -2.773 11.078 1 94.81 69 ILE B O 1
ATOM 2792 N N . VAL B 1 70 ? 11.422 -4.633 12.219 1 94.69 70 VAL B N 1
ATOM 2793 C CA . VAL B 1 70 ? 12.203 -3.977 13.258 1 94.69 70 VAL B CA 1
ATOM 2794 C C . VAL B 1 70 ? 13.461 -3.355 12.648 1 94.69 70 VAL B C 1
ATOM 2796 O O . VAL B 1 70 ? 13.906 -2.289 13.086 1 94.69 70 VAL B O 1
ATOM 2799 N N . VAL B 1 71 ? 13.977 -3.98 11.641 1 96.31 71 VAL B N 1
ATOM 2800 C CA . VAL B 1 71 ? 15.172 -3.461 10.992 1 96.31 71 VAL B CA 1
ATOM 2801 C C . VAL B 1 71 ? 14.789 -2.457 9.906 1 96.31 71 VAL B C 1
ATOM 2803 O O . VAL B 1 71 ? 15.414 -1.406 9.773 1 96.31 71 VAL B O 1
ATOM 2806 N N . LEU B 1 72 ? 13.742 -2.758 9.219 1 96.44 72 LEU B N 1
ATOM 2807 C CA . LEU B 1 72 ? 13.305 -1.993 8.055 1 96.44 72 LEU B CA 1
ATOM 2808 C C . LEU B 1 72 ? 12.867 -0.59 8.461 1 96.44 72 LEU B C 1
ATOM 2810 O O . LEU B 1 72 ? 13.266 0.395 7.836 1 96.44 72 LEU B O 1
ATOM 2814 N N . ILE B 1 73 ? 12.102 -0.46 9.508 1 94.94 73 ILE B N 1
ATOM 2815 C CA . ILE B 1 73 ? 11.445 0.797 9.852 1 94.94 73 ILE B CA 1
ATOM 2816 C C . ILE B 1 73 ? 12.492 1.828 10.266 1 94.94 73 ILE B C 1
ATOM 2818 O O . ILE B 1 73 ? 12.539 2.932 9.719 1 94.94 73 ILE B O 1
ATOM 2822 N N . PRO B 1 74 ? 13.383 1.519 11.227 1 95.06 74 PRO B N 1
ATOM 2823 C CA . PRO B 1 74 ? 14.398 2.514 11.594 1 95.06 74 PRO B CA 1
ATOM 2824 C C . PRO B 1 74 ? 15.297 2.896 10.414 1 95.06 74 PRO B C 1
ATOM 2826 O O . PRO B 1 74 ? 15.664 4.066 10.273 1 95.06 74 PRO B O 1
ATOM 2829 N N . LEU B 1 75 ? 15.625 1.95 9.617 1 94.31 75 LEU B N 1
ATOM 2830 C CA . LEU B 1 75 ? 16.484 2.221 8.469 1 94.31 75 LEU B CA 1
ATOM 2831 C C . LEU B 1 75 ? 15.797 3.152 7.477 1 94.31 75 LEU B C 1
ATOM 2833 O O . LEU B 1 75 ? 16.406 4.117 7 1 94.31 75 LEU B O 1
ATOM 2837 N N . GLN B 1 76 ? 14.594 2.9 7.184 1 94.5 76 GLN B N 1
ATOM 2838 C CA . GLN B 1 76 ? 13.82 3.715 6.25 1 94.5 76 GLN B CA 1
ATOM 2839 C C . GLN B 1 76 ? 13.633 5.133 6.785 1 94.5 76 GLN B C 1
ATOM 2841 O O . GLN B 1 76 ? 13.711 6.102 6.027 1 94.5 76 GLN B O 1
ATOM 2846 N N . PHE B 1 77 ? 13.367 5.203 8.055 1 93.69 77 PHE B N 1
ATOM 2847 C CA . PHE B 1 77 ? 13.164 6.52 8.648 1 93.69 77 PHE B CA 1
ATOM 2848 C C . PHE B 1 77 ? 14.461 7.324 8.641 1 93.69 77 PHE B C 1
ATOM 2850 O O . PHE B 1 77 ? 14.453 8.523 8.367 1 93.69 77 PHE B O 1
ATOM 2857 N N . ALA B 1 78 ? 15.523 6.645 8.961 1 92.38 78 ALA B N 1
ATOM 2858 C CA . ALA B 1 78 ? 16.828 7.312 8.922 1 92.38 78 ALA B CA 1
ATOM 2859 C C . ALA B 1 78 ? 17.125 7.824 7.516 1 92.38 78 ALA B C 1
ATOM 2861 O O . ALA B 1 78 ? 17.547 8.977 7.344 1 92.38 78 ALA B O 1
ATOM 2862 N N . LEU B 1 79 ? 16.891 7.035 6.562 1 92.69 79 LEU B N 1
ATOM 2863 C CA . LEU B 1 79 ? 17.156 7.41 5.18 1 92.69 79 LEU B CA 1
ATOM 2864 C C . LEU B 1 79 ? 16.219 8.523 4.723 1 92.69 79 LEU B C 1
ATOM 2866 O O . LEU B 1 79 ? 16.656 9.516 4.141 1 92.69 79 LEU B O 1
ATOM 2870 N N . ALA B 1 80 ? 14.961 8.352 5.008 1 93.69 80 ALA B N 1
ATOM 2871 C CA . ALA B 1 80 ? 13.969 9.344 4.602 1 93.69 80 ALA B CA 1
ATOM 2872 C C . ALA B 1 80 ? 14.227 10.688 5.27 1 93.69 80 ALA B C 1
ATOM 2874 O O . ALA B 1 80 ? 14.117 11.734 4.629 1 93.69 80 ALA B O 1
ATOM 2875 N N . LEU B 1 81 ? 14.523 10.641 6.547 1 90.88 81 LEU B N 1
ATOM 2876 C CA . LEU B 1 81 ? 14.836 11.875 7.266 1 90.88 81 LEU B CA 1
ATOM 2877 C C . LEU B 1 81 ? 16.078 12.539 6.691 1 90.88 81 LEU B C 1
ATOM 2879 O O . LEU B 1 81 ? 16.109 13.758 6.488 1 90.88 81 LEU B O 1
ATOM 2883 N N . GLY B 1 82 ? 17.094 11.711 6.48 1 89.75 82 GLY B N 1
ATOM 2884 C CA . GLY B 1 82 ? 18.297 12.234 5.848 1 89.75 82 GLY B CA 1
ATOM 2885 C C . GLY B 1 82 ? 18.031 12.891 4.504 1 89.75 82 GLY B C 1
ATOM 2886 O O . GLY B 1 82 ? 18.5 13.992 4.234 1 89.75 82 GLY B O 1
ATOM 2887 N N . MET B 1 83 ? 17.266 12.25 3.697 1 90.69 83 MET B N 1
ATOM 2888 C CA . MET B 1 83 ? 16.906 12.766 2.379 1 90.69 83 MET B CA 1
ATOM 2889 C C . MET B 1 83 ? 16.109 14.062 2.5 1 90.69 83 MET B C 1
ATOM 2891 O O . MET B 1 83 ? 16.375 15.031 1.784 1 90.69 83 MET B O 1
ATOM 2895 N N . ALA B 1 84 ? 15.172 14.055 3.408 1 89.38 84 ALA B N 1
ATOM 2896 C CA . ALA B 1 84 ? 14.328 15.234 3.6 1 89.38 84 ALA B CA 1
ATOM 2897 C C . ALA B 1 84 ? 15.156 16.422 4.078 1 89.38 84 ALA B C 1
ATOM 2899 O O . ALA B 1 84 ? 14.953 17.547 3.623 1 89.38 84 ALA B O 1
ATOM 2900 N N . LEU B 1 85 ? 16.047 16.188 4.961 1 86.94 85 LEU B N 1
ATOM 2901 C CA . LEU B 1 85 ? 16.891 17.25 5.496 1 86.94 85 LEU B CA 1
ATOM 2902 C C . LEU B 1 85 ? 17.859 17.766 4.43 1 86.94 85 LEU B C 1
ATOM 2904 O O . LEU B 1 85 ? 18.172 18.953 4.398 1 86.94 85 LEU B O 1
ATOM 2908 N N . LEU B 1 86 ? 18.297 16.859 3.613 1 86.12 86 LEU B N 1
ATOM 2909 C CA . LEU B 1 86 ? 19.156 17.281 2.512 1 86.12 86 LEU B CA 1
ATOM 2910 C C . LEU B 1 86 ? 18.406 18.203 1.553 1 86.12 86 LEU B C 1
ATOM 2912 O O . LEU B 1 86 ? 18.953 19.188 1.068 1 86.12 86 LEU B O 1
ATOM 2916 N N . LEU B 1 87 ? 17.234 17.938 1.332 1 86.25 87 LEU B N 1
ATOM 2917 C CA . LEU B 1 87 ? 16.438 18.75 0.43 1 86.25 87 LEU B CA 1
ATOM 2918 C C . LEU B 1 87 ? 16.125 20.109 1.063 1 86.25 87 LEU B C 1
ATOM 2920 O O . LEU B 1 87 ? 15.922 21.094 0.357 1 86.25 87 LEU B O 1
ATOM 2924 N N . ARG B 1 88 ? 16.078 20.047 2.34 1 82.44 88 ARG B N 1
ATOM 2925 C CA . ARG B 1 88 ? 15.781 21.281 3.062 1 82.44 88 ARG B CA 1
ATOM 2926 C C . ARG B 1 88 ? 16.891 22.312 2.863 1 82.44 88 ARG B C 1
ATOM 2928 O O . ARG B 1 88 ? 16.656 23.516 2.984 1 82.44 88 ARG B O 1
ATOM 2935 N N . THR B 1 89 ? 18.078 21.891 2.561 1 79.81 89 THR B N 1
ATOM 2936 C CA . THR B 1 89 ? 19.188 22.797 2.324 1 79.81 89 THR B CA 1
ATOM 2937 C C . THR B 1 89 ? 19.078 23.469 0.956 1 79.81 89 THR B C 1
ATOM 2939 O O . THR B 1 89 ? 19.844 24.359 0.623 1 79.81 89 THR B O 1
ATOM 2942 N N . ARG B 1 90 ? 18.188 22.984 0.163 1 81.69 90 ARG B N 1
ATOM 2943 C CA . ARG B 1 90 ? 17.906 23.531 -1.161 1 81.69 90 ARG B CA 1
ATOM 2944 C C . ARG B 1 90 ? 19.109 23.375 -2.082 1 81.69 90 ARG B C 1
ATOM 2946 O O . ARG B 1 90 ? 19.609 24.359 -2.643 1 81.69 90 ARG B O 1
ATOM 2953 N N . PRO B 1 91 ? 19.516 22.188 -2.242 1 82 91 PRO B N 1
ATOM 2954 C CA . PRO B 1 91 ? 20.641 21.953 -3.156 1 82 91 PRO B CA 1
ATOM 2955 C C . PRO B 1 91 ? 20.297 22.266 -4.609 1 82 91 PRO B C 1
ATOM 2957 O O . PRO B 1 91 ? 19.125 22.453 -4.941 1 82 91 PRO B O 1
ATOM 2960 N N . ARG B 1 92 ? 21.438 22.344 -5.348 1 82.88 92 ARG B N 1
ATOM 2961 C CA . ARG B 1 92 ? 21.203 22.469 -6.781 1 82.88 92 ARG B CA 1
ATOM 2962 C C . ARG B 1 92 ? 20.469 21.25 -7.336 1 82.88 92 ARG B C 1
ATOM 2964 O O . ARG B 1 92 ? 20.75 20.125 -6.945 1 82.88 92 ARG B O 1
ATOM 2971 N N . PHE B 1 93 ? 19.469 21.344 -8.117 1 85.75 93 PHE B N 1
ATOM 2972 C CA . PHE B 1 93 ? 18.703 20.297 -8.766 1 85.75 93 PHE B CA 1
ATOM 2973 C C . PHE B 1 93 ? 17.781 19.609 -7.758 1 85.75 93 PHE B C 1
ATOM 2975 O O . PHE B 1 93 ? 17.594 18.391 -7.805 1 85.75 93 PHE B O 1
ATOM 2982 N N . GLN B 1 94 ? 17.391 20.312 -6.777 1 84.31 94 GLN B N 1
ATOM 2983 C CA . GLN B 1 94 ? 16.547 19.766 -5.719 1 84.31 94 GLN B CA 1
ATOM 2984 C C . GLN B 1 94 ? 15.328 19.062 -6.301 1 84.31 94 GLN B C 1
ATOM 2986 O O . GLN B 1 94 ? 14.875 18.047 -5.766 1 84.31 94 GLN B O 1
ATOM 2991 N N . GLY B 1 95 ? 14.859 19.562 -7.371 1 85.12 95 GLY B N 1
ATOM 2992 C CA . GLY B 1 95 ? 13.742 18.906 -8.031 1 85.12 95 GLY B CA 1
ATOM 2993 C C . GLY B 1 95 ? 14.07 17.5 -8.523 1 85.12 95 GLY B C 1
ATOM 2994 O O . GLY B 1 95 ? 13.273 16.578 -8.344 1 85.12 95 GLY B O 1
ATOM 2995 N N . LEU B 1 96 ? 15.188 17.391 -9.07 1 86 96 LEU B N 1
ATOM 2996 C CA . LEU B 1 96 ? 15.617 16.094 -9.594 1 86 96 LEU B CA 1
ATOM 2997 C C . LEU B 1 96 ? 15.773 15.086 -8.469 1 86 96 LEU B C 1
ATOM 2999 O O . LEU B 1 96 ? 15.352 13.93 -8.609 1 86 96 LEU B O 1
ATOM 3003 N N . TYR B 1 97 ? 16.406 15.539 -7.383 1 87.38 97 TYR B N 1
ATOM 3004 C CA . TYR B 1 97 ? 16.578 14.641 -6.242 1 87.38 97 TYR B CA 1
ATOM 3005 C C . TYR B 1 97 ? 15.219 14.195 -5.703 1 87.38 97 TYR B C 1
ATOM 3007 O O . TYR B 1 97 ? 15 13.008 -5.465 1 87.38 97 TYR B O 1
ATOM 3015 N N . PHE B 1 98 ? 14.336 15.109 -5.609 1 86.19 98 PHE B N 1
ATOM 3016 C CA . PHE B 1 98 ? 13.008 14.812 -5.082 1 86.19 98 PHE B CA 1
ATOM 3017 C C . PHE B 1 98 ? 12.297 13.781 -5.945 1 86.19 98 PHE B C 1
ATOM 3019 O O . PHE B 1 98 ? 11.781 12.789 -5.434 1 86.19 98 PHE B O 1
ATOM 3026 N N . TYR B 1 99 ? 12.391 13.914 -7.211 1 85.38 99 TYR B N 1
ATOM 3027 C CA . TYR B 1 99 ? 11.672 13.023 -8.117 1 85.38 99 TYR B CA 1
ATOM 3028 C C . TYR B 1 99 ? 12.281 11.617 -8.086 1 85.38 99 TYR B C 1
ATOM 3030 O O . TYR B 1 99 ? 11.555 10.625 -8.039 1 85.38 99 TYR B O 1
ATOM 3038 N N . ILE B 1 100 ? 13.539 11.555 -8.078 1 90.19 100 ILE B N 1
ATOM 3039 C CA . ILE B 1 100 ? 14.211 10.266 -8.062 1 90.19 100 ILE B CA 1
ATOM 3040 C C . ILE B 1 100 ? 13.852 9.5 -6.789 1 90.19 100 ILE B C 1
ATOM 3042 O O . ILE B 1 100 ? 13.625 8.289 -6.824 1 90.19 100 ILE B O 1
ATOM 3046 N N . TRP B 1 101 ? 13.766 10.25 -5.699 1 92.12 101 TRP B N 1
ATOM 3047 C CA . TRP B 1 101 ? 13.523 9.609 -4.406 1 92.12 101 TRP B CA 1
ATOM 3048 C C . TRP B 1 101 ? 12.047 9.273 -4.23 1 92.12 101 TRP B C 1
ATOM 3050 O O . TRP B 1 101 ? 11.695 8.422 -3.414 1 92.12 101 TRP B O 1
ATOM 3060 N N . VAL B 1 102 ? 11.18 9.859 -5.082 1 88.56 102 VAL B N 1
ATOM 3061 C CA . VAL B 1 102 ? 9.742 9.648 -4.969 1 88.56 102 VAL B CA 1
ATOM 3062 C C . VAL B 1 102 ? 9.305 8.547 -5.938 1 88.56 102 VAL B C 1
ATOM 3064 O O . VAL B 1 102 ? 8.297 7.871 -5.707 1 88.56 102 VAL B O 1
ATOM 3067 N N . ILE B 1 103 ? 10.023 8.195 -6.902 1 90.25 103 ILE B N 1
ATOM 3068 C CA . ILE B 1 103 ? 9.648 7.328 -8.016 1 90.25 103 ILE B CA 1
ATOM 3069 C C . ILE B 1 103 ? 9.32 5.93 -7.492 1 90.25 103 ILE B C 1
ATOM 3071 O O . ILE B 1 103 ? 8.391 5.285 -7.977 1 90.25 103 ILE B O 1
ATOM 3075 N N . PRO B 1 104 ? 10.047 5.387 -6.559 1 91.88 104 PRO B N 1
ATOM 3076 C CA . PRO B 1 104 ? 9.719 4.043 -6.082 1 91.88 104 PRO B CA 1
ATOM 3077 C C . PRO B 1 104 ? 8.273 3.934 -5.594 1 91.88 104 PRO B C 1
ATOM 3079 O O . PRO B 1 104 ? 7.668 2.859 -5.676 1 91.88 104 PRO B O 1
ATOM 3082 N N . LEU B 1 105 ? 7.75 5.051 -5.176 1 88.94 105 LEU B N 1
ATOM 3083 C CA . LEU B 1 105 ? 6.363 5.074 -4.719 1 88.94 105 LEU B CA 1
ATOM 3084 C C . LEU B 1 105 ? 5.406 4.805 -5.875 1 88.94 105 LEU B C 1
ATOM 3086 O O . LEU B 1 105 ? 4.285 4.332 -5.66 1 88.94 105 LEU B O 1
ATOM 3090 N N . ALA B 1 106 ? 5.871 5.086 -7.043 1 89.38 106 ALA B N 1
ATOM 3091 C CA . ALA B 1 106 ? 5.035 4.961 -8.234 1 89.38 106 ALA B CA 1
ATOM 3092 C C . ALA B 1 106 ? 5.18 3.578 -8.867 1 89.38 106 ALA B C 1
ATOM 3094 O O . ALA B 1 106 ? 4.527 3.273 -9.867 1 89.38 106 ALA B O 1
ATOM 3095 N N . ILE B 1 107 ? 5.984 2.807 -8.297 1 90.94 107 ILE B N 1
ATOM 3096 C CA . ILE B 1 107 ? 6.184 1.436 -8.758 1 90.94 107 ILE B CA 1
ATOM 3097 C C . ILE B 1 107 ? 5.363 0.478 -7.898 1 90.94 107 ILE B C 1
ATOM 3099 O O . ILE B 1 107 ? 5.383 0.567 -6.668 1 90.94 107 ILE B O 1
ATOM 3103 N N . SER B 1 108 ? 4.598 -0.373 -8.594 1 89.94 108 SER B N 1
ATOM 3104 C CA . SER B 1 108 ? 3.82 -1.348 -7.84 1 89.94 108 SER B CA 1
ATOM 3105 C C . SER B 1 108 ? 4.73 -2.307 -7.074 1 89.94 108 SER B C 1
ATOM 3107 O O . SER B 1 108 ? 5.891 -2.496 -7.441 1 89.94 108 SER B O 1
ATOM 3109 N N . ASP B 1 109 ? 4.164 -2.846 -6.004 1 89 109 ASP B N 1
ATOM 3110 C CA . ASP B 1 109 ? 4.926 -3.811 -5.215 1 89 109 ASP B CA 1
ATOM 3111 C C . ASP B 1 109 ? 5.402 -4.973 -6.082 1 89 109 ASP B C 1
ATOM 3113 O O . ASP B 1 109 ? 6.527 -5.449 -5.93 1 89 109 ASP B O 1
ATOM 3117 N N . LEU B 1 110 ? 4.535 -5.406 -6.941 1 89.12 110 LEU B N 1
ATOM 3118 C CA . LEU B 1 110 ? 4.883 -6.504 -7.836 1 89.12 110 LEU B CA 1
ATOM 3119 C C . LEU B 1 110 ? 6.043 -6.113 -8.75 1 89.12 110 LEU B C 1
ATOM 3121 O O . LEU B 1 110 ? 7.012 -6.863 -8.883 1 89.12 110 LEU B O 1
ATOM 3125 N N . ALA B 1 111 ? 5.906 -4.98 -9.352 1 92.12 111 ALA B N 1
ATOM 3126 C CA . ALA B 1 111 ? 6.949 -4.512 -10.266 1 92.12 111 ALA B CA 1
ATOM 3127 C C . ALA B 1 111 ? 8.273 -4.332 -9.531 1 92.12 111 ALA B C 1
ATOM 3129 O O . ALA B 1 111 ? 9.336 -4.648 -10.07 1 92.12 111 ALA B O 1
ATOM 3130 N N . ALA B 1 112 ? 8.195 -3.82 -8.359 1 93.69 112 ALA B N 1
ATOM 3131 C CA . ALA B 1 112 ? 9.398 -3.67 -7.555 1 93.69 112 ALA B CA 1
ATOM 3132 C C . ALA B 1 112 ? 10.062 -5.02 -7.297 1 93.69 112 ALA B C 1
ATOM 3134 O O . ALA B 1 112 ? 11.281 -5.152 -7.41 1 93.69 112 ALA B O 1
ATOM 3135 N N . GLY B 1 113 ? 9.266 -5.973 -6.973 1 93.62 113 GLY B N 1
ATOM 3136 C CA . GLY B 1 113 ? 9.789 -7.316 -6.789 1 93.62 113 GLY B CA 1
ATOM 3137 C C . GLY B 1 113 ? 10.477 -7.863 -8.023 1 93.62 113 GLY B C 1
ATOM 3138 O O . GLY B 1 113 ? 11.555 -8.461 -7.93 1 93.62 113 GLY B O 1
ATOM 3139 N N . LEU B 1 114 ? 9.938 -7.625 -9.117 1 92.19 114 LEU B N 1
ATOM 3140 C CA . LEU B 1 114 ? 10.477 -8.133 -10.367 1 92.19 114 LEU B CA 1
ATOM 3141 C C . LEU B 1 114 ? 11.789 -7.434 -10.711 1 92.19 114 LEU B C 1
ATOM 3143 O O . LEU B 1 114 ? 12.727 -8.07 -11.203 1 92.19 114 LEU B O 1
ATOM 3147 N N . VAL B 1 115 ? 11.805 -6.164 -10.477 1 93.88 115 VAL B N 1
ATOM 3148 C CA . VAL B 1 115 ? 13.016 -5.398 -10.742 1 93.88 115 VAL B CA 1
ATOM 3149 C C . VAL B 1 115 ? 14.164 -5.934 -9.883 1 93.88 115 VAL B C 1
ATOM 3151 O O . VAL B 1 115 ? 15.258 -6.199 -10.391 1 93.88 115 VAL B O 1
ATOM 3154 N N . TRP B 1 116 ? 13.922 -6.121 -8.68 1 95.62 116 TRP B N 1
ATOM 3155 C CA . TRP B 1 116 ? 14.984 -6.555 -7.785 1 95.62 116 TRP B CA 1
ATOM 3156 C C . TRP B 1 116 ? 15.32 -8.023 -8.008 1 95.62 116 TRP B C 1
ATOM 3158 O O . TRP B 1 116 ? 16.438 -8.461 -7.75 1 95.62 116 TRP B O 1
ATOM 3168 N N . LEU B 1 117 ? 14.336 -8.789 -8.453 1 94.56 117 LEU B N 1
ATOM 3169 C CA . LEU B 1 117 ? 14.641 -10.148 -8.875 1 94.56 117 LEU B CA 1
ATOM 3170 C C . LEU B 1 117 ? 15.648 -10.148 -10.023 1 94.56 117 LEU B C 1
ATOM 3172 O O . LEU B 1 117 ? 16.609 -10.922 -10.008 1 94.56 117 LEU B O 1
ATOM 3176 N N . ALA B 1 118 ? 15.438 -9.273 -10.945 1 92.81 118 ALA B N 1
ATOM 3177 C CA . ALA B 1 118 ? 16.344 -9.156 -12.086 1 92.81 118 ALA B CA 1
ATOM 3178 C C . ALA B 1 118 ? 17.734 -8.734 -11.633 1 92.81 118 ALA B C 1
ATOM 3180 O O . ALA B 1 118 ? 18.734 -9.078 -12.273 1 92.81 118 ALA B O 1
ATOM 3181 N N . ILE B 1 119 ? 17.781 -8.086 -10.586 1 94.69 119 ILE B N 1
ATOM 3182 C CA . ILE B 1 119 ? 19.062 -7.594 -10.062 1 94.69 119 ILE B CA 1
ATOM 3183 C C . ILE B 1 119 ? 19.781 -8.711 -9.305 1 94.69 119 ILE B C 1
ATOM 3185 O O . ILE B 1 119 ? 20.969 -8.922 -9.492 1 94.69 119 ILE B O 1
ATOM 3189 N N . PHE B 1 120 ? 19.062 -9.547 -8.586 1 96 120 PHE B N 1
ATOM 3190 C CA . PHE B 1 120 ? 19.703 -10.414 -7.602 1 96 120 PHE B CA 1
ATOM 3191 C C . PHE B 1 120 ? 19.828 -11.836 -8.133 1 96 120 PHE B C 1
ATOM 3193 O O . PHE B 1 120 ? 20.547 -12.656 -7.551 1 96 120 PHE B O 1
ATOM 3200 N N . THR B 1 121 ? 19.109 -12.18 -9.172 1 93.94 121 THR B N 1
ATOM 3201 C CA . THR B 1 121 ? 19.234 -13.531 -9.719 1 93.94 121 THR B CA 1
ATOM 3202 C C . THR B 1 121 ? 20.672 -13.812 -10.141 1 93.94 121 THR B C 1
ATOM 3204 O O . THR B 1 121 ? 21.484 -12.891 -10.25 1 93.94 121 THR B O 1
ATOM 3207 N N . ASP B 1 122 ? 20.984 -15.062 -10.266 1 92.88 122 ASP B N 1
ATOM 3208 C CA . ASP B 1 122 ? 22.359 -15.484 -10.523 1 92.88 122 ASP B CA 1
ATOM 3209 C C . ASP B 1 122 ? 22.891 -14.836 -11.797 1 92.88 122 ASP B C 1
ATOM 3211 O O . ASP B 1 122 ? 24.062 -14.461 -11.852 1 92.88 122 ASP B O 1
ATOM 3215 N N . ARG B 1 123 ? 22.172 -14.727 -12.805 1 89.38 123 ARG B N 1
ATOM 3216 C CA . ARG B 1 123 ? 22.578 -14.055 -14.031 1 89.38 123 ARG B CA 1
ATOM 3217 C C . ARG B 1 123 ? 22.047 -12.617 -14.07 1 89.38 123 ARG B C 1
ATOM 3219 O O . ARG B 1 123 ? 21.75 -12.086 -15.141 1 89.38 123 ARG B O 1
ATOM 3226 N N . GLY B 1 124 ? 21.922 -12.047 -12.898 1 92.31 124 GLY B N 1
ATOM 3227 C CA . GLY B 1 124 ? 21.297 -10.734 -12.789 1 92.31 124 GLY B CA 1
ATOM 3228 C C . GLY B 1 124 ? 22.297 -9.594 -12.93 1 92.31 124 GLY B C 1
ATOM 3229 O O . GLY B 1 124 ? 23.484 -9.82 -13.141 1 92.31 124 GLY B O 1
ATOM 3230 N N . TYR B 1 125 ? 21.797 -8.391 -12.828 1 90.88 125 TYR B N 1
ATOM 3231 C CA . TYR B 1 125 ? 22.562 -7.18 -13.102 1 90.88 125 TYR B CA 1
ATOM 3232 C C . TYR B 1 125 ? 23.641 -6.965 -12.039 1 90.88 125 TYR B C 1
ATOM 3234 O O . TYR B 1 125 ? 24.719 -6.449 -12.344 1 90.88 125 TYR B O 1
ATOM 3242 N N . LEU B 1 126 ? 23.344 -7.379 -10.82 1 92.62 126 LEU B N 1
ATOM 3243 C CA . LEU B 1 126 ? 24.344 -7.191 -9.766 1 92.62 126 LEU B CA 1
ATOM 3244 C C . LEU B 1 126 ? 25.562 -8.07 -10.008 1 92.62 126 LEU B C 1
ATOM 3246 O O . LEU B 1 126 ? 26.703 -7.594 -9.922 1 92.62 126 LEU B O 1
ATOM 3250 N N . ASN B 1 127 ? 25.312 -9.305 -10.289 1 94 127 ASN B N 1
ATOM 3251 C CA . ASN B 1 127 ? 26.422 -10.203 -10.586 1 94 127 ASN B CA 1
ATOM 3252 C C . ASN B 1 127 ? 27.172 -9.773 -11.844 1 94 127 ASN B C 1
ATOM 3254 O O . ASN B 1 127 ? 28.391 -9.945 -11.93 1 94 127 ASN B O 1
ATOM 3258 N N . SER B 1 128 ? 26.5 -9.219 -12.789 1 90.44 128 SER B N 1
ATOM 3259 C CA . SER B 1 128 ? 27.156 -8.703 -13.984 1 90.44 128 SER B CA 1
ATOM 3260 C C . SER B 1 128 ? 28.125 -7.574 -13.641 1 90.44 128 SER B C 1
ATOM 3262 O O . SER B 1 128 ? 29.25 -7.527 -14.164 1 90.44 128 SER B O 1
ATOM 3264 N N . VAL B 1 129 ? 27.688 -6.691 -12.812 1 90.25 129 VAL B N 1
ATOM 3265 C CA . VAL B 1 129 ? 28.531 -5.586 -12.375 1 90.25 129 VAL B CA 1
ATOM 3266 C C . VAL B 1 129 ? 29.719 -6.125 -11.586 1 90.25 129 VAL B C 1
ATOM 3268 O O . VAL B 1 129 ? 30.859 -5.672 -11.773 1 90.25 129 VAL B O 1
ATOM 3271 N N . LEU B 1 130 ? 29.453 -7.055 -10.719 1 92.31 130 LEU B N 1
ATOM 3272 C CA . LEU B 1 130 ? 30.516 -7.637 -9.914 1 92.31 130 LEU B CA 1
ATOM 3273 C C . LEU B 1 130 ? 31.547 -8.328 -10.797 1 92.31 130 LEU B C 1
ATOM 3275 O O . LEU B 1 130 ? 32.75 -8.234 -10.531 1 92.31 130 LEU B O 1
ATOM 3279 N N . GLU B 1 131 ? 31.125 -9.039 -11.75 1 92.19 131 GLU B N 1
ATOM 3280 C CA . GLU B 1 131 ? 32.031 -9.703 -12.68 1 92.19 131 GLU B CA 1
ATOM 3281 C C . GLU B 1 131 ? 32.906 -8.695 -13.43 1 92.19 131 GLU B C 1
ATOM 3283 O O . GLU B 1 131 ? 34.062 -8.953 -13.688 1 92.19 131 GLU B O 1
ATOM 3288 N N . THR B 1 132 ? 32.344 -7.59 -13.781 1 90.81 132 THR B N 1
ATOM 3289 C CA . THR B 1 132 ? 33.062 -6.566 -14.523 1 90.81 132 THR B CA 1
ATOM 3290 C C . THR B 1 132 ? 34.188 -5.996 -13.68 1 90.81 132 THR B C 1
ATOM 3292 O O . THR B 1 132 ? 35.25 -5.602 -14.211 1 90.81 132 THR B O 1
ATOM 3295 N N . VAL B 1 133 ? 33.969 -6.008 -12.375 1 92.06 133 VAL B N 1
ATOM 3296 C CA . VAL B 1 133 ? 35 -5.438 -11.523 1 92.06 133 VAL B CA 1
ATOM 3297 C C . VAL B 1 133 ? 35.875 -6.551 -10.969 1 92.06 133 VAL B C 1
ATOM 3299 O O . VAL B 1 133 ? 36.719 -6.309 -10.086 1 92.06 133 VAL B O 1
ATOM 3302 N N . GLY B 1 134 ? 35.656 -7.73 -11.359 1 91.31 134 GLY B N 1
ATOM 3303 C CA . GLY B 1 134 ? 36.562 -8.828 -11.047 1 91.31 134 GLY B CA 1
ATOM 3304 C C . GLY B 1 134 ? 36.094 -9.641 -9.844 1 91.31 134 GLY B C 1
ATOM 3305 O O . GLY B 1 134 ? 36.875 -10.477 -9.336 1 91.31 134 GLY B O 1
ATOM 3306 N N . VAL B 1 135 ? 34.969 -9.305 -9.375 1 88.88 135 VAL B N 1
ATOM 3307 C CA . VAL B 1 135 ? 34.438 -10.055 -8.242 1 88.88 135 VAL B CA 1
ATOM 3308 C C . VAL B 1 135 ? 33.5 -11.156 -8.75 1 88.88 135 VAL B C 1
ATOM 3310 O O . VAL B 1 135 ? 32.719 -10.945 -9.688 1 88.88 135 VAL B O 1
ATOM 3313 N N . GLY B 1 136 ? 33.688 -12.406 -8.539 1 87.31 136 GLY B N 1
ATOM 3314 C CA . GLY B 1 136 ? 32.844 -13.508 -8.961 1 87.31 136 GLY B CA 1
ATOM 3315 C C . GLY B 1 136 ? 31.391 -13.344 -8.547 1 87.31 136 GLY B C 1
ATOM 3316 O O . GLY B 1 136 ? 31.094 -12.562 -7.645 1 87.31 136 GLY B O 1
ATOM 3317 N N . GLY B 1 137 ? 30.531 -13.992 -9.312 1 86.81 137 GLY B N 1
ATOM 3318 C CA . GLY B 1 137 ? 29.109 -13.969 -9.008 1 86.81 137 GLY B CA 1
ATOM 3319 C C . GLY B 1 137 ? 28.766 -14.602 -7.676 1 86.81 137 GLY B C 1
ATOM 3320 O O . GLY B 1 137 ? 29.578 -15.352 -7.117 1 86.81 137 GLY B O 1
ATOM 3321 N N . TYR B 1 138 ? 27.75 -14.141 -7.113 1 91.06 138 TYR B N 1
ATOM 3322 C CA . TYR B 1 138 ? 27.219 -14.664 -5.855 1 91.06 138 TYR B CA 1
ATOM 3323 C C . TYR B 1 138 ? 25.75 -15.062 -5.996 1 91.06 138 TYR B C 1
ATOM 3325 O O . TYR B 1 138 ? 25.016 -14.477 -6.797 1 91.06 138 TYR B O 1
ATOM 3333 N N . SER B 1 139 ? 25.391 -16.188 -5.355 1 94 139 SER B N 1
ATOM 3334 C CA . SER B 1 139 ? 23.984 -16.594 -5.363 1 94 139 SER B CA 1
ATOM 3335 C C . SER B 1 139 ? 23.188 -15.883 -4.27 1 94 139 SER B C 1
ATOM 3337 O O . SER B 1 139 ? 22.891 -16.469 -3.23 1 94 139 SER B O 1
ATOM 3339 N N . TRP B 1 140 ? 22.734 -14.75 -4.57 1 94 140 TRP B N 1
ATOM 3340 C CA . TRP B 1 140 ? 22.141 -13.828 -3.602 1 94 140 TRP B CA 1
ATOM 3341 C C . TRP B 1 140 ? 20.828 -14.367 -3.066 1 94 140 TRP B C 1
ATOM 3343 O O . TRP B 1 140 ? 20.422 -14.055 -1.943 1 94 140 TRP B O 1
ATOM 3353 N N . LEU B 1 141 ? 20.141 -15.211 -3.871 1 95 141 LEU B N 1
ATOM 3354 C CA . LEU B 1 141 ? 18.797 -15.641 -3.508 1 95 141 LEU B CA 1
ATOM 3355 C C . LEU B 1 141 ? 18.766 -17.141 -3.229 1 95 141 LEU B C 1
ATOM 3357 O O . LEU B 1 141 ? 17.703 -17.766 -3.266 1 95 141 LEU B O 1
ATOM 3361 N N . SER B 1 142 ? 19.938 -17.656 -2.949 1 92.81 142 SER B N 1
ATOM 3362 C CA . SER B 1 142 ? 20.031 -19.094 -2.691 1 92.81 142 SER B CA 1
ATOM 3363 C C . SER B 1 142 ? 19.578 -19.438 -1.271 1 92.81 142 SER B C 1
ATOM 3365 O O . SER B 1 142 ? 19.922 -18.719 -0.324 1 92.81 142 SER B O 1
ATOM 3367 N N . TYR B 1 143 ? 18.828 -20.484 -1.184 1 88.62 143 TYR B N 1
ATOM 3368 C CA . TYR B 1 143 ? 18.391 -20.969 0.122 1 88.62 143 TYR B CA 1
ATOM 3369 C C . TYR B 1 143 ? 19.578 -21.312 1.005 1 88.62 143 TYR B C 1
ATOM 3371 O O . TYR B 1 143 ? 19.453 -21.375 2.23 1 88.62 143 TYR B O 1
ATOM 3379 N N . GLU B 1 144 ? 20.656 -21.562 0.37 1 90.88 144 GLU B N 1
ATOM 3380 C CA . GLU B 1 144 ? 21.875 -21.891 1.101 1 90.88 144 GLU B CA 1
ATOM 3381 C C . GLU B 1 144 ? 22.453 -20.672 1.821 1 90.88 144 GLU B C 1
ATOM 3383 O O . GLU B 1 144 ? 23.281 -20.812 2.721 1 90.88 144 GLU B O 1
ATOM 3388 N N . ASN B 1 145 ? 22.016 -19.516 1.425 1 91.75 145 ASN B N 1
ATOM 3389 C CA . ASN B 1 145 ? 22.484 -18.266 2.029 1 91.75 145 ASN B CA 1
ATOM 3390 C C . ASN B 1 145 ? 21.312 -17.438 2.578 1 91.75 145 ASN B C 1
ATOM 3392 O O . ASN B 1 145 ? 21 -16.375 2.053 1 91.75 145 ASN B O 1
ATOM 3396 N N . PRO B 1 146 ? 20.797 -17.875 3.691 1 92 146 PRO B N 1
ATOM 3397 C CA . PRO B 1 146 ? 19.594 -17.219 4.223 1 92 146 PRO B CA 1
ATOM 3398 C C . PRO B 1 146 ? 19.828 -15.758 4.57 1 92 146 PRO B C 1
ATOM 3400 O O . PRO B 1 146 ? 18.906 -14.938 4.449 1 92 146 PRO B O 1
ATOM 3403 N N . THR B 1 147 ? 21.047 -15.445 4.926 1 94.5 147 THR B N 1
ATOM 3404 C CA . THR B 1 147 ? 21.344 -14.062 5.289 1 94.5 147 THR B CA 1
ATOM 3405 C C . THR B 1 147 ? 21.25 -13.156 4.066 1 94.5 147 THR B C 1
ATOM 3407 O O . THR B 1 147 ? 20.703 -12.047 4.152 1 94.5 147 THR B O 1
ATOM 3410 N N . THR B 1 148 ? 21.703 -13.633 2.955 1 95 148 THR B N 1
ATOM 3411 C CA . THR B 1 148 ? 21.672 -12.797 1.763 1 95 148 THR B CA 1
ATOM 3412 C C . THR B 1 148 ? 20.266 -12.688 1.216 1 95 148 THR B C 1
ATOM 3414 O O . THR B 1 148 ? 19.891 -11.664 0.641 1 95 148 THR B O 1
ATOM 3417 N N . VAL B 1 149 ? 19.484 -13.766 1.409 1 95.94 149 VAL B N 1
ATOM 3418 C CA . VAL B 1 149 ? 18.078 -13.711 1.01 1 95.94 149 VAL B CA 1
ATOM 3419 C C . VAL B 1 149 ? 17.359 -12.633 1.816 1 95.94 149 VAL B C 1
ATOM 3421 O O . VAL B 1 149 ? 16.656 -11.797 1.252 1 95.94 149 VAL B O 1
ATOM 3424 N N . TYR B 1 150 ? 17.625 -12.641 3.104 1 96.5 150 TYR B N 1
ATOM 3425 C CA . TYR B 1 150 ? 17.047 -11.625 3.984 1 96.5 150 TYR B CA 1
ATOM 3426 C C . TYR B 1 150 ? 17.484 -10.227 3.564 1 96.5 150 TYR B C 1
ATOM 3428 O O . TYR B 1 150 ? 16.656 -9.312 3.471 1 96.5 150 TYR B O 1
ATOM 3436 N N . LEU B 1 151 ? 18.703 -10.055 3.254 1 96.44 151 LEU B N 1
ATOM 3437 C CA . LEU B 1 151 ? 19.25 -8.75 2.895 1 96.44 151 LEU B CA 1
ATOM 3438 C C . LEU B 1 151 ? 18.672 -8.266 1.567 1 96.44 151 LEU B C 1
ATOM 3440 O O . LEU B 1 151 ? 18.438 -7.07 1.386 1 96.44 151 LEU B O 1
ATOM 3444 N N . ALA B 1 152 ? 18.5 -9.203 0.658 1 96.5 152 ALA B N 1
ATOM 3445 C CA . ALA B 1 152 ? 17.906 -8.852 -0.629 1 96.5 152 ALA B CA 1
ATOM 3446 C C . ALA B 1 152 ? 16.5 -8.305 -0.45 1 96.5 152 ALA B C 1
ATOM 3448 O O . ALA B 1 152 ? 16.141 -7.27 -1.027 1 96.5 152 ALA B O 1
ATOM 3449 N N . VAL B 1 153 ? 15.734 -9 0.41 1 96.5 153 VAL B N 1
ATOM 3450 C CA . VAL B 1 153 ? 14.367 -8.57 0.685 1 96.5 153 VAL B CA 1
ATOM 3451 C C . VAL B 1 153 ? 14.391 -7.223 1.404 1 96.5 153 VAL B C 1
ATOM 3453 O O . VAL B 1 153 ? 13.625 -6.312 1.058 1 96.5 153 VAL B O 1
ATOM 3456 N N . LEU B 1 154 ? 15.289 -7.074 2.332 1 96.88 154 LEU B N 1
ATOM 3457 C CA . LEU B 1 154 ? 15.406 -5.852 3.123 1 96.88 154 LEU B CA 1
ATOM 3458 C C . LEU B 1 154 ? 15.75 -4.66 2.234 1 96.88 154 LEU B C 1
ATOM 3460 O O . LEU B 1 154 ? 15.086 -3.621 2.303 1 96.88 154 LEU B O 1
ATOM 3464 N N . VAL B 1 155 ? 16.688 -4.828 1.394 1 95.62 155 VAL B N 1
ATOM 3465 C CA . VAL B 1 155 ? 17.156 -3.746 0.527 1 95.62 155 VAL B CA 1
ATOM 3466 C C . VAL B 1 1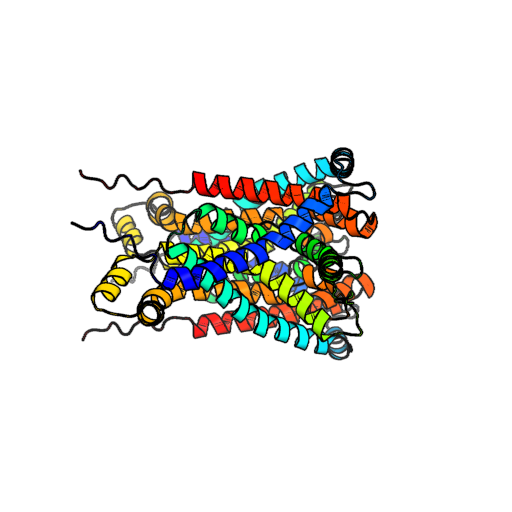55 ? 16.031 -3.332 -0.42 1 95.62 155 VAL B C 1
ATOM 3468 O O . VAL B 1 155 ? 15.805 -2.139 -0.644 1 95.62 155 VAL B O 1
ATOM 3471 N N . ALA B 1 156 ? 15.367 -4.32 -0.968 1 95 156 ALA B N 1
ATOM 3472 C CA . ALA B 1 156 ? 14.273 -4.043 -1.898 1 95 156 ALA B CA 1
ATOM 3473 C C . ALA B 1 156 ? 13.141 -3.291 -1.204 1 95 156 ALA B C 1
ATOM 3475 O O . ALA B 1 156 ? 12.602 -2.328 -1.752 1 95 156 ALA B O 1
ATOM 3476 N N . GLU B 1 157 ? 12.82 -3.709 -0.005 1 95 157 GLU B N 1
ATOM 3477 C CA . GLU B 1 157 ? 11.758 -3.068 0.756 1 95 157 GLU B CA 1
ATOM 3478 C C . GLU B 1 157 ? 12.156 -1.658 1.184 1 95 157 GLU B C 1
ATOM 3480 O O . GLU B 1 157 ? 11.32 -0.748 1.189 1 95 157 GLU B O 1
ATOM 3485 N N . VAL B 1 158 ? 13.375 -1.508 1.56 1 94.88 158 VAL B N 1
ATOM 3486 C CA . VAL B 1 158 ? 13.867 -0.183 1.925 1 94.88 158 VAL B CA 1
ATOM 3487 C C . VAL B 1 158 ? 13.75 0.758 0.727 1 94.88 158 VAL B C 1
ATOM 3489 O O . VAL B 1 158 ? 13.266 1.885 0.858 1 94.88 158 VAL B O 1
ATOM 3492 N N . TRP B 1 159 ? 14.172 0.285 -0.362 1 94.19 159 TRP B N 1
ATOM 3493 C CA . TRP B 1 159 ? 14.133 1.078 -1.586 1 94.19 159 TRP B CA 1
ATOM 3494 C C . TRP B 1 159 ? 12.703 1.503 -1.909 1 94.19 159 TRP B C 1
ATOM 3496 O O . TRP B 1 159 ? 12.438 2.684 -2.141 1 94.19 159 TRP B O 1
ATOM 3506 N N . ARG B 1 160 ? 11.859 0.623 -1.87 1 90.94 160 ARG B N 1
ATOM 3507 C CA . ARG B 1 160 ? 10.492 0.866 -2.318 1 90.94 160 ARG B CA 1
ATOM 3508 C C . ARG B 1 160 ? 9.727 1.725 -1.312 1 90.94 160 ARG B C 1
ATOM 3510 O O . ARG B 1 160 ? 9.086 2.709 -1.688 1 90.94 160 ARG B O 1
ATOM 3517 N N . ALA B 1 161 ? 9.852 1.45 -0.079 1 92.31 161 ALA B N 1
ATOM 3518 C CA . ALA B 1 161 ? 8.922 1.988 0.912 1 92.31 161 ALA B CA 1
ATOM 3519 C C . ALA B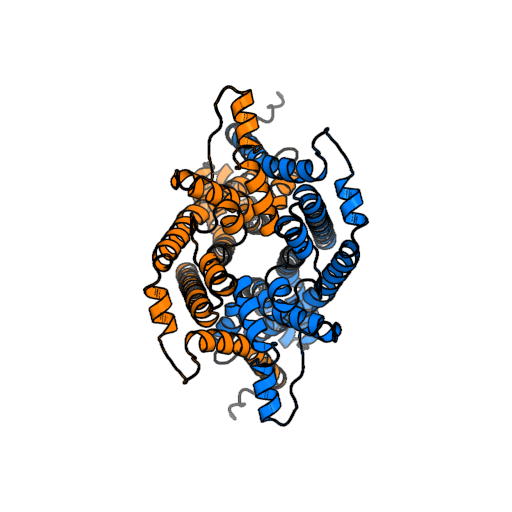 1 161 ? 9.477 3.264 1.544 1 92.31 161 ALA B C 1
ATOM 3521 O O . ALA B 1 161 ? 8.734 4.008 2.193 1 92.31 161 ALA B O 1
ATOM 3522 N N . THR B 1 162 ? 10.766 3.529 1.365 1 94.31 162 THR B N 1
ATOM 3523 C CA . THR B 1 162 ? 11.344 4.754 1.905 1 94.31 162 THR B CA 1
ATOM 3524 C C . THR B 1 162 ? 10.68 5.984 1.3 1 94.31 162 THR B C 1
ATOM 3526 O O . THR B 1 162 ? 10.555 7.016 1.962 1 94.31 162 THR B O 1
ATOM 3529 N N . SER B 1 163 ? 10.227 5.848 0.118 1 91.81 163 SER B N 1
ATOM 3530 C CA . SER B 1 163 ? 9.641 6.965 -0.612 1 91.81 163 SER B CA 1
ATOM 3531 C C . SER B 1 163 ? 8.383 7.48 0.078 1 91.81 163 SER B C 1
ATOM 3533 O O . SER B 1 163 ? 8.141 8.688 0.117 1 91.81 163 SER B O 1
ATOM 3535 N N . LEU B 1 164 ? 7.598 6.617 0.621 1 89.94 164 LEU B N 1
ATOM 3536 C CA . LEU B 1 164 ? 6.391 7.016 1.331 1 89.94 164 LEU B CA 1
ATOM 3537 C C . LEU B 1 164 ? 6.73 7.852 2.559 1 89.94 164 LEU B C 1
ATOM 3539 O O . LEU B 1 164 ? 6.16 8.93 2.764 1 89.94 164 LEU B O 1
ATOM 3543 N N . VAL B 1 165 ? 7.641 7.371 3.338 1 92.25 165 VAL B N 1
ATOM 3544 C CA . VAL B 1 165 ? 8.07 8.078 4.539 1 92.25 165 VAL B CA 1
ATOM 3545 C C . VAL B 1 165 ? 8.688 9.422 4.156 1 92.25 165 VAL B C 1
ATOM 3547 O O . VAL B 1 165 ? 8.422 10.445 4.797 1 92.25 165 VAL B O 1
ATOM 3550 N N . PHE B 1 166 ? 9.391 9.398 3.111 1 92.38 166 PHE B N 1
ATOM 3551 C CA . PHE B 1 166 ? 10.07 10.586 2.605 1 92.38 166 PHE B CA 1
ATOM 3552 C C . PHE B 1 166 ? 9.062 11.672 2.246 1 92.38 166 PHE B C 1
ATOM 3554 O O . PHE B 1 166 ? 9.203 12.82 2.662 1 92.38 166 PHE B O 1
ATOM 3561 N N . VAL B 1 167 ? 8.023 11.297 1.536 1 86.5 167 VAL B N 1
ATOM 3562 C CA . VAL B 1 167 ? 7.02 12.258 1.084 1 86.5 167 VAL B CA 1
ATOM 3563 C C . VAL B 1 167 ? 6.289 12.844 2.289 1 86.5 167 VAL B C 1
ATOM 3565 O O . VAL B 1 167 ? 6.039 14.055 2.342 1 86.5 167 VAL B O 1
ATOM 3568 N N . ILE B 1 168 ? 5.992 12.062 3.287 1 84.62 168 ILE B N 1
ATOM 3569 C CA . ILE B 1 168 ? 5.289 12.516 4.48 1 84.62 168 ILE B CA 1
ATOM 3570 C C . ILE B 1 168 ? 6.176 13.492 5.258 1 84.62 168 ILE B C 1
ATOM 3572 O O . ILE B 1 168 ? 5.711 14.539 5.699 1 84.62 168 ILE B O 1
ATOM 3576 N N . LEU B 1 169 ? 7.453 13.211 5.367 1 89.06 169 LEU B N 1
ATOM 3577 C CA . LEU B 1 169 ? 8.367 14.055 6.133 1 89.06 169 LEU B CA 1
ATOM 3578 C C . LEU B 1 169 ? 8.625 15.367 5.41 1 89.06 169 LEU B C 1
ATOM 3580 O O . LEU B 1 169 ? 8.727 16.422 6.043 1 89.06 169 LEU B O 1
ATOM 3584 N N . VAL B 1 170 ? 8.75 15.289 4.113 1 86.94 170 VAL B N 1
ATOM 3585 C CA . VAL B 1 170 ? 8.945 16.516 3.336 1 86.94 170 VAL B CA 1
ATOM 3586 C C . VAL B 1 170 ? 7.738 17.422 3.494 1 86.94 170 VAL B C 1
ATOM 3588 O O . VAL B 1 170 ? 7.887 18.641 3.691 1 86.94 170 VAL B O 1
ATOM 3591 N N . ALA B 1 171 ? 6.582 16.828 3.395 1 79.62 171 ALA B N 1
ATOM 3592 C CA . ALA B 1 171 ? 5.363 17.609 3.592 1 79.62 171 ALA B CA 1
ATOM 3593 C C . ALA B 1 171 ? 5.324 18.219 4.988 1 79.62 171 ALA B C 1
ATOM 3595 O O . ALA B 1 171 ? 4.91 19.375 5.156 1 79.62 171 ALA B O 1
ATOM 3596 N N . GLY B 1 172 ? 5.746 17.531 5.973 1 81.94 172 GLY B N 1
ATOM 3597 C CA . GLY B 1 172 ? 5.82 18.047 7.328 1 81.94 172 GLY B CA 1
ATOM 3598 C C . GLY B 1 172 ? 6.824 19.172 7.488 1 81.94 172 GLY B C 1
ATOM 3599 O O . GLY B 1 172 ? 6.566 20.141 8.203 1 81.94 172 GLY B O 1
ATOM 3600 N N . LEU B 1 173 ? 7.918 19.094 6.871 1 83.75 173 LEU B N 1
ATOM 3601 C CA . LEU B 1 173 ? 8.977 20.094 6.957 1 83.75 173 LEU B CA 1
ATOM 3602 C C . LEU B 1 173 ? 8.555 21.391 6.293 1 83.75 173 LEU B C 1
ATOM 3604 O O . LEU B 1 173 ? 9 22.469 6.695 1 83.75 173 LEU B O 1
ATOM 3608 N N . GLN B 1 174 ? 7.781 21.188 5.289 1 77.06 174 GLN B N 1
ATOM 3609 C CA . GLN B 1 174 ? 7.309 22.391 4.59 1 77.06 174 GLN B CA 1
ATOM 3610 C C . GLN B 1 174 ? 6.453 23.25 5.504 1 77.06 174 GLN B C 1
ATOM 3612 O O . GLN B 1 174 ? 6.363 24.469 5.309 1 77.06 174 GLN B O 1
ATOM 3617 N N . GLY B 1 175 ? 5.941 22.703 6.52 1 74.81 175 GLY B N 1
ATOM 3618 C CA . GLY B 1 175 ? 5.109 23.453 7.453 1 74.81 175 GLY B CA 1
ATOM 3619 C C . GLY B 1 175 ? 5.898 24.078 8.578 1 74.81 175 GLY B C 1
ATOM 3620 O O . GLY B 1 175 ? 5.352 24.859 9.359 1 74.81 175 GLY B O 1
ATOM 3621 N N . ILE B 1 176 ? 7.16 23.812 8.578 1 78.62 176 ILE B N 1
ATOM 3622 C CA . ILE B 1 176 ? 7.992 24.328 9.656 1 78.62 176 ILE B CA 1
ATOM 3623 C C . ILE B 1 176 ? 8.695 25.609 9.195 1 78.62 176 ILE B C 1
ATOM 3625 O O . ILE B 1 176 ? 9.531 25.562 8.289 1 78.62 176 ILE B O 1
ATOM 3629 N N . PRO B 1 177 ? 8.289 26.688 9.883 1 79.81 177 PRO B N 1
ATOM 3630 C CA . PRO B 1 177 ? 8.969 27.938 9.523 1 79.81 177 PRO B CA 1
ATOM 3631 C C . PRO B 1 177 ? 10.484 27.859 9.719 1 79.81 177 PRO B C 1
ATOM 3633 O O . PRO B 1 177 ? 10.953 27.25 10.68 1 79.81 177 PRO B O 1
ATOM 3636 N N . LYS B 1 178 ? 11.148 28.484 8.828 1 79.62 178 LYS B N 1
ATOM 3637 C CA . LYS B 1 178 ? 12.609 28.453 8.867 1 79.62 178 LYS B CA 1
ATOM 3638 C C . LYS B 1 178 ? 13.148 29.438 9.906 1 79.62 178 LYS B C 1
ATOM 3640 O O . LYS B 1 178 ? 14.312 29.359 10.297 1 79.62 178 LYS B O 1
ATOM 3645 N N . ASP B 1 179 ? 12.258 30.219 10.328 1 80.06 179 ASP B N 1
ATOM 3646 C CA . ASP B 1 179 ? 12.672 31.312 11.211 1 80.06 179 ASP B CA 1
ATOM 3647 C C . ASP B 1 179 ? 13.281 30.766 12.5 1 80.06 179 ASP B C 1
ATOM 3649 O O . ASP B 1 179 ? 14.312 31.266 12.961 1 80.06 179 ASP B O 1
ATOM 3653 N N . TYR B 1 180 ? 12.711 29.766 13.016 1 75.69 180 TYR B N 1
ATOM 3654 C CA . TYR B 1 180 ? 13.211 29.234 14.273 1 75.69 180 TYR B CA 1
ATOM 3655 C C . TYR B 1 180 ? 14.586 28.594 14.086 1 75.69 180 TYR B C 1
ATOM 3657 O O . TYR B 1 180 ? 15.461 28.719 14.945 1 75.69 180 TYR B O 1
ATOM 3665 N N . ASP B 1 181 ? 14.68 28.016 12.984 1 75.81 181 ASP B N 1
ATOM 3666 C CA . ASP B 1 181 ? 15.945 27.375 12.664 1 75.81 181 ASP B CA 1
ATOM 3667 C C . ASP B 1 181 ? 17.047 28.406 12.43 1 75.81 181 ASP B C 1
ATOM 3669 O O . ASP B 1 181 ? 18.172 28.25 12.93 1 75.81 181 ASP B O 1
ATOM 3673 N N . GLU B 1 182 ? 16.75 29.406 11.844 1 80.19 182 GLU B N 1
ATOM 3674 C CA . GLU B 1 182 ? 17.703 30.484 11.57 1 80.19 182 GLU B CA 1
ATOM 3675 C C . GLU B 1 182 ? 18.062 31.234 12.852 1 80.19 182 GLU B C 1
ATOM 3677 O O . GLU B 1 182 ? 19.234 31.594 13.047 1 80.19 182 GLU B O 1
ATOM 3682 N N . ALA B 1 183 ? 17.094 31.422 13.617 1 82.31 183 ALA B N 1
ATOM 3683 C CA . ALA B 1 183 ? 17.344 32.094 14.891 1 82.31 183 ALA B CA 1
ATOM 3684 C C . ALA B 1 183 ? 18.297 31.281 15.758 1 82.31 183 ALA B C 1
ATOM 3686 O O . ALA B 1 183 ? 19.234 31.844 16.344 1 82.31 183 ALA B O 1
ATOM 3687 N N . ALA B 1 184 ? 18.078 30.062 15.773 1 81.75 184 ALA B N 1
ATOM 3688 C CA . ALA B 1 184 ? 18.953 29.188 16.562 1 81.75 184 ALA B CA 1
ATOM 3689 C C . ALA B 1 184 ? 20.375 29.203 16.031 1 81.75 184 ALA B C 1
ATOM 3691 O O . ALA B 1 184 ? 21.344 29.141 16.797 1 81.75 184 ALA B O 1
ATOM 3692 N N . GLU B 1 185 ? 20.453 29.359 14.781 1 80.62 185 GLU B N 1
ATOM 3693 C CA . GLU B 1 185 ? 21.766 29.438 14.141 1 80.62 185 GLU B CA 1
ATOM 3694 C C . GLU B 1 185 ? 22.484 30.719 14.523 1 80.62 185 GLU B C 1
ATOM 3696 O O . GLU B 1 185 ? 23.703 30.703 14.766 1 80.62 185 GLU B O 1
ATOM 3701 N N . VAL B 1 186 ? 21.766 31.688 14.633 1 83.94 186 VAL B N 1
ATOM 3702 C CA . VAL B 1 186 ? 22.312 32.969 14.992 1 83.94 186 VAL B CA 1
ATOM 3703 C C . VAL B 1 186 ? 22.844 32.938 16.422 1 83.94 186 VAL B C 1
ATOM 3705 O O . VAL B 1 186 ? 23.859 33.562 16.75 1 83.94 186 VAL B O 1
ATOM 3708 N N . PHE B 1 187 ? 22.203 32.125 17.219 1 88 187 PHE B N 1
ATOM 3709 C CA . PHE B 1 187 ? 22.594 32.031 18.625 1 88 187 PHE B CA 1
ATOM 3710 C C . PHE B 1 187 ? 23.688 30.984 18.797 1 88 187 PHE B C 1
ATOM 3712 O O . PHE B 1 187 ? 24.047 30.641 19.922 1 88 187 PHE B O 1
ATOM 3719 N N . GLY B 1 188 ? 24.109 30.484 17.781 1 82.25 188 GLY B N 1
ATOM 3720 C CA . GLY B 1 188 ? 25.297 29.641 17.812 1 82.25 188 GLY B CA 1
ATOM 3721 C C . GLY B 1 188 ? 24.969 28.156 17.953 1 82.25 188 GLY B C 1
ATOM 3722 O O . GLY B 1 188 ? 25.859 27.359 18.234 1 82.25 188 GLY B O 1
ATOM 3723 N N . ALA B 1 189 ? 23.797 27.859 17.844 1 85.25 189 ALA B N 1
ATOM 3724 C CA . ALA B 1 189 ? 23.453 26.438 17.938 1 85.25 189 ALA B CA 1
ATOM 3725 C C . ALA B 1 189 ? 23.969 25.656 16.734 1 85.25 189 ALA B C 1
ATOM 3727 O O . ALA B 1 189 ? 23.906 26.125 15.602 1 85.25 189 ALA B O 1
ATOM 3728 N N . SER B 1 190 ? 24.578 24.516 17.094 1 87.06 190 SER B N 1
ATOM 3729 C CA . SER B 1 190 ? 25.062 23.656 16.031 1 87.06 190 SER B CA 1
ATOM 3730 C C . SER B 1 190 ? 23.906 23.031 15.258 1 87.06 190 SER B C 1
ATOM 3732 O O . SER B 1 190 ? 22.75 23.094 15.695 1 87.06 190 SER B O 1
ATOM 3734 N N . TYR B 1 191 ? 24.219 22.484 14.148 1 82.94 191 TYR B N 1
ATOM 3735 C CA . TYR B 1 191 ? 23.203 21.875 13.305 1 82.94 191 TYR B CA 1
ATOM 3736 C C . TYR B 1 191 ? 22.484 20.734 14.023 1 82.94 191 TYR B C 1
ATOM 3738 O O . TYR B 1 191 ? 21.266 20.625 13.961 1 82.94 191 TYR B O 1
ATOM 3746 N N . TRP B 1 192 ? 23.266 19.984 14.703 1 85.38 192 TRP B N 1
ATOM 3747 C CA . TRP B 1 192 ? 22.703 18.828 15.391 1 85.38 192 TRP B CA 1
ATOM 3748 C C . TRP B 1 192 ? 21.797 19.266 16.547 1 85.38 192 TRP B C 1
ATOM 3750 O O . TRP B 1 192 ? 20.781 18.625 16.812 1 85.38 192 TRP B O 1
ATOM 3760 N N . LYS B 1 193 ? 22.203 20.328 17.156 1 87.12 193 LYS B N 1
ATOM 3761 C CA . LYS B 1 193 ? 21.359 20.875 18.219 1 87.12 193 LYS B CA 1
ATOM 3762 C C . LYS B 1 193 ? 20.062 21.438 17.656 1 87.12 193 LYS B C 1
ATOM 3764 O O . LYS B 1 193 ? 18.984 21.219 18.234 1 87.12 193 LYS B O 1
ATOM 3769 N N . ARG B 1 194 ? 20.188 22.109 16.516 1 88.12 194 ARG B N 1
ATOM 3770 C CA . ARG B 1 194 ? 19 22.672 15.883 1 88.12 194 ARG B CA 1
ATOM 3771 C C . ARG B 1 194 ? 18.062 21.562 15.406 1 88.12 194 ARG B C 1
ATOM 3773 O O . ARG B 1 194 ? 16.844 21.656 15.562 1 88.12 194 ARG B O 1
ATOM 3780 N N . LEU B 1 195 ? 18.703 20.531 14.906 1 87.75 195 LEU B N 1
ATOM 3781 C CA . LEU B 1 195 ? 17.906 19.391 14.438 1 87.75 195 LEU B CA 1
ATOM 3782 C C . LEU B 1 195 ? 17.188 18.719 15.594 1 87.75 195 LEU B C 1
ATOM 3784 O O . LEU B 1 195 ? 15.977 18.484 15.516 1 87.75 195 LEU B O 1
ATOM 3788 N N . ARG B 1 196 ? 17.859 18.5 16.609 1 87.94 196 ARG B N 1
ATOM 3789 C CA . ARG B 1 196 ? 17.328 17.719 17.719 1 87.94 196 ARG B CA 1
ATOM 3790 C C . ARG B 1 196 ? 16.328 18.531 18.531 1 87.94 196 ARG B C 1
ATOM 3792 O O . ARG B 1 196 ? 15.32 17.984 19 1 87.94 196 ARG B O 1
ATOM 3799 N N . TYR B 1 197 ? 16.5 19.875 18.641 1 88.88 197 TYR B N 1
ATOM 3800 C CA . TYR B 1 197 ? 15.719 20.641 19.594 1 88.88 197 TYR B CA 1
ATOM 3801 C C . TYR B 1 197 ? 14.734 21.562 18.891 1 88.88 197 TYR B C 1
ATOM 3803 O O . TYR B 1 197 ? 13.805 22.078 19.5 1 88.88 197 TYR B O 1
ATOM 3811 N N . VAL B 1 198 ? 14.914 21.734 17.625 1 87.12 198 VAL B N 1
ATOM 3812 C CA . VAL B 1 198 ? 14.039 22.688 16.938 1 87.12 198 VAL B CA 1
ATOM 3813 C C . VAL B 1 198 ? 13.242 21.969 15.852 1 87.12 198 VAL B C 1
ATOM 3815 O O . VAL B 1 198 ? 12.016 21.891 15.922 1 87.12 198 VAL B O 1
ATOM 3818 N N . ILE B 1 199 ? 13.898 21.281 14.992 1 88 199 ILE B N 1
ATOM 3819 C CA . ILE B 1 199 ? 13.258 20.734 13.797 1 88 199 ILE B CA 1
ATOM 3820 C C . ILE B 1 199 ? 12.516 19.453 14.141 1 88 199 ILE B C 1
ATOM 3822 O O . ILE B 1 199 ? 11.32 19.328 13.867 1 88 199 ILE B O 1
ATOM 3826 N N . LEU B 1 200 ? 13.156 18.547 14.836 1 89.56 200 LEU B N 1
ATOM 3827 C CA . LEU B 1 200 ? 12.602 17.219 15.078 1 89.56 200 LEU B CA 1
ATOM 3828 C C . LEU B 1 200 ? 11.359 17.312 15.969 1 89.56 200 LEU B C 1
ATOM 3830 O O . LEU B 1 200 ? 10.359 16.641 15.711 1 89.56 200 LEU B O 1
ATOM 3834 N N . PRO B 1 201 ? 11.422 18.172 16.969 1 87.88 201 PRO B N 1
ATOM 3835 C CA . PRO B 1 201 ? 10.211 18.312 17.781 1 87.88 201 PRO B CA 1
ATOM 3836 C C . PRO B 1 201 ? 9.016 18.844 16.984 1 87.88 201 PRO B C 1
ATOM 3838 O O . PRO B 1 201 ? 7.883 18.422 17.203 1 87.88 201 PRO B O 1
ATOM 3841 N N . GLN B 1 202 ? 9.297 19.719 16.094 1 85.94 202 GLN B N 1
ATOM 3842 C CA . GLN B 1 202 ? 8.227 20.266 15.273 1 85.94 202 GLN B CA 1
ATOM 3843 C C . GLN B 1 202 ? 7.754 19.266 14.227 1 85.94 202 GLN B C 1
ATOM 3845 O O . GLN B 1 202 ? 6.645 19.375 13.711 1 85.94 202 GLN B O 1
ATOM 3850 N N . LEU B 1 203 ? 8.547 18.281 13.969 1 88 203 LEU B N 1
ATOM 3851 C CA . LEU B 1 203 ? 8.242 17.281 12.961 1 88 203 LEU B CA 1
ATOM 3852 C C . LEU B 1 203 ? 7.562 16.062 13.594 1 88 203 LEU B C 1
ATOM 3854 O O . LEU B 1 203 ? 7.164 15.133 12.891 1 88 203 LEU B O 1
ATOM 3858 N N . ARG B 1 204 ? 7.309 16.062 14.812 1 86.06 204 ARG B N 1
ATOM 3859 C CA . ARG B 1 204 ? 6.824 14.922 15.578 1 86.06 204 ARG B CA 1
ATOM 3860 C C . ARG B 1 204 ? 5.484 14.43 15.039 1 86.06 204 ARG B C 1
ATOM 3862 O O . ARG B 1 204 ? 5.285 13.227 14.859 1 86.06 204 ARG B O 1
ATOM 3869 N N . PRO B 1 205 ? 4.543 15.281 14.75 1 80.25 205 PRO B N 1
ATOM 3870 C CA . PRO B 1 205 ? 3.264 14.789 14.242 1 80.25 205 PRO B CA 1
ATOM 3871 C C . PRO B 1 205 ? 3.406 14.047 12.914 1 80.25 205 PRO B C 1
ATOM 3873 O O . PRO B 1 205 ? 2.775 13 12.719 1 80.25 205 PRO B O 1
ATOM 3876 N N . SER B 1 206 ? 4.219 14.625 12.078 1 83.75 206 SER B N 1
ATOM 3877 C CA . SER B 1 206 ? 4.449 13.969 10.797 1 83.75 206 SER B CA 1
ATOM 3878 C C . SER B 1 206 ? 5.172 12.633 10.977 1 83.75 206 SER B C 1
ATOM 3880 O O . SER B 1 206 ? 4.867 11.656 10.289 1 83.75 206 SER B O 1
ATOM 3882 N N . ILE B 1 207 ? 6.109 12.609 11.898 1 87.75 207 ILE B N 1
ATOM 3883 C CA . ILE B 1 207 ? 6.844 11.383 12.188 1 87.75 207 ILE B CA 1
ATOM 3884 C C . ILE B 1 207 ? 5.891 10.328 12.742 1 87.75 207 ILE B C 1
ATOM 3886 O O . ILE B 1 207 ? 5.961 9.156 12.367 1 87.75 207 ILE B O 1
ATOM 3890 N N . GLN B 1 208 ? 5 10.734 13.578 1 83.62 208 GLN B N 1
ATOM 3891 C CA . GLN B 1 208 ? 4.035 9.812 14.172 1 83.62 208 GLN B CA 1
ATOM 3892 C C . GLN B 1 208 ? 3.143 9.188 13.109 1 83.62 208 GLN B C 1
ATOM 3894 O O . GLN B 1 208 ? 2.949 7.965 13.094 1 83.62 208 GLN B O 1
ATOM 3899 N N . VAL B 1 209 ? 2.672 10 12.266 1 80.69 209 VAL B N 1
ATOM 3900 C CA . VAL B 1 209 ? 1.813 9.516 11.195 1 80.69 209 VAL B CA 1
ATOM 3901 C C . VAL B 1 209 ? 2.596 8.562 10.297 1 80.69 209 VAL B C 1
ATOM 3903 O O . VAL B 1 209 ? 2.104 7.484 9.945 1 80.69 209 VAL B O 1
ATOM 3906 N N . ALA B 1 210 ? 3.807 8.945 9.977 1 87.75 210 ALA B N 1
ATOM 3907 C CA . ALA B 1 210 ? 4.645 8.141 9.094 1 87.75 210 ALA B CA 1
ATOM 3908 C C . ALA B 1 210 ? 4.953 6.781 9.711 1 87.75 210 ALA B C 1
ATOM 3910 O O . ALA B 1 210 ? 4.871 5.754 9.039 1 87.75 210 ALA B O 1
ATOM 3911 N N . VAL B 1 211 ? 5.273 6.812 10.984 1 89 211 VAL B N 1
ATOM 3912 C CA . VAL B 1 211 ? 5.676 5.578 11.648 1 89 211 VAL B CA 1
ATOM 3913 C C . VAL B 1 211 ? 4.477 4.641 11.766 1 89 211 VAL B C 1
ATOM 3915 O O . VAL B 1 211 ? 4.602 3.43 11.555 1 89 211 VAL B O 1
ATOM 3918 N N . ILE B 1 212 ? 3.342 5.117 12.102 1 85.44 212 ILE B N 1
ATOM 3919 C CA . ILE B 1 212 ? 2.146 4.297 12.273 1 85.44 212 ILE B CA 1
ATOM 3920 C C . ILE B 1 212 ? 1.734 3.707 10.922 1 85.44 212 ILE B C 1
ATOM 3922 O O . ILE B 1 212 ? 1.564 2.492 10.797 1 85.44 212 ILE B O 1
ATOM 3926 N N . LEU B 1 213 ? 1.625 4.574 9.984 1 84.25 213 LEU B N 1
ATOM 3927 C CA . LEU B 1 213 ? 1.185 4.137 8.664 1 84.25 213 LEU B CA 1
ATOM 3928 C C . LEU B 1 213 ? 2.172 3.143 8.062 1 84.25 213 LEU B C 1
ATOM 3930 O O . LEU B 1 213 ? 1.769 2.104 7.535 1 84.25 213 LEU B O 1
ATOM 3934 N N . ARG B 1 214 ? 3.404 3.459 8.141 1 90.19 214 ARG B N 1
ATOM 3935 C CA . ARG B 1 214 ? 4.418 2.6 7.543 1 90.19 214 ARG B CA 1
ATOM 3936 C C . ARG B 1 214 ? 4.488 1.251 8.258 1 90.19 214 ARG B C 1
ATOM 3938 O O . ARG B 1 214 ? 4.691 0.217 7.617 1 90.19 214 ARG B O 1
ATOM 3945 N N . THR B 1 215 ? 4.387 1.292 9.555 1 90.94 215 THR B N 1
ATOM 3946 C CA . THR B 1 215 ? 4.43 0.037 10.297 1 90.94 215 THR B CA 1
ATOM 3947 C C . THR B 1 215 ? 3.26 -0.862 9.906 1 90.94 215 THR B C 1
ATOM 3949 O O . THR B 1 215 ? 3.441 -2.055 9.656 1 90.94 215 THR B O 1
ATOM 3952 N N . ILE B 1 216 ? 2.117 -0.315 9.812 1 88.44 216 ILE B N 1
ATOM 3953 C CA . ILE B 1 216 ? 0.932 -1.075 9.43 1 88.44 216 ILE B CA 1
ATOM 3954 C C . ILE B 1 216 ? 1.122 -1.664 8.031 1 88.44 216 ILE B C 1
ATOM 3956 O O . ILE B 1 216 ? 0.877 -2.854 7.816 1 88.44 216 ILE B O 1
ATOM 3960 N N . LEU B 1 217 ? 1.64 -0.909 7.18 1 88.62 217 LEU B N 1
ATOM 3961 C CA . LEU B 1 217 ? 1.819 -1.359 5.805 1 88.62 217 LEU B CA 1
ATOM 3962 C C . LEU B 1 217 ? 2.951 -2.379 5.711 1 88.62 217 LEU B C 1
ATOM 3964 O O . LEU B 1 217 ? 2.893 -3.303 4.895 1 88.62 217 LEU B O 1
ATOM 3968 N N . ALA B 1 218 ? 3.951 -2.199 6.535 1 93.62 218 ALA B N 1
ATOM 3969 C CA . ALA B 1 218 ? 5.09 -3.113 6.523 1 93.62 218 ALA B CA 1
ATOM 3970 C C . ALA B 1 218 ? 4.684 -4.504 7 1 93.62 218 ALA B C 1
ATOM 3972 O O . ALA B 1 218 ? 5.215 -5.512 6.523 1 93.62 218 ALA B O 1
ATOM 3973 N N . LEU B 1 219 ? 3.787 -4.559 7.91 1 93.94 219 LEU B N 1
ATOM 3974 C CA . LEU B 1 219 ? 3.299 -5.836 8.422 1 93.94 219 LEU B CA 1
ATOM 3975 C C . LEU B 1 219 ? 2.553 -6.605 7.336 1 93.94 219 LEU B C 1
ATOM 3977 O O . LEU B 1 219 ? 2.34 -7.812 7.461 1 93.94 219 LEU B O 1
ATOM 3981 N N . GLN B 1 220 ? 2.252 -5.898 6.266 1 91.94 220 GLN B N 1
ATOM 3982 C CA . GLN B 1 220 ? 1.495 -6.5 5.172 1 91.94 220 GLN B CA 1
ATOM 3983 C C . GLN B 1 220 ? 2.383 -6.738 3.955 1 91.94 220 GLN B C 1
ATOM 3985 O O . GLN B 1 220 ? 1.886 -7.016 2.861 1 91.94 220 GLN B O 1
ATOM 3990 N N . ALA B 1 221 ? 3.635 -6.617 4.125 1 90.06 221 ALA B N 1
ATOM 3991 C CA . ALA B 1 221 ? 4.578 -6.844 3.031 1 90.06 221 ALA B CA 1
ATOM 3992 C C . ALA B 1 221 ? 4.414 -8.242 2.443 1 90.06 221 ALA B C 1
ATOM 3994 O O . ALA B 1 221 ? 4.348 -9.227 3.182 1 90.06 221 ALA B O 1
ATOM 3995 N N . PHE B 1 222 ? 4.414 -8.336 1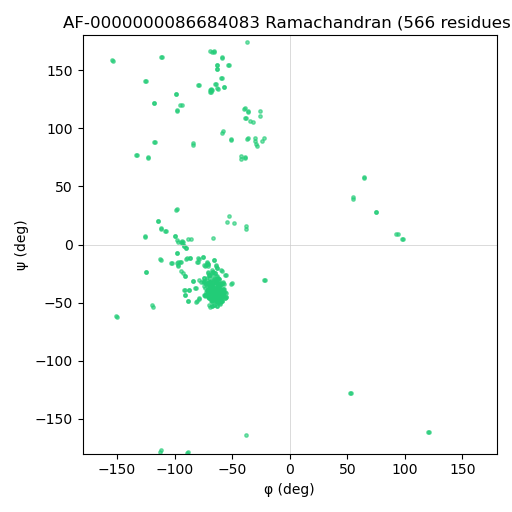.116 1 89.62 222 PHE B N 1
ATOM 3996 C CA . PHE B 1 222 ? 4.141 -9.625 0.492 1 89.62 222 PHE B CA 1
ATOM 3997 C C . PHE B 1 222 ? 4.852 -9.734 -0.853 1 89.62 222 PHE B C 1
ATOM 3999 O O . PHE B 1 222 ? 5.816 -10.492 -0.992 1 89.62 222 PHE B O 1
ATOM 4006 N N . ALA B 1 223 ? 4.547 -8.875 -1.837 1 86.31 223 ALA B N 1
ATOM 4007 C CA . ALA B 1 223 ? 4.859 -9.102 -3.246 1 86.31 223 ALA B CA 1
ATOM 4008 C C . ALA B 1 223 ? 6.367 -9.125 -3.479 1 86.31 223 ALA B C 1
ATOM 4010 O O . ALA B 1 223 ? 6.883 -10 -4.172 1 86.31 223 ALA B O 1
ATOM 4011 N N . VAL B 1 224 ? 7.012 -8.234 -2.842 1 91.81 224 VAL B N 1
ATOM 4012 C CA . VAL B 1 224 ? 8.453 -8.133 -3.027 1 91.81 224 VAL B CA 1
ATOM 4013 C C . VAL B 1 224 ? 9.133 -9.367 -2.43 1 91.81 224 VAL B C 1
ATOM 4015 O O . VAL B 1 224 ? 9.945 -10.016 -3.092 1 91.81 224 VAL B O 1
ATOM 4018 N N . ALA B 1 225 ? 8.766 -9.695 -1.226 1 93.88 225 ALA B N 1
ATOM 4019 C CA . ALA B 1 225 ? 9.367 -10.844 -0.55 1 93.88 225 ALA B CA 1
ATOM 4020 C C . ALA B 1 225 ? 9.016 -12.141 -1.271 1 93.88 225 ALA B C 1
ATOM 4022 O O . ALA B 1 225 ? 9.852 -13.047 -1.375 1 93.88 225 ALA B O 1
ATOM 4023 N N . GLN B 1 226 ? 7.824 -12.164 -1.735 1 91 226 GLN B N 1
ATOM 4024 C CA . GLN B 1 226 ? 7.398 -13.359 -2.457 1 91 226 GLN B CA 1
ATOM 4025 C C . GLN B 1 226 ? 8.188 -13.531 -3.754 1 91 226 GLN B C 1
ATOM 4027 O O . GLN B 1 226 ? 8.578 -14.641 -4.109 1 91 226 GLN B O 1
ATOM 4032 N N . ALA B 1 227 ? 8.422 -12.484 -4.422 1 90.5 227 ALA B N 1
ATOM 4033 C CA . ALA B 1 227 ? 9.148 -12.523 -5.691 1 90.5 227 ALA B CA 1
ATOM 4034 C C . ALA B 1 227 ? 10.609 -12.906 -5.477 1 90.5 227 ALA B C 1
ATOM 4036 O O . ALA B 1 227 ? 11.18 -13.664 -6.262 1 90.5 227 ALA B O 1
ATOM 4037 N N . LEU B 1 228 ? 11.188 -12.469 -4.426 1 94.25 228 LEU B N 1
ATOM 4038 C CA . LEU B 1 228 ? 12.625 -12.617 -4.23 1 94.25 228 LEU B CA 1
ATOM 4039 C C . LEU B 1 228 ? 12.945 -13.914 -3.492 1 94.25 228 LEU B C 1
ATOM 4041 O O . LEU B 1 228 ? 13.922 -14.594 -3.809 1 94.25 228 LEU B O 1
ATOM 4045 N N . ALA B 1 229 ? 12.109 -14.234 -2.516 1 93.94 229 ALA B N 1
ATOM 4046 C CA . ALA B 1 229 ? 12.531 -15.281 -1.591 1 93.94 229 ALA B CA 1
ATOM 4047 C C . ALA B 1 229 ? 11.5 -16.406 -1.529 1 93.94 229 ALA B C 1
ATOM 4049 O O . ALA B 1 229 ? 11.836 -17.547 -1.209 1 93.94 229 ALA B O 1
ATOM 4050 N N . GLY B 1 230 ? 10.328 -16.094 -1.854 1 91.44 230 GLY B N 1
ATOM 4051 C CA . GLY B 1 230 ? 9.289 -17.094 -1.66 1 91.44 230 GLY B CA 1
ATOM 4052 C C . GLY B 1 230 ? 9.258 -17.656 -0.251 1 91.44 230 GLY B C 1
ATOM 4053 O O . GLY B 1 230 ? 9.242 -16.906 0.724 1 91.44 230 GLY B O 1
ATOM 4054 N N . ARG B 1 231 ? 9.297 -18.938 -0.172 1 92.69 231 ARG B N 1
ATOM 4055 C CA . ARG B 1 231 ? 9.156 -19.578 1.139 1 92.69 231 ARG B CA 1
ATOM 4056 C C . ARG B 1 231 ? 10.523 -19.828 1.769 1 92.69 231 ARG B C 1
ATOM 4058 O O . ARG B 1 231 ? 10.609 -20.406 2.852 1 92.69 231 ARG B O 1
ATOM 4065 N N . ASP B 1 232 ? 11.641 -19.406 1.101 1 94.31 232 ASP B N 1
ATOM 4066 C CA . ASP B 1 232 ? 12.969 -19.453 1.703 1 94.31 232 ASP B CA 1
ATOM 4067 C C . ASP B 1 232 ? 13.109 -18.406 2.809 1 94.31 232 ASP B C 1
ATOM 4069 O O . ASP B 1 232 ? 13.969 -18.531 3.686 1 94.31 232 ASP B O 1
ATOM 4073 N N . PHE B 1 233 ? 12.352 -17.422 2.738 1 94.88 233 PHE B N 1
ATOM 4074 C CA . PHE B 1 233 ? 12.156 -16.406 3.77 1 94.88 233 PHE B CA 1
ATOM 4075 C C . PHE B 1 233 ? 10.672 -16.141 3.975 1 94.88 233 PHE B C 1
ATOM 4077 O O . PHE B 1 233 ? 10.164 -15.094 3.549 1 94.88 233 PHE B O 1
ATOM 4084 N N . PRO B 1 234 ? 10.086 -17.031 4.652 1 95.75 234 PRO B N 1
ATOM 4085 C CA . PRO B 1 234 ? 8.625 -16.938 4.754 1 95.75 234 PRO B CA 1
ATOM 4086 C C . PRO B 1 234 ? 8.18 -15.742 5.605 1 95.75 234 PRO B C 1
ATOM 4088 O O . PRO B 1 234 ? 8.758 -15.492 6.668 1 95.75 234 PRO B O 1
ATOM 4091 N N . LEU B 1 235 ? 7.23 -15.016 5.094 1 96.94 235 LEU B N 1
ATOM 4092 C CA . LEU B 1 235 ? 6.523 -13.961 5.812 1 96.94 235 LEU B CA 1
ATOM 4093 C C . LEU B 1 235 ? 5.07 -14.352 6.062 1 96.94 235 LEU B C 1
ATOM 4095 O O . LEU B 1 235 ? 4.543 -15.25 5.402 1 96.94 235 LEU B O 1
ATOM 4099 N N . LEU B 1 236 ? 4.434 -13.703 6.988 1 97.31 236 LEU B N 1
ATOM 4100 C CA . LEU B 1 236 ? 3.074 -14.062 7.383 1 97.31 236 LEU B CA 1
ATOM 4101 C C . LEU B 1 236 ? 2.117 -13.938 6.199 1 97.31 236 LEU B C 1
ATOM 4103 O O . LEU B 1 236 ? 1.329 -14.852 5.938 1 97.31 236 LEU B O 1
ATOM 4107 N N . VAL B 1 237 ? 2.191 -12.883 5.461 1 95.56 237 VAL B N 1
ATOM 4108 C CA . VAL B 1 237 ? 1.271 -12.695 4.344 1 95.56 237 VAL B CA 1
ATOM 4109 C C . VAL B 1 237 ? 1.603 -13.68 3.227 1 95.56 237 VAL B C 1
ATOM 4111 O O . VAL B 1 237 ? 0.709 -14.148 2.52 1 95.56 237 VAL B O 1
ATOM 4114 N N . GLY B 1 238 ? 2.898 -13.992 3.082 1 95.31 238 GLY B N 1
ATOM 4115 C CA . GLY B 1 238 ? 3.287 -15.039 2.148 1 95.31 238 GLY B CA 1
ATOM 4116 C C . GLY B 1 238 ? 2.703 -16.391 2.492 1 95.31 238 GLY B C 1
ATOM 4117 O O . GLY B 1 238 ? 2.281 -17.141 1.603 1 95.31 238 GLY B O 1
ATOM 4118 N N . GLU B 1 239 ? 2.697 -16.656 3.738 1 96.44 239 GLU B N 1
ATOM 4119 C CA . GLU B 1 239 ? 2.113 -17.922 4.168 1 96.44 239 GLU B CA 1
ATOM 4120 C C . GLU B 1 239 ? 0.599 -17.922 3.984 1 96.44 239 GLU B C 1
ATOM 4122 O O . GLU B 1 239 ? 0.004 -18.953 3.691 1 96.44 239 GLU B O 1
ATOM 4127 N N . THR B 1 240 ? -0.023 -16.797 4.18 1 95.38 240 THR B N 1
ATOM 4128 C CA . THR B 1 240 ? -1.439 -16.672 3.852 1 95.38 240 THR B CA 1
ATOM 4129 C C . THR B 1 240 ? -1.69 -17.047 2.395 1 95.38 240 THR B C 1
ATOM 4131 O O . THR B 1 240 ? -2.604 -17.828 2.098 1 95.38 240 THR B O 1
ATOM 4134 N N . TYR B 1 241 ? -0.84 -16.531 1.616 1 92.56 241 TYR B N 1
ATOM 4135 C CA . TYR B 1 241 ? -0.938 -16.781 0.184 1 92.56 241 TYR B CA 1
ATOM 4136 C C . TYR B 1 241 ? -0.735 -18.266 -0.118 1 92.56 241 TYR B C 1
ATOM 4138 O O . TYR B 1 241 ? -1.482 -18.859 -0.904 1 92.56 241 TYR B O 1
ATOM 4146 N N . HIS B 1 242 ? 0.228 -18.859 0.465 1 94.38 242 HIS B N 1
ATOM 4147 C CA . HIS B 1 242 ? 0.552 -20.266 0.232 1 94.38 242 HIS B CA 1
ATOM 4148 C C . HIS B 1 242 ? -0.596 -21.172 0.661 1 94.38 242 HIS B C 1
ATOM 4150 O O . HIS B 1 242 ? -0.992 -22.062 -0.084 1 94.38 242 HIS B O 1
ATOM 4156 N N . TRP B 1 243 ? -1.104 -20.938 1.805 1 95.81 243 TRP B N 1
ATOM 4157 C CA . TRP B 1 243 ? -2.197 -21.766 2.322 1 95.81 243 TRP B CA 1
ATOM 4158 C C . TRP B 1 243 ? -3.439 -21.625 1.451 1 95.81 243 TRP B C 1
ATOM 4160 O O . TRP B 1 243 ? -4.188 -22.594 1.271 1 95.81 243 TRP B O 1
ATOM 4170 N N . TYR B 1 244 ? -3.596 -20.484 0.917 1 92.12 244 TYR B N 1
ATOM 4171 C CA . TYR B 1 244 ? -4.781 -20.266 0.094 1 92.12 244 TYR B CA 1
ATOM 4172 C C . TYR B 1 244 ? -4.598 -20.875 -1.293 1 92.12 244 TYR B C 1
ATOM 4174 O O . TYR B 1 244 ? -5.465 -21.609 -1.775 1 92.12 244 TYR B O 1
ATOM 4182 N N . THR B 1 245 ? -3.512 -20.672 -1.95 1 88.12 245 THR B N 1
ATOM 4183 C CA . THR B 1 245 ? -3.359 -21 -3.363 1 88.12 245 THR B CA 1
ATOM 4184 C C . THR B 1 245 ? -2.82 -22.422 -3.535 1 88.12 245 THR B C 1
ATOM 4186 O O . THR B 1 245 ? -3.264 -23.156 -4.422 1 88.12 245 THR B O 1
ATOM 4189 N N . THR B 1 246 ? -1.849 -22.734 -2.734 1 91.25 246 THR B N 1
ATOM 4190 C CA . THR B 1 246 ? -1.185 -24.031 -2.902 1 91.25 246 THR B CA 1
ATOM 4191 C C . THR B 1 246 ? -1.898 -25.109 -2.1 1 91.25 246 THR B C 1
ATOM 4193 O O . THR B 1 246 ? -2.26 -26.156 -2.645 1 91.25 246 THR B O 1
ATOM 4196 N N . LEU B 1 247 ? -2.148 -24.812 -0.875 1 94.81 247 LEU B N 1
ATOM 4197 C CA . LEU B 1 247 ? -2.746 -25.828 -0.017 1 94.81 247 LEU B CA 1
ATOM 4198 C C . LEU B 1 247 ? -4.27 -25.766 -0.077 1 94.81 247 LEU B C 1
ATOM 4200 O O . LEU B 1 247 ? -4.953 -26.641 0.445 1 94.81 247 LEU B O 1
ATOM 4204 N N . GLN B 1 248 ? -4.785 -24.75 -0.642 1 94 248 GLN B N 1
ATOM 4205 C CA . GLN B 1 248 ? -6.211 -24.562 -0.896 1 94 248 GLN B CA 1
ATOM 4206 C C . GLN B 1 248 ? -7.02 -24.703 0.392 1 94 248 GLN B C 1
ATOM 4208 O O . GLN B 1 248 ? -8.039 -25.391 0.425 1 94 248 GLN B O 1
ATOM 4213 N N . ASN B 1 249 ? -6.555 -24.203 1.415 1 95.88 249 ASN B N 1
ATOM 4214 C CA . ASN B 1 249 ? -7.234 -24.141 2.703 1 95.88 249 ASN B CA 1
ATOM 4215 C C . ASN B 1 249 ? -7.465 -22.688 3.137 1 95.88 249 ASN B C 1
ATOM 4217 O O . ASN B 1 249 ? -6.676 -22.141 3.904 1 95.88 249 ASN B O 1
ATOM 4221 N N . PRO B 1 250 ? -8.57 -22.188 2.707 1 93.62 250 PRO B N 1
ATOM 4222 C CA . PRO B 1 250 ? -8.836 -20.781 2.986 1 93.62 250 PRO B CA 1
ATOM 4223 C C . PRO B 1 250 ? -9.055 -20.5 4.473 1 93.62 250 PRO B C 1
ATOM 4225 O O . PRO B 1 250 ? -8.844 -19.375 4.93 1 93.62 250 PRO B O 1
ATOM 4228 N N . ASN B 1 251 ? -9.422 -21.516 5.207 1 96.19 251 ASN B N 1
ATOM 4229 C CA . ASN B 1 251 ? -9.664 -21.312 6.629 1 96.19 251 ASN B CA 1
ATOM 4230 C C . ASN B 1 251 ? -8.367 -21.109 7.398 1 96.19 251 ASN B C 1
ATOM 4232 O O . ASN B 1 251 ? -8.266 -20.188 8.227 1 96.19 251 ASN B O 1
ATOM 4236 N N . VAL B 1 252 ? -7.379 -21.875 7.039 1 97.25 252 VAL B N 1
ATOM 4237 C CA . VAL B 1 252 ? -6.082 -21.688 7.68 1 97.25 252 VAL B CA 1
ATOM 4238 C C . VAL B 1 252 ? -5.461 -20.375 7.203 1 97.25 252 VAL B C 1
ATOM 4240 O O . VAL B 1 252 ? -4.84 -19.656 7.984 1 97.25 252 VAL B O 1
ATOM 4243 N N . ALA B 1 253 ? -5.652 -20.047 5.918 1 96.69 253 ALA B N 1
ATOM 4244 C CA . ALA B 1 253 ? -5.195 -18.766 5.391 1 96.69 253 ALA B CA 1
ATOM 4245 C C . ALA B 1 253 ? -5.816 -17.609 6.164 1 96.69 253 ALA B C 1
ATOM 4247 O O . ALA B 1 253 ? -5.129 -16.641 6.504 1 96.69 253 ALA B O 1
ATOM 4248 N N . ALA B 1 254 ? -7.074 -17.734 6.441 1 96.31 254 ALA B N 1
ATOM 4249 C CA . ALA B 1 254 ? -7.777 -16.703 7.195 1 96.31 254 ALA B CA 1
ATOM 4250 C C . ALA B 1 254 ? -7.227 -16.578 8.609 1 96.31 254 ALA B C 1
ATOM 4252 O O . ALA B 1 254 ? -7.129 -15.477 9.156 1 96.31 254 ALA B O 1
ATOM 4253 N N . ALA B 1 255 ? -6.918 -17.672 9.18 1 97.25 255 ALA B N 1
ATOM 4254 C CA . ALA B 1 255 ? -6.336 -17.672 10.516 1 97.25 255 ALA B CA 1
ATOM 4255 C C . ALA B 1 255 ? -5.02 -16.891 10.539 1 97.25 255 ALA B C 1
ATOM 4257 O O . ALA B 1 255 ? -4.781 -16.094 11.445 1 97.25 255 ALA B O 1
ATOM 4258 N N . ILE B 1 256 ? -4.18 -17.141 9.578 1 97.5 256 ILE B N 1
ATOM 4259 C CA . ILE B 1 256 ? -2.904 -16.438 9.508 1 97.5 256 ILE B CA 1
ATOM 4260 C C . ILE B 1 256 ? -3.15 -14.945 9.266 1 97.5 256 ILE B C 1
ATOM 4262 O O . ILE B 1 256 ? -2.496 -14.094 9.875 1 97.5 256 ILE B O 1
ATOM 4266 N N . ALA B 1 257 ? -4.113 -14.617 8.391 1 96.19 257 ALA B N 1
ATOM 4267 C CA . ALA B 1 257 ? -4.469 -13.227 8.117 1 96.19 257 ALA B CA 1
ATOM 4268 C C . ALA B 1 257 ? -4.934 -12.523 9.383 1 96.19 257 ALA B C 1
ATOM 4270 O O . ALA B 1 257 ? -4.688 -11.328 9.562 1 96.19 257 ALA B O 1
ATOM 4271 N N . LEU B 1 258 ? -5.559 -13.227 10.219 1 95.38 258 LEU B N 1
ATOM 4272 C CA . LEU B 1 258 ? -6.027 -12.664 11.477 1 95.38 258 LEU B CA 1
ATOM 4273 C C . LEU B 1 258 ? -4.855 -12.289 12.383 1 95.38 258 LEU B C 1
ATOM 4275 O O . LEU B 1 258 ? -4.93 -11.312 13.133 1 95.38 258 LEU B O 1
ATOM 4279 N N . VAL B 1 259 ? -3.877 -13.086 12.352 1 96.44 259 VAL B N 1
ATOM 4280 C CA . VAL B 1 259 ? -2.684 -12.766 13.133 1 96.44 259 VAL B CA 1
ATOM 4281 C C . VAL B 1 259 ? -2.08 -11.453 12.633 1 96.44 259 VAL B C 1
ATOM 4283 O O . VAL B 1 259 ? -1.732 -10.586 13.438 1 96.44 259 VAL B O 1
ATOM 4286 N N . VAL B 1 260 ? -1.994 -11.32 11.328 1 94.88 260 VAL B N 1
ATOM 4287 C CA . VAL B 1 260 ? -1.455 -10.102 10.734 1 94.88 260 VAL B CA 1
ATOM 4288 C C . VAL B 1 260 ? -2.314 -8.906 11.141 1 94.88 260 VAL B C 1
ATOM 4290 O O . VAL B 1 260 ? -1.79 -7.859 11.531 1 94.88 260 VAL B O 1
ATOM 4293 N N . LEU B 1 261 ? -3.566 -9.086 11.094 1 92.81 261 LEU B N 1
ATOM 4294 C CA . LEU B 1 261 ? -4.504 -8.039 11.477 1 92.81 261 LEU B CA 1
ATOM 4295 C C . LEU B 1 261 ? -4.324 -7.664 12.945 1 92.81 261 LEU B C 1
ATOM 4297 O O . LEU B 1 261 ? -4.246 -6.48 13.281 1 92.81 261 LEU B O 1
ATOM 4301 N N . THR B 1 262 ? -4.25 -8.633 13.789 1 93.5 262 THR B N 1
ATOM 4302 C CA . THR B 1 262 ? -4.152 -8.406 15.227 1 93.5 262 THR B CA 1
ATOM 4303 C C . THR B 1 262 ? -2.854 -7.688 15.57 1 93.5 262 THR B C 1
ATOM 4305 O O . THR B 1 262 ? -2.863 -6.707 16.328 1 93.5 262 THR B O 1
ATOM 4308 N N . VAL B 1 263 ? -1.786 -8.133 14.977 1 93.69 263 VAL B N 1
ATOM 4309 C CA . VAL B 1 263 ? -0.498 -7.504 15.25 1 93.69 263 VAL B CA 1
ATOM 4310 C C . VAL B 1 263 ? -0.504 -6.066 14.734 1 93.69 263 VAL B C 1
ATOM 4312 O O . VAL B 1 263 ? 0.015 -5.16 15.391 1 93.69 263 VAL B O 1
ATOM 4315 N N . SER B 1 264 ? -1.092 -5.879 13.594 1 90.5 264 SER B N 1
ATOM 4316 C CA . SER B 1 264 ? -1.194 -4.539 13.023 1 90.5 264 SER B CA 1
ATOM 4317 C C . SER B 1 264 ? -2.012 -3.617 13.922 1 90.5 264 SER B C 1
ATOM 4319 O O . SER B 1 264 ? -1.619 -2.475 14.164 1 90.5 264 SER B O 1
ATOM 4321 N N . MET B 1 265 ? -3.064 -4.074 14.461 1 87.25 265 MET B N 1
ATOM 4322 C CA . MET B 1 265 ? -3.938 -3.277 15.312 1 87.25 265 MET B CA 1
ATOM 4323 C C . MET B 1 265 ? -3.264 -2.971 16.656 1 87.25 265 MET B C 1
ATOM 4325 O O . MET B 1 265 ? -3.328 -1.843 17.141 1 87.25 265 MET B O 1
ATOM 4329 N N . VAL B 1 266 ? -2.684 -3.936 17.219 1 89.44 266 VAL B N 1
ATOM 4330 C CA . VAL B 1 266 ? -2.021 -3.766 18.5 1 89.44 266 VAL B CA 1
ATOM 4331 C C . VAL B 1 266 ? -0.892 -2.746 18.375 1 89.44 266 VAL B C 1
ATOM 4333 O O . VAL B 1 266 ? -0.744 -1.862 19.219 1 89.44 266 VAL B O 1
ATOM 4336 N N . THR B 1 267 ? -0.16 -2.885 17.312 1 85.44 267 THR B N 1
ATOM 4337 C CA . THR B 1 267 ? 0.94 -1.953 17.094 1 85.44 267 THR B CA 1
ATOM 4338 C C . THR B 1 267 ? 0.415 -0.538 16.875 1 85.44 267 THR B C 1
ATOM 4340 O O . THR B 1 267 ? 0.982 0.429 17.391 1 85.44 267 THR B O 1
ATOM 4343 N N . SER B 1 268 ? -0.633 -0.401 16.125 1 77.25 268 SER B N 1
ATOM 4344 C CA . SER B 1 268 ? -1.237 0.902 15.875 1 77.25 268 SER B CA 1
ATOM 4345 C C . SER B 1 268 ? -1.7 1.561 17.172 1 77.25 268 SER B C 1
ATOM 4347 O O . SER B 1 268 ? -1.442 2.744 17.391 1 77.25 268 SER B O 1
ATOM 4349 N N . VAL B 1 269 ? -2.316 0.837 18.031 1 79.19 269 VAL B N 1
ATOM 4350 C CA . VAL B 1 269 ? -2.814 1.352 19.297 1 79.19 269 VAL B CA 1
ATOM 4351 C C . VAL B 1 269 ? -1.64 1.731 20.188 1 79.19 269 VAL B C 1
ATOM 4353 O O . VAL B 1 269 ? -1.678 2.76 20.875 1 79.19 269 VAL B O 1
ATOM 4356 N N . ALA B 1 270 ? -0.69 0.928 20.109 1 83.12 270 ALA B N 1
ATOM 4357 C CA . ALA B 1 270 ? 0.499 1.212 20.922 1 83.12 270 ALA B CA 1
ATOM 4358 C C . ALA B 1 270 ? 1.142 2.531 20.484 1 83.12 270 ALA B C 1
ATOM 4360 O O . ALA B 1 270 ? 1.509 3.35 21.344 1 83.12 270 ALA B O 1
ATOM 4361 N N . TYR B 1 271 ? 1.247 2.729 19.203 1 77.31 271 TYR B N 1
ATOM 4362 C CA . TYR B 1 271 ? 1.834 3.963 18.703 1 77.31 271 TYR B CA 1
ATOM 4363 C C . TYR B 1 271 ? 0.969 5.164 19.047 1 77.31 271 TYR B C 1
ATOM 4365 O O . TYR B 1 271 ? 1.486 6.223 19.422 1 77.31 271 TYR B O 1
ATOM 4373 N N . LEU B 1 272 ? -0.333 5.051 18.984 1 70.81 272 LEU B N 1
ATOM 4374 C CA . LEU B 1 272 ? -1.242 6.148 19.312 1 70.81 272 LEU B CA 1
ATOM 4375 C C . LEU B 1 272 ? -1.14 6.527 20.781 1 70.81 272 LEU B C 1
ATOM 4377 O O . LEU B 1 272 ? -1.188 7.711 21.125 1 70.81 272 LEU B O 1
ATOM 4381 N N . ARG B 1 273 ? -0.98 5.602 21.578 1 73.69 273 ARG B N 1
ATOM 4382 C CA . ARG B 1 273 ? -0.876 5.859 23 1 73.69 273 ARG B CA 1
ATOM 4383 C C . ARG B 1 273 ? 0.478 6.469 23.359 1 73.69 273 ARG B C 1
ATOM 4385 O O . ARG B 1 273 ? 0.568 7.34 24.219 1 73.69 273 ARG B O 1
ATOM 4392 N N . LEU B 1 274 ? 1.444 5.988 22.641 1 68.38 274 LEU B N 1
ATOM 4393 C CA . LEU B 1 274 ? 2.803 6.426 22.953 1 68.38 274 LEU B CA 1
ATOM 4394 C C . LEU B 1 274 ? 3.066 7.816 22.375 1 68.38 274 LEU B C 1
ATOM 4396 O O . LEU B 1 274 ? 3.855 8.586 22.938 1 68.38 274 LEU B O 1
ATOM 4400 N N . LEU B 1 275 ? 2.4 8.055 21.281 1 60.28 275 LEU B N 1
ATOM 4401 C CA . LEU B 1 275 ? 2.693 9.312 20.594 1 60.28 275 LEU B CA 1
ATOM 4402 C C . LEU B 1 275 ? 1.666 10.375 20.953 1 60.28 275 LEU B C 1
ATOM 4404 O O . LEU B 1 275 ? 1.774 11.523 20.516 1 60.28 275 LEU B O 1
ATOM 4408 N N . ARG B 1 276 ? 0.599 10.094 21.484 1 56.66 276 ARG B N 1
ATOM 4409 C CA . ARG B 1 276 ? -0.353 11.07 22 1 56.66 276 ARG B CA 1
ATOM 4410 C C . ARG B 1 276 ? 0.333 12.07 22.938 1 56.66 276 ARG B C 1
ATOM 4412 O O . ARG B 1 276 ? 1.049 11.672 23.859 1 56.66 276 ARG B O 1
ATOM 4419 N N . ASP B 1 277 ? 0.796 13.141 22.219 1 53.34 277 ASP B N 1
ATOM 4420 C CA . ASP B 1 277 ? 1.32 14.258 22.984 1 53.34 277 ASP B CA 1
ATOM 4421 C C . ASP B 1 277 ? 0.485 14.5 24.25 1 53.34 277 ASP B C 1
ATOM 4423 O O . ASP B 1 277 ? -0.745 14.422 24.203 1 53.34 277 ASP B O 1
ATOM 4427 N N . LYS B 1 278 ? 0.921 14.242 25.422 1 47.06 278 LYS B N 1
ATOM 4428 C CA . LYS B 1 278 ? 0.371 14.867 26.609 1 47.06 278 LYS B CA 1
ATOM 4429 C C . LYS B 1 278 ? -0.025 16.312 26.344 1 47.06 278 LYS B C 1
ATOM 4431 O O . LYS B 1 278 ? 0.626 17 25.547 1 47.06 278 LYS B O 1
ATOM 4436 N N . PRO B 1 279 ? -1.242 16.703 26.375 1 40.31 279 PRO B N 1
ATOM 4437 C CA . PRO B 1 279 ? -1.447 18.141 26.438 1 40.31 279 PRO B CA 1
ATOM 4438 C C . PRO B 1 279 ? -0.239 18.891 27 1 40.31 279 PRO B C 1
ATOM 4440 O O . PRO B 1 279 ? 0.384 18.422 27.969 1 40.31 279 PRO B O 1
ATOM 4443 N N . GLY B 1 280 ? 0.726 19.375 26.25 1 36.62 280 GLY B N 1
ATOM 4444 C CA . GLY B 1 280 ? 1.637 20.312 26.875 1 36.62 280 GLY B CA 1
ATOM 4445 C C . GLY B 1 280 ? 1.023 21.047 28.047 1 36.62 280 GLY B C 1
ATOM 4446 O O . GLY B 1 280 ? -0.158 21.391 28.031 1 36.62 280 GLY B O 1
ATOM 4447 N N . THR B 1 281 ? 1.507 20.734 29.266 1 34.31 281 THR B N 1
ATOM 4448 C CA . THR B 1 281 ? 1.575 21.625 30.438 1 34.31 281 THR B CA 1
ATOM 4449 C C . THR B 1 281 ? 1.927 23.047 30 1 34.31 281 THR B C 1
ATOM 4451 O O . THR B 1 281 ? 3.057 23.5 30.203 1 34.31 281 THR B O 1
ATOM 4454 N N . THR B 1 282 ? 1.837 23.469 28.766 1 34.62 282 THR B N 1
ATOM 4455 C CA . THR B 1 282 ? 1.966 24.922 28.75 1 34.62 282 THR B CA 1
ATOM 4456 C C . THR B 1 282 ? 0.976 25.562 29.719 1 34.62 282 THR B C 1
ATOM 4458 O O . THR B 1 282 ? -0.179 25.797 29.375 1 34.62 282 THR B O 1
ATOM 4461 N N . GLY B 1 283 ? 0.463 24.875 30.812 1 30.03 283 GLY B N 1
ATOM 4462 C CA . GLY B 1 283 ? -0.091 25.75 31.844 1 30.03 283 GLY B CA 1
ATOM 4463 C C . GLY B 1 283 ? 0.699 27.031 32.031 1 30.03 283 GLY B C 1
ATOM 4464 O O . GLY B 1 283 ? 1.821 27.156 31.531 1 30.03 283 GLY B O 1
ATOM 4465 N N . ALA B 1 284 ? 0.14 28 32.938 1 35.16 284 ALA B N 1
ATOM 4466 C CA . ALA B 1 284 ? 0.181 29.266 33.656 1 35.16 284 ALA B CA 1
ATOM 4467 C C . ALA B 1 284 ? 1.53 29.469 34.344 1 35.16 284 ALA B C 1
ATOM 4469 O O . ALA B 1 284 ? 1.725 30.438 35.094 1 35.16 284 ALA B O 1
ATOM 4470 N N . ARG B 1 285 ? 2.785 28.891 34.156 1 26.61 285 ARG B N 1
ATOM 4471 C CA . ARG B 1 285 ? 3.52 29.906 34.906 1 26.61 285 ARG B CA 1
ATOM 4472 C C . ARG B 1 285 ? 3.857 31.109 34.031 1 26.61 285 ARG B C 1
ATOM 4474 O O . ARG B 1 285 ? 4.121 30.953 32.844 1 26.61 285 ARG B O 1
#

Radius of gyration: 25.48 Å; Cα contacts (8 Å, |Δi|>4): 695; chains: 2; bounding box: 73×75×65 Å

Sequence (570 aa):
MARRRPRLSPALLLIAPSLVFMTLLFAWPMLVGIGQAFSGDDGPTVEYLRRMVDDPYFWPAVRNTVLLIVVLIPLQFALALGMALLLRTRPRFQGLYFYIWVIPLAISDLAAGLVWLAIFTDRGYLNSVLETVGVGGYSWLSYENPTTVYLAVLVAEVWRATSLVFVILVAGLQGIPKDYDEAAEVFGASYWKRLRYVILPQLRPSIQVAVILRTILALQAFAVAQALAGRDFPLLVGETYHWYTTLQNPNVAAAIALVVLTVSMVTSVAYLRLLRDKPGTTGARMARRRPRLSPALLLIAPSLVFMTLLFAWPMLVGIGQAFSGDDGPTVEYLRRMVDDPYFWPAVRNTVLLIVVLIPLQFALALGMALLLRTRPRFQGLYFYIWVIPLAISDLAAGLVWLAIFTDRGYLNSVLETVGVGGYSWLSYENPTTVYLAVLVAEVWRATSLVFVILVAGLQGIPKDYDEAAEVFGASYWKRLRYVILPQLRPSIQVAVILRTILALQAFAVAQALAGRDFPLLVGETYHWYTTLQNPNVAAAIALVVLTVSMVTSVAYLRLLRDKPGTTGAR

Nearest PDB structures (foldseek):
  8ja7-assembly1_A  TM=8.630E-01  e=2.306E-12  Mycobacterium tuberculosis H37Rv
  8zx1-assembly1_B  TM=7.635E-01  e=6.810E-08  Escherichia coli
  3d31-assembly1_C  TM=7.891E-01  e=3.891E-06  unclassified
  2onk-assembly2_I  TM=7.539E-01  e=1.156E-06  Archaeoglobus fulgidus
  7ahd-assembly1_B  TM=4.639E-01  e=3.185E-04  Lactococcus lactis subsp. lactis

InterPro domains:
  IPR000515 ABC transporter type 1, transmembrane domain MetI-like [PF00528] (79-272)
  IPR000515 ABC transporter type 1, transmembrane domain MetI-like [PS50928] (62-271)
  IPR000515 ABC transporter type 1, transmembrane domain MetI-like [cd06261] (88-266)
  IPR035906 MetI-like superfamily [G3DSA:1.10.3720.10] (46-278)
  IPR035906 MetI-like superfamily [SSF161098] (50-267)
  IPR051393 ABC transporter permease component [PTHR30193] (4-277)

Foldseek 3Di:
DPPPDPPPPVVVVVVVVVVVVVCCVVVVVVVVLVVLLQADPVGGHNVLVVVLVPDPLNVLQVVLLVVLLVVQLVVLLVVLVVLLVVLVVVDDPSVVSLCVLQVLQVADLQRLLVQLQQQQDQPHPVQVVCVVVPHHTDNQQDLVCLPSLSVSLSVSCSSNLSNVLNVLQNVQQVPADCVQVVVCVVVPDDPVRCVVPPRVVSSLVSNLVSSLVSSLVSLQRENNSCSRHQSSRHHLLSVLVCCCPPVVRNNSSSSSVVVSVVVSVVVNVVSCVVSVPDPPPPDDD/DPPPDPPPPPVVVVVVVVVVVVCCVVVVVVCVLVQLLQADPVGGHNVLVVVLVPDPLNVLQVVLLVVLLVVQLVVLLVVLVVLLVVLVVVDDPSVVSLCVLQVLQVADLQRLLVQLQQQQDQPHPVQVVCVVVPHHTDNQQDLVCLPSLSVSLSVSCSSNLSNVLNVLQNVQQVPADCVQVVVCVVVPDDPVRCVVPPRVVSSLVSNLVSSLVSSLVSLQRENNSCSRHQSSRHHLLSVLVCCCPPVVRNNSSSSSVVVSVVVSVVVNVVSCVVSPPDPPPPDDD

Organism: NCBI:txid175570

Solvent-accessible surface area (backbone atoms only — not comparable to full-atom values): 29580 Å² total; per-residue (Å²): 134,78,76,72,64,80,67,71,51,69,64,48,66,66,40,46,60,52,49,52,49,52,47,47,65,49,41,48,58,51,50,54,35,56,43,38,22,30,49,50,96,92,40,81,45,62,60,31,48,49,52,40,70,67,34,85,60,41,60,55,5,50,51,44,41,50,51,50,46,67,54,43,50,59,50,26,48,52,51,19,50,52,52,36,54,50,52,68,70,58,48,89,61,43,66,57,53,52,49,52,53,40,46,41,50,33,43,33,55,56,52,48,12,51,37,49,34,49,30,42,38,65,90,12,56,51,26,53,53,32,45,74,72,70,39,74,67,55,65,38,58,34,76,89,33,55,67,43,31,51,48,53,42,48,53,53,48,39,57,35,52,21,18,55,46,24,53,44,45,42,58,37,50,72,70,51,70,61,62,63,58,50,51,41,46,74,73,63,46,49,68,67,53,40,40,64,70,50,49,46,63,71,32,41,68,38,49,50,51,39,51,47,53,49,51,32,50,53,67,42,50,36,49,36,43,45,59,52,39,37,78,73,55,33,27,51,48,43,47,22,48,42,29,35,71,73,65,60,33,58,34,38,17,30,31,45,42,48,50,47,29,50,52,28,48,53,52,44,53,49,48,52,64,68,60,50,70,65,77,73,78,75,65,84,126,131,78,76,71,63,81,66,72,51,69,66,46,67,64,40,46,61,51,49,52,50,50,47,48,65,50,42,47,56,52,49,52,35,57,43,38,23,30,49,50,96,92,37,81,44,61,59,32,48,50,52,41,72,68,34,85,61,40,60,56,6,50,51,43,42,51,51,49,45,68,54,43,51,59,52,25,49,52,49,21,50,51,52,38,54,52,51,68,70,60,47,90,62,43,66,58,55,52,49,51,52,40,46,42,49,32,43,33,56,56,52,49,13,52,33,50,34,48,30,41,38,66,90,12,56,52,26,52,54,33,44,73,73,69,38,75,66,56,64,38,58,34,77,90,33,55,68,43,31,52,48,52,43,48,52,51,48,38,56,36,54,23,18,55,47,24,54,44,45,41,59,38,52,71,70,50,70,60,61,63,57,51,51,40,46,74,72,63,47,48,70,66,52,40,40,62,70,50,50,47,63,72,34,41,68,39,50,51,51,39,52,46,53,47,48,33,51,53,66,40,50,36,50,37,41,43,60,53,40,37,78,72,55,33,27,51,48,44,48,24,48,41,28,35,70,73,66,61,34,58,33,38,16,29,32,47,43,47,51,46,28,49,53,29,49,52,50,45,52,50,46,52,64,70,60,52,71,66,76,73,78,74,63,84,123